Protein AF-0000000069432710 (afdb_homodimer)

Foldseek 3Di:
DPCPDDPPPDDDDLVRLLQVLLVVLCVQQPDPFDKDKDFAFDKDDQQDPNFGWKKQWAAAKKWKAAQVPRQTPGIDGPRDIPRPVQNVCVVVVPVDHRRMIMGTRGITMITIGGSVSSVVSCVVVVSVVSVVSNVVVVVVSNVVLCVQAPPDDPLSNLVVQVVVLVPDPPVVQQVDQSLCSSCSNHVDDSVSSVVSVVVCVVVVQFDDDPRGTDDGHDDDPDD/DPCPDDPPPDDDDLVRLLQVLLVVLCVQQPDPFDKDKDFAFDKDDQQDPNFGWKKQWAAAKKWKAAQPPRQTPGIDGPRDIPRPVQNVCVVVVPVDHRRMIMGTRGIIMITIGGSVSSVVSCVVVVSVVSVVSNVVVVVVSNVVLCVQAPPDDPLSNLVVQVVVLVPDPPVVQQVDQSLCSSCSHHVDDSVSSVVSVVVCVVVVQFDDDPRGTDDGHDDDPDD

InterPro domains:
  IPR014710 RmlC-like jelly roll fold [G3DSA:2.60.120.10] (26-220)
  IPR018490 Cyclic nucleotide-binding domain superfamily [SSF51206] (29-148)
  IPR041687 IprA, winged helix-turn-helix domain [PF15977] (154-221)

Sequence (446 aa):
MKQLNGGNVYRPTGKEKNLQAILNIHRHVIQNISPVTITAGKTLDIKIDNQSHILLITKGAIKVCRRIDSIVMGCGVSPMILGLVDAYADLYQLEENSDVFFIAETTCEYYPVPVKDFVEIADEKHLWRDISNILMYRIAFMTNRDRNLIGQDAYSQIKALLLELWSYPESSRFEINAQNFIQQRTGLSRSRIMQVLSELKAGDYIKILHGRLLELRNLPVSFMKQLNGGNVYRPTGKEKNLQAILNIHRHVIQNISPVTITAGKTLDIKIDNQSHILLITKGAIKVCRRIDSIVMGCGVSPMILGLVDAYADLYQLEENSDVFFIAETTCEYYPVPVKDFVEIADEKHLWRDISNILMYRIAFMTNRDRNLIGQDAYSQIKALLLELWSYPESSRFEINAQNFIQQRTGLSRSRIMQVLSELKAGDYIKILHGRLLELRNLPVSF

Organism: Salmonella typhimurium (strain SL1344) (NCBI:txid216597)

Radius of gyration: 23.42 Å; Cα contacts (8 Å, |Δi|>4): 728; chains: 2; bounding box: 74×57×57 Å

Nearest PDB structures (foldseek):
  2bgc-assembly2_E  TM=7.584E-01  e=1.960E-08  Listeria monocytogenes EGD-e
  3dv8-assembly1_A-2  TM=7.382E-01  e=1.609E-07  Agathobacter rectalis ATCC 33656
  8cbg-assembly1_A  TM=6.434E-01  e=1.815E-07  Listeria monocytogenes
  6hck-assembly1_A  TM=6.510E-01  e=7.688E-07  Listeria monocytogenes EGD-e
  2bgc-assembly4_H  TM=6.845E-01  e=1.680E-06  Listeria monocytogenes EGD-e

pLDDT: mean 88.8, std 15.22, range [19.86, 98.38]

Secondary structure (DSSP, 8-state):
-----S-------HHHHHHHHHHHHHHHH-SS---EEE-TT-EE-SEETTEEEEEEEEESEEEEEETTT--EEEEEESSEEE-HHHHHHHHTT-SS---EEEEESS-EEEEEEEHHHHHHHHHHTT-HHHHHHHHHHHHHHHHHHHHHHTT--HHHHHHHHHHHHHHS-HHHHTTS-HHHHHHHHH---HHHHHHHHHHHHHTTSEEEETTEEEEE----S--/-----S-------HHHHHHHHHHHHHHHH-SS---EEE-TT-EE-SEETTEEEEEEEEESEEEEEETTT--EEEEEESSEEE-HHHHHHHHTT-SS---EEEEESS-EEEEEEEHHHHHHHHHHTT-HHHHHHHHHHHHHHHHHHHHHHTT--HHHHHHHHHHHHHHS-HHHHTTS-HHHHHHHHH---HHHHHHHHHHHHHTTSEEEETTEEEEE----S--

Structure (mmCIF, N/CA/C/O backbone):
data_AF-0000000069432710-model_v1
#
loop_
_entity.id
_entity.type
_entity.pdbx_description
1 polymer 'Crp/Fnr family transcriptional regulator'
#
loop_
_atom_site.group_PDB
_atom_site.id
_atom_site.type_symbol
_atom_site.label_atom_id
_atom_site.label_alt_id
_atom_site.label_comp_id
_atom_site.label_asym_id
_atom_site.label_entity_id
_atom_site.label_seq_id
_atom_site.pdbx_PDB_ins_code
_atom_site.Cartn_x
_atom_site.Cartn_y
_atom_site.Cartn_z
_atom_site.occupancy
_atom_site.B_iso_or_equiv
_atom_site.auth_seq_id
_atom_site.auth_comp_id
_atom_site.auth_asym_id
_atom_site.auth_atom_id
_atom_site.pdbx_PDB_model_num
ATOM 1 N N . MET A 1 1 ? -35.5 -5.406 -36.969 1 19.86 1 MET A N 1
ATOM 2 C CA . MET A 1 1 ? -34.969 -6.516 -36.219 1 19.86 1 MET A CA 1
ATOM 3 C C . MET A 1 1 ? -33.438 -6.352 -36.031 1 19.86 1 MET A C 1
ATOM 5 O O . MET A 1 1 ? -32.688 -6.621 -36.969 1 19.86 1 MET A O 1
ATOM 9 N N . LYS A 1 2 ? -32.906 -5.328 -35.594 1 27.67 2 LYS A N 1
ATOM 10 C CA . LYS A 1 2 ? -31.5 -4.945 -35.719 1 27.67 2 LYS A CA 1
ATOM 11 C C . LYS A 1 2 ? -30.578 -6.047 -35.188 1 27.67 2 LYS A C 1
ATOM 13 O O . LYS A 1 2 ? -30.766 -6.531 -34.062 1 27.67 2 LYS A O 1
ATOM 18 N N . GLN A 1 3 ? -29.938 -6.934 -36 1 25.19 3 GLN A N 1
ATOM 19 C CA . GLN A 1 3 ? -29.125 -8.102 -35.719 1 25.19 3 GLN A CA 1
ATOM 20 C C . GLN A 1 3 ? -28 -7.754 -34.719 1 25.19 3 GLN A C 1
ATOM 22 O O . GLN A 1 3 ? -27.141 -6.93 -35.031 1 25.19 3 GLN A O 1
ATOM 27 N N . LEU A 1 4 ? -28.156 -7.547 -33.406 1 29.77 4 LEU A N 1
ATOM 28 C CA . LEU A 1 4 ? -27.344 -7.18 -32.25 1 29.77 4 LEU A CA 1
ATOM 29 C C . LEU A 1 4 ? -26.125 -8.086 -32.156 1 29.77 4 LEU A C 1
ATOM 31 O O . LEU A 1 4 ? -26.234 -9.219 -31.656 1 29.77 4 LEU A O 1
ATOM 35 N N . ASN A 1 5 ? -25.141 -8.359 -33.156 1 29.62 5 ASN A N 1
ATOM 36 C CA . ASN A 1 5 ? -24.297 -9.375 -33.781 1 29.62 5 ASN A CA 1
ATOM 37 C C . ASN A 1 5 ? -23.172 -9.812 -32.844 1 29.62 5 ASN A C 1
ATOM 39 O O . ASN A 1 5 ? -22.969 -11.008 -32.625 1 29.62 5 ASN A O 1
ATOM 43 N N . GLY A 1 6 ? -21.828 -9.086 -32.969 1 31.98 6 GLY A N 1
ATOM 44 C CA . GLY A 1 6 ? -20.562 -9.766 -32.719 1 31.98 6 GLY A CA 1
ATOM 45 C C . GLY A 1 6 ? -20.359 -10.086 -31.234 1 31.98 6 GLY A C 1
ATOM 46 O O . GLY A 1 6 ? -20.781 -9.328 -30.359 1 31.98 6 GLY A O 1
ATOM 47 N N . GLY A 1 7 ? -20.312 -11.312 -30.672 1 32.69 7 GLY A N 1
ATOM 48 C CA . GLY A 1 7 ? -20.266 -11.945 -29.359 1 32.69 7 GLY A CA 1
ATOM 49 C C . GLY A 1 7 ? -19.219 -11.328 -28.438 1 32.69 7 GLY A C 1
ATOM 50 O O . GLY A 1 7 ? -18.031 -11.531 -28.641 1 32.69 7 GLY A O 1
ATOM 51 N N . ASN A 1 8 ? -19.172 -10.148 -27.953 1 35.66 8 ASN A N 1
ATOM 52 C CA . ASN A 1 8 ? -18.281 -9.406 -27.047 1 35.66 8 ASN A CA 1
ATOM 53 C C . ASN A 1 8 ? -17.875 -10.25 -25.844 1 35.66 8 ASN A C 1
ATOM 55 O O . ASN A 1 8 ? -18.734 -10.672 -25.062 1 35.66 8 ASN A O 1
ATOM 59 N N . VAL A 1 9 ? -16.828 -11.203 -25.953 1 41.31 9 VAL A N 1
ATOM 60 C CA . VAL A 1 9 ? -16.281 -12.039 -24.891 1 41.31 9 VAL A CA 1
ATOM 61 C C . VAL A 1 9 ? -16.203 -11.242 -23.594 1 41.31 9 VAL A C 1
ATOM 63 O O . VAL A 1 9 ? -15.602 -10.164 -23.547 1 41.31 9 VAL A O 1
ATOM 66 N N . TYR A 1 10 ? -16.969 -11.398 -22.734 1 45.97 10 TYR A N 1
ATOM 67 C CA . TYR A 1 10 ? -17.031 -10.82 -21.406 1 45.97 10 TYR A CA 1
ATOM 68 C C . TYR A 1 10 ? -15.68 -10.969 -20.703 1 45.97 10 TYR A C 1
ATOM 70 O O . TYR A 1 10 ? -15.141 -12.07 -20.594 1 45.97 10 TYR A O 1
ATOM 78 N N . ARG A 1 11 ? -15 -9.844 -20.578 1 57.16 11 ARG A N 1
ATOM 79 C CA . ARG A 1 11 ? -13.789 -9.844 -19.766 1 57.16 11 ARG A CA 1
ATOM 80 C C . ARG A 1 11 ? -14.07 -9.32 -18.359 1 57.16 11 ARG A C 1
ATOM 82 O O . ARG A 1 11 ? -14.5 -8.172 -18.188 1 57.16 11 ARG A O 1
ATOM 89 N N . PRO A 1 12 ? -13.93 -10.258 -17.469 1 54.84 12 PRO A N 1
ATOM 90 C CA . PRO A 1 12 ? -14.203 -9.836 -16.094 1 54.84 12 PRO A CA 1
ATOM 91 C C . PRO A 1 12 ? -13.391 -8.609 -15.688 1 54.84 12 PRO A C 1
ATOM 93 O O . PRO A 1 12 ? -12.234 -8.461 -16.094 1 54.84 12 PRO A O 1
ATOM 96 N N . THR A 1 13 ? -14.125 -7.719 -14.891 1 68.56 13 THR A N 1
ATOM 97 C CA . THR A 1 13 ? -13.461 -6.551 -14.32 1 68.56 13 THR A CA 1
ATOM 98 C C . THR A 1 13 ? -12.414 -6.973 -13.289 1 68.56 13 THR A C 1
ATOM 100 O O . THR A 1 13 ? -12.328 -8.148 -12.93 1 68.56 13 THR A O 1
ATOM 103 N N . GLY A 1 14 ? -11.516 -6.117 -12.961 1 72.12 14 GLY A N 1
ATOM 104 C CA . GLY A 1 14 ? -10.523 -6.379 -11.93 1 72.12 14 GLY A CA 1
ATOM 105 C C . GLY A 1 14 ? -11.133 -6.887 -10.633 1 72.12 14 GLY A C 1
ATOM 106 O O . GLY A 1 14 ? -10.617 -7.824 -10.023 1 72.12 14 GLY A O 1
ATOM 107 N N . LYS A 1 15 ? -12.297 -6.324 -10.336 1 77.31 15 LYS A N 1
ATOM 108 C CA . LYS A 1 15 ? -13 -6.727 -9.117 1 77.31 15 LYS A CA 1
ATOM 109 C C . LYS A 1 15 ? -13.539 -8.148 -9.242 1 77.31 15 LYS A C 1
ATOM 111 O O . LYS A 1 15 ? -13.445 -8.938 -8.297 1 77.31 15 LYS A O 1
ATOM 116 N N . GLU A 1 16 ? -14.055 -8.43 -10.367 1 82.56 16 GLU A N 1
ATOM 117 C CA . GLU A 1 16 ? -14.594 -9.766 -10.609 1 82.56 16 GLU A CA 1
ATOM 118 C C . GLU A 1 16 ? -13.484 -10.812 -10.594 1 82.56 16 GLU A C 1
ATOM 120 O O . GLU A 1 16 ? -13.664 -11.906 -10.055 1 82.56 16 GLU A O 1
ATOM 125 N N . LYS A 1 17 ? -12.406 -10.445 -11.164 1 84.56 17 LYS A N 1
ATOM 126 C CA . LYS A 1 17 ? -11.273 -11.375 -11.195 1 84.56 17 LYS A CA 1
ATOM 127 C C . LYS A 1 17 ? -10.734 -11.617 -9.789 1 84.56 17 LYS A C 1
ATOM 129 O O . LYS A 1 17 ? -10.344 -12.742 -9.453 1 84.56 17 LYS A O 1
ATOM 134 N N . ASN A 1 18 ? -10.695 -10.57 -9.055 1 89.56 18 ASN A N 1
ATOM 135 C CA . ASN A 1 18 ? -10.266 -10.703 -7.664 1 89.56 18 ASN A CA 1
ATOM 136 C C . ASN A 1 18 ? -11.172 -11.641 -6.879 1 89.56 18 ASN A C 1
ATOM 138 O O . ASN A 1 18 ? -10.695 -12.523 -6.164 1 89.56 18 ASN A O 1
ATOM 142 N N . LEU A 1 19 ? -12.469 -11.477 -7.102 1 93.12 19 LEU A N 1
ATOM 143 C CA . LEU A 1 19 ? -13.43 -12.336 -6.418 1 93.12 19 LEU A CA 1
ATOM 144 C C . LEU A 1 19 ? -13.281 -13.781 -6.867 1 93.12 19 LEU A C 1
ATOM 146 O O . LEU A 1 19 ? -13.32 -14.703 -6.043 1 93.12 19 LEU A O 1
ATOM 150 N N . GLN A 1 20 ? -13.078 -13.961 -8.141 1 94.5 20 GLN A N 1
ATOM 151 C CA . GLN A 1 20 ? -12.891 -15.312 -8.664 1 94.5 20 GLN A CA 1
ATOM 152 C C . GLN A 1 20 ? -11.648 -15.961 -8.07 1 94.5 20 GLN A C 1
ATOM 154 O O . GLN A 1 20 ? -11.656 -17.156 -7.742 1 94.5 20 GLN A O 1
ATOM 159 N N . ALA A 1 21 ? -10.617 -15.18 -7.957 1 95 21 ALA A N 1
ATOM 160 C CA . ALA A 1 21 ? -9.375 -15.672 -7.375 1 95 21 ALA A CA 1
ATOM 161 C C . ALA A 1 21 ? -9.578 -16.109 -5.926 1 95 21 ALA A C 1
ATOM 163 O O . ALA A 1 21 ? -9.133 -17.172 -5.52 1 95 21 ALA A O 1
ATOM 164 N N . ILE A 1 22 ? -10.32 -15.305 -5.176 1 97.31 22 ILE A N 1
ATOM 165 C CA . ILE A 1 22 ? -10.578 -15.594 -3.77 1 97.31 22 ILE A CA 1
ATOM 166 C C . ILE A 1 22 ? -11.406 -16.875 -3.645 1 97.31 22 ILE A C 1
ATOM 168 O O . ILE A 1 22 ? -11.07 -17.75 -2.852 1 97.31 22 ILE A O 1
ATOM 172 N N . LEU A 1 23 ? -12.375 -16.984 -4.477 1 97.5 23 LEU A N 1
ATOM 173 C CA . LEU A 1 23 ? -13.25 -18.156 -4.43 1 97.5 23 LEU A CA 1
ATOM 174 C C . LEU A 1 23 ? -12.484 -19.422 -4.805 1 97.5 23 LEU A C 1
ATOM 176 O O . LEU A 1 23 ? -12.703 -20.469 -4.211 1 97.5 23 LEU A O 1
ATOM 180 N N . ASN A 1 24 ? -11.625 -19.281 -5.789 1 97.75 24 ASN A N 1
ATOM 181 C CA . ASN A 1 24 ? -10.812 -20.422 -6.191 1 97.75 24 ASN A CA 1
ATOM 182 C C . ASN A 1 24 ? -9.914 -20.906 -5.055 1 97.75 24 ASN A C 1
ATOM 184 O O . ASN A 1 24 ? -9.805 -22.109 -4.809 1 97.75 24 ASN A O 1
ATOM 188 N N . ILE A 1 25 ? -9.359 -20.031 -4.352 1 97.94 25 ILE A N 1
ATOM 189 C CA . ILE A 1 25 ? -8.484 -20.359 -3.236 1 97.94 25 ILE A CA 1
ATOM 190 C C . ILE A 1 25 ? -9.305 -20.984 -2.105 1 97.94 25 ILE A C 1
ATOM 192 O O . ILE A 1 25 ? -8.914 -22 -1.534 1 97.94 25 ILE A O 1
ATOM 196 N N . HIS A 1 26 ? -10.422 -20.328 -1.806 1 98.12 26 HIS A N 1
ATOM 197 C CA . HIS A 1 26 ? -11.297 -20.875 -0.78 1 98.12 26 HIS A CA 1
ATOM 198 C C . HIS A 1 26 ? -11.641 -22.328 -1.079 1 98.12 26 HIS A C 1
ATOM 200 O O . HIS A 1 26 ? -11.547 -23.188 -0.198 1 98.12 26 HIS A O 1
ATOM 206 N N . ARG A 1 27 ? -11.953 -22.609 -2.27 1 97.12 27 ARG A N 1
ATOM 207 C CA . ARG A 1 27 ? -12.391 -23.938 -2.695 1 97.12 27 ARG A CA 1
ATOM 208 C C . ARG A 1 27 ? -11.297 -24.969 -2.473 1 97.12 27 ARG A C 1
ATOM 210 O O . ARG A 1 27 ? -11.578 -26.109 -2.061 1 97.12 27 ARG A O 1
ATOM 217 N N . HIS A 1 28 ? -10.07 -24.609 -2.66 1 97.44 28 HIS A N 1
ATOM 218 C CA . HIS A 1 28 ? -8.969 -25.578 -2.619 1 97.44 28 HIS A CA 1
ATOM 219 C C . HIS A 1 28 ? -8.398 -25.703 -1.21 1 97.44 28 HIS A C 1
ATOM 221 O O . HIS A 1 28 ? -7.867 -26.75 -0.845 1 97.44 28 HIS A O 1
ATOM 227 N N . VAL A 1 29 ? -8.555 -24.641 -0.46 1 96.94 29 VAL A N 1
ATOM 228 C CA . VAL A 1 29 ? -7.844 -24.609 0.814 1 96.94 29 VAL A CA 1
ATOM 229 C C . VAL A 1 29 ? -8.766 -25.094 1.93 1 96.94 29 VAL A C 1
ATOM 231 O O . VAL A 1 29 ? -8.336 -25.812 2.83 1 96.94 29 VAL A O 1
ATOM 234 N N . ILE A 1 30 ? -10.031 -24.641 1.711 1 95.62 30 ILE A N 1
ATOM 235 C CA . ILE A 1 30 ? -10.969 -25 2.771 1 95.62 30 ILE A CA 1
ATOM 236 C C . ILE A 1 30 ? -11.359 -26.469 2.639 1 95.62 30 ILE A C 1
ATOM 238 O O . ILE A 1 30 ? -12.273 -26.812 1.89 1 95.62 30 ILE A O 1
ATOM 242 N N . GLN A 1 31 ? -10.469 -27.344 2.814 1 89.5 31 GLN A N 1
ATOM 243 C CA . GLN A 1 31 ? -10.75 -28.766 2.836 1 89.5 31 GLN A CA 1
ATOM 244 C C . GLN A 1 31 ? -10.352 -29.391 4.172 1 89.5 31 GLN A C 1
ATOM 246 O O . GLN A 1 31 ? -9.242 -29.172 4.66 1 89.5 31 GLN A O 1
ATOM 251 N N . ASN A 1 32 ? -11.203 -29.969 4.848 1 87.06 32 ASN A N 1
ATOM 252 C CA . ASN A 1 32 ? -10.945 -30.703 6.086 1 87.06 32 ASN A CA 1
ATOM 253 C C . ASN A 1 32 ? -10.539 -29.766 7.219 1 87.06 32 ASN A C 1
ATOM 255 O O . ASN A 1 32 ? -9.688 -30.109 8.039 1 87.06 32 ASN A O 1
ATOM 259 N N . ILE A 1 33 ? -10.82 -28.5 7.145 1 92.81 33 ILE A N 1
ATOM 260 C CA . ILE A 1 33 ? -10.578 -27.531 8.203 1 92.81 33 ILE A CA 1
ATOM 261 C C . ILE A 1 33 ? -11.906 -27.156 8.867 1 92.81 33 ILE A C 1
ATOM 263 O O . ILE A 1 33 ? -12.914 -26.953 8.18 1 92.81 33 ILE A O 1
ATOM 267 N N . SER A 1 34 ? -11.922 -27.109 10.109 1 94 34 SER A N 1
ATOM 268 C CA . SER A 1 34 ? -13.125 -26.734 10.844 1 94 34 SER A CA 1
ATOM 269 C C . SER A 1 34 ? -13.289 -25.219 10.891 1 94 34 SER A C 1
ATOM 271 O O . SER A 1 34 ? -12.32 -24.484 11.125 1 94 34 SER A O 1
ATOM 273 N N . PRO A 1 35 ? -14.516 -24.75 10.758 1 96.25 35 PRO A N 1
ATOM 274 C CA . PRO A 1 35 ? -14.766 -23.312 10.828 1 96.25 35 PRO A CA 1
ATOM 275 C C . PRO A 1 35 ? -14.711 -22.766 12.25 1 96.25 35 PRO A C 1
ATOM 277 O O . PRO A 1 35 ? -14.992 -23.5 13.203 1 96.25 35 PRO A O 1
ATOM 280 N N . VAL A 1 36 ? -14.352 -21.562 12.383 1 96.75 36 VAL A N 1
ATOM 281 C CA . VAL A 1 36 ? -14.375 -20.812 13.633 1 96.75 36 VAL A CA 1
ATOM 282 C C . VAL A 1 36 ? -15.312 -19.625 13.508 1 96.75 36 VAL A C 1
ATOM 284 O O . VAL A 1 36 ? -15.367 -18.969 12.461 1 96.75 36 VAL A O 1
ATOM 287 N N . THR A 1 37 ? -16.047 -19.391 14.508 1 97.56 37 THR A N 1
ATOM 288 C CA . THR A 1 37 ? -16.953 -18.25 14.523 1 97.56 37 THR A CA 1
ATOM 289 C C . THR A 1 37 ? -16.469 -17.188 15.516 1 97.56 37 THR A C 1
ATOM 291 O O . THR A 1 37 ? -15.992 -17.531 16.609 1 97.56 37 THR A O 1
ATOM 294 N N . ILE A 1 38 ? -16.609 -15.93 15.102 1 97.25 38 ILE A N 1
ATOM 295 C CA . ILE A 1 38 ? -16.266 -14.82 15.977 1 97.25 38 ILE A CA 1
ATOM 296 C C . ILE A 1 38 ? -17.375 -13.773 15.938 1 97.25 38 ILE A C 1
ATOM 298 O O . ILE A 1 38 ? -17.938 -13.492 14.875 1 97.25 38 ILE A O 1
ATOM 302 N N . THR A 1 39 ? -17.703 -13.242 17.094 1 97.62 39 THR A N 1
ATOM 303 C CA . THR A 1 39 ? -18.812 -12.297 17.156 1 97.62 39 THR A CA 1
ATOM 304 C C . THR A 1 39 ? -18.344 -10.883 16.812 1 97.62 39 THR A C 1
ATOM 306 O O . THR A 1 39 ? -17.156 -10.586 16.891 1 97.62 39 THR A O 1
ATOM 309 N N . ALA A 1 40 ? -19.312 -10.078 16.516 1 96.44 40 ALA A N 1
ATOM 310 C CA . ALA A 1 40 ? -19.047 -8.68 16.172 1 96.44 40 ALA A CA 1
ATOM 311 C C . ALA A 1 40 ? -18.312 -7.965 17.312 1 96.44 40 ALA A C 1
ATOM 313 O O . ALA A 1 40 ? -18.641 -8.156 18.484 1 96.44 40 ALA A O 1
ATOM 314 N N . GLY A 1 41 ? -17.312 -7.18 16.906 1 95.81 41 GLY A N 1
ATOM 315 C CA . GLY A 1 41 ? -16.594 -6.375 17.891 1 95.81 41 GLY A CA 1
ATOM 316 C C . GLY A 1 41 ? -15.336 -7.047 18.406 1 95.81 41 GLY A C 1
ATOM 317 O O . GLY A 1 41 ? -14.469 -6.391 18.984 1 95.81 41 GLY A O 1
ATOM 318 N N . LYS A 1 42 ? -15.18 -8.336 18.188 1 96.56 42 LYS A N 1
ATOM 319 C CA . LYS A 1 42 ? -14.023 -9.07 18.688 1 96.56 42 LYS A CA 1
ATOM 320 C C . LYS A 1 42 ? -12.844 -8.961 17.734 1 96.56 42 LYS A C 1
ATOM 322 O O . LYS A 1 42 ? -13.031 -8.758 16.531 1 96.56 42 LYS A O 1
ATOM 327 N N . THR A 1 43 ? -11.672 -9.07 18.281 1 94.56 43 THR A N 1
ATOM 328 C CA . THR A 1 43 ? -10.43 -8.961 17.516 1 94.56 43 THR A CA 1
ATOM 329 C C . THR A 1 43 ? -9.969 -10.336 17.047 1 94.56 43 THR A C 1
ATOM 331 O O . THR A 1 43 ? -10.023 -11.312 17.797 1 94.56 43 THR A O 1
ATOM 334 N N . LEU A 1 44 ? -9.578 -10.328 15.766 1 90.94 44 LEU A N 1
ATOM 335 C CA . LEU A 1 44 ? -8.961 -11.5 15.164 1 90.94 44 LEU A CA 1
ATOM 336 C C . LEU A 1 44 ? -7.465 -11.289 14.977 1 90.94 44 LEU A C 1
ATOM 338 O O . LEU A 1 44 ? -7.035 -10.227 14.516 1 90.94 44 LEU A O 1
ATOM 342 N N . ASP A 1 45 ? -6.746 -12.234 15.461 1 85.56 45 ASP A N 1
ATOM 343 C CA . ASP A 1 45 ? -5.305 -12.195 15.234 1 85.56 45 ASP A CA 1
ATOM 344 C C . ASP A 1 45 ? -4.871 -13.312 14.281 1 85.56 45 ASP A C 1
ATOM 346 O O . ASP A 1 45 ? -5.43 -14.406 14.312 1 85.56 45 ASP A O 1
ATOM 350 N N . ILE A 1 46 ? -3.906 -13.055 13.469 1 87.56 46 ILE A N 1
ATOM 351 C CA . ILE A 1 46 ? -3.422 -14.07 12.539 1 87.56 46 ILE A CA 1
ATOM 352 C C . ILE A 1 46 ? -2.443 -15 13.25 1 87.56 46 ILE A C 1
ATOM 354 O O . ILE A 1 46 ? -2.121 -16.078 12.742 1 87.56 46 ILE A O 1
ATOM 358 N N . LYS A 1 47 ? -1.902 -14.461 14.312 1 86.31 47 LYS A N 1
ATOM 359 C CA . LYS A 1 47 ? -1.036 -15.312 15.117 1 86.31 47 LYS A CA 1
ATOM 360 C C . LYS A 1 47 ? -1.852 -16.172 16.078 1 86.31 47 LYS A C 1
ATOM 362 O O . LYS A 1 47 ? -2.486 -15.656 17 1 86.31 47 LYS A O 1
ATOM 367 N N . ILE A 1 48 ? -1.931 -17.484 15.789 1 85.94 48 ILE A N 1
ATOM 368 C CA . ILE A 1 48 ? -2.609 -18.484 16.609 1 85.94 48 ILE A CA 1
ATOM 369 C C . ILE A 1 48 ? -1.602 -19.516 17.094 1 85.94 48 ILE A C 1
ATOM 371 O O . ILE A 1 48 ? -0.919 -20.156 16.297 1 85.94 48 ILE A O 1
ATOM 375 N N . ASP A 1 49 ? -1.441 -19.641 18.422 1 85 49 ASP A N 1
ATOM 376 C CA . ASP A 1 49 ? -0.484 -20.562 19.047 1 85 49 ASP A CA 1
ATOM 377 C C . ASP A 1 49 ? 0.93 -20.312 18.531 1 85 49 ASP A C 1
ATOM 379 O O . ASP A 1 49 ? 1.618 -21.234 18.094 1 85 49 ASP A O 1
ATOM 383 N N . ASN A 1 50 ? 1.309 -19.016 18.344 1 80.5 50 ASN A N 1
ATOM 384 C CA . ASN A 1 50 ? 2.633 -18.547 17.969 1 80.5 50 ASN A CA 1
ATOM 385 C C . ASN A 1 50 ? 2.967 -18.906 16.531 1 80.5 50 ASN A C 1
ATOM 387 O O . ASN A 1 50 ? 4.141 -19.016 16.156 1 80.5 50 ASN A O 1
ATOM 391 N N . GLN A 1 51 ? 1.883 -19.234 15.859 1 84.81 51 GLN A N 1
ATOM 392 C CA . GLN A 1 51 ? 2.043 -19.516 14.43 1 84.81 51 GLN A CA 1
ATOM 393 C C . GLN A 1 51 ? 1.176 -18.578 13.586 1 84.81 51 GLN A C 1
ATOM 395 O O . GLN A 1 51 ? 0.022 -18.312 13.93 1 84.81 51 GLN A O 1
ATOM 400 N N . SER A 1 52 ? 1.788 -18.125 12.539 1 88.69 52 SER A N 1
ATOM 401 C CA . SER A 1 52 ? 1.03 -17.266 11.633 1 88.69 52 SER A CA 1
ATOM 402 C C . SER A 1 52 ? 0.04 -18.078 10.805 1 88.69 52 SER A C 1
ATOM 404 O O . SER A 1 52 ? 0.372 -19.156 10.312 1 88.69 52 SER A O 1
ATOM 406 N N . HIS A 1 53 ? -1.165 -17.562 10.711 1 92.12 53 HIS A N 1
ATOM 407 C CA . HIS A 1 53 ? -2.219 -18.234 9.953 1 92.12 53 HIS A CA 1
ATOM 408 C C . HIS A 1 53 ? -2.771 -17.312 8.859 1 92.12 53 HIS A C 1
ATOM 410 O O . HIS A 1 53 ? -2.73 -16.094 8.992 1 92.12 53 HIS A O 1
ATOM 416 N N . ILE A 1 54 ? -3.195 -17.938 7.824 1 95.12 54 ILE A N 1
ATOM 417 C CA . ILE A 1 54 ? -4.055 -17.312 6.832 1 95.12 54 ILE A CA 1
ATOM 418 C C . ILE A 1 54 ? -5.52 -17.531 7.191 1 95.12 54 ILE A C 1
ATOM 420 O O . ILE A 1 54 ? -5.914 -18.656 7.52 1 95.12 54 ILE A O 1
ATOM 424 N N . LEU A 1 55 ? -6.27 -16.484 7.188 1 96.31 55 LEU A N 1
ATOM 425 C CA . LEU A 1 55 ? -7.676 -16.578 7.559 1 96.31 55 LEU A CA 1
ATOM 426 C C . LEU A 1 55 ? -8.57 -16.453 6.332 1 96.31 55 LEU A C 1
ATOM 428 O O . LEU A 1 55 ? -8.602 -15.406 5.688 1 96.31 55 LEU A O 1
ATOM 432 N N . LEU A 1 56 ? -9.273 -17.516 6.012 1 98 56 LEU A N 1
ATOM 433 C CA . LEU A 1 56 ? -10.25 -17.5 4.93 1 98 56 LEU A CA 1
ATOM 434 C C . LEU A 1 56 ? -11.641 -17.156 5.457 1 98 56 LEU A C 1
ATOM 436 O O . LEU A 1 56 ? -12.305 -18 6.07 1 98 56 LEU A O 1
ATOM 440 N N . ILE A 1 57 ? -12.047 -15.953 5.199 1 98.25 57 ILE A N 1
ATOM 441 C CA . ILE A 1 57 ? -13.32 -15.477 5.719 1 98.25 57 ILE A CA 1
ATOM 442 C C . ILE A 1 57 ? -14.445 -15.852 4.754 1 98.25 57 ILE A C 1
ATOM 444 O O . ILE A 1 57 ? -14.438 -15.445 3.594 1 98.25 57 ILE A O 1
ATOM 448 N N . THR A 1 58 ? -15.422 -16.547 5.223 1 98.12 58 THR A N 1
ATOM 449 C CA . THR A 1 58 ? -16.5 -17.016 4.352 1 98.12 58 THR A CA 1
ATOM 450 C C . THR A 1 58 ? -17.797 -16.297 4.668 1 98.12 58 THR A C 1
ATOM 452 O O . THR A 1 58 ? -18.734 -16.297 3.865 1 98.12 58 THR A O 1
ATOM 455 N N . LYS A 1 59 ? -17.891 -15.758 5.875 1 97.88 59 LYS A N 1
ATOM 456 C CA . LYS A 1 59 ? -19.047 -14.969 6.273 1 97.88 59 LYS A CA 1
ATOM 457 C C . LYS A 1 59 ? -18.625 -13.766 7.117 1 97.88 59 LYS A C 1
ATOM 459 O O . LYS A 1 59 ? -17.781 -13.883 8 1 97.88 59 LYS A O 1
ATOM 464 N N . GLY A 1 60 ? -19.281 -12.609 6.742 1 97.19 60 GLY A N 1
ATOM 465 C CA . GLY A 1 60 ? -19.125 -11.461 7.617 1 97.19 60 GLY A CA 1
ATOM 466 C C . GLY A 1 60 ? -18.281 -10.359 7.02 1 97.19 60 GLY A C 1
ATOM 467 O O . GLY A 1 60 ? -17.906 -10.422 5.848 1 97.19 60 GLY A O 1
ATOM 468 N N . ALA A 1 61 ? -18.062 -9.297 7.828 1 95.81 61 ALA A N 1
ATOM 469 C CA . ALA A 1 61 ? -17.281 -8.133 7.465 1 95.81 61 ALA A CA 1
ATOM 470 C C . ALA A 1 61 ? -16.172 -7.875 8.492 1 95.81 61 ALA A C 1
ATOM 472 O O . ALA A 1 61 ? -16.375 -8.086 9.688 1 95.81 61 ALA A O 1
ATOM 473 N N . ILE A 1 62 ? -15.031 -7.5 7.93 1 96.62 62 ILE A N 1
ATOM 474 C CA . ILE A 1 62 ? -13.859 -7.305 8.781 1 96.62 62 ILE A CA 1
ATOM 475 C C . ILE A 1 62 ? -13.203 -5.969 8.453 1 96.62 62 ILE A C 1
ATOM 477 O O . ILE A 1 62 ? -13.219 -5.527 7.305 1 96.62 62 ILE A O 1
ATOM 481 N N . LYS A 1 63 ? -12.688 -5.281 9.414 1 95.56 63 LYS A N 1
ATOM 482 C CA . LYS A 1 63 ? -11.828 -4.129 9.156 1 95.56 63 LYS A CA 1
ATOM 483 C C . LYS A 1 63 ? -10.406 -4.395 9.641 1 95.56 63 LYS A C 1
ATOM 485 O O . LYS A 1 63 ? -10.188 -5.16 10.578 1 95.56 63 LYS A O 1
ATOM 490 N N . VAL A 1 64 ? -9.461 -3.801 9.023 1 95.06 64 VAL A N 1
ATOM 491 C CA . VAL A 1 64 ? -8.039 -3.912 9.32 1 95.06 64 VAL A CA 1
ATOM 492 C C . VAL A 1 64 ? -7.547 -2.625 9.977 1 95.06 64 VAL A C 1
ATOM 494 O O . VAL A 1 64 ? -7.758 -1.53 9.453 1 95.06 64 VAL A O 1
ATOM 497 N N . CYS A 1 65 ? -6.867 -2.754 11.125 1 94.44 65 CYS A N 1
ATOM 498 C CA . CYS A 1 65 ? -6.402 -1.601 11.891 1 94.44 65 CYS A CA 1
ATOM 499 C C . CYS A 1 65 ? -4.91 -1.707 12.18 1 94.44 65 CYS A C 1
ATOM 501 O O . CYS A 1 65 ? -4.398 -2.801 12.43 1 94.44 65 CYS A O 1
ATOM 503 N N . ARG A 1 66 ? -4.316 -0.559 12.117 1 91.75 66 ARG A N 1
ATOM 504 C CA . ARG A 1 66 ? -2.926 -0.488 12.562 1 91.75 66 ARG A CA 1
ATOM 505 C C . ARG A 1 66 ? -2.826 -0.643 14.07 1 91.75 66 ARG A C 1
ATOM 507 O O . ARG A 1 66 ? -3.582 -0.015 14.82 1 91.75 66 ARG A O 1
ATOM 514 N N . ARG A 1 67 ? -1.893 -1.342 14.508 1 88.38 67 ARG A N 1
ATOM 515 C CA . ARG A 1 67 ? -1.774 -1.627 15.938 1 88.38 67 ARG A CA 1
ATOM 516 C C . ARG A 1 67 ? -1.342 -0.386 16.703 1 88.38 67 ARG A C 1
ATOM 518 O O . ARG A 1 67 ? -1.825 -0.138 17.812 1 88.38 67 ARG A O 1
ATOM 525 N N . ILE A 1 68 ? -0.546 0.421 16.203 1 87.31 68 ILE A N 1
ATOM 526 C CA . ILE A 1 68 ? 0.12 1.508 16.922 1 87.31 68 ILE A CA 1
ATOM 527 C C . ILE A 1 68 ? -0.892 2.6 17.25 1 87.31 68 ILE A C 1
ATOM 529 O O . ILE A 1 68 ? -0.782 3.258 18.297 1 87.31 68 ILE A O 1
ATOM 533 N N . ASP A 1 69 ? -1.898 2.779 16.453 1 92.5 69 ASP A N 1
ATOM 534 C CA . ASP A 1 69 ? -2.779 3.918 16.703 1 92.5 69 ASP A CA 1
ATOM 535 C C . ASP A 1 69 ? -4.223 3.588 16.328 1 92.5 69 ASP A C 1
ATOM 537 O O . ASP A 1 69 ? -5.094 4.457 16.359 1 92.5 69 ASP A O 1
ATOM 541 N N . SER A 1 70 ? -4.477 2.359 15.773 1 93.62 70 SER A N 1
ATOM 542 C CA . SER A 1 70 ? -5.805 1.818 15.492 1 93.62 70 SER A CA 1
ATOM 543 C C . SER A 1 70 ? -6.43 2.488 14.273 1 93.62 70 SER A C 1
ATOM 545 O O . SER A 1 70 ? -7.648 2.43 14.086 1 93.62 70 SER A O 1
ATOM 547 N N . ILE A 1 71 ? -5.57 3.174 13.516 1 96.19 71 ILE A N 1
ATOM 548 C CA . ILE A 1 71 ? -6.074 3.725 12.258 1 96.19 71 ILE A CA 1
ATOM 549 C C . ILE A 1 71 ? -6.531 2.59 11.344 1 96.19 71 ILE A C 1
ATOM 551 O O . ILE A 1 71 ? -5.84 1.577 11.211 1 96.19 71 ILE A O 1
ATOM 555 N N . VAL A 1 72 ? -7.703 2.76 10.797 1 96.69 72 VAL A N 1
ATOM 556 C CA . VAL A 1 72 ? -8.273 1.759 9.898 1 96.69 72 VAL A CA 1
ATOM 557 C C . VAL A 1 72 ? -7.609 1.854 8.523 1 96.69 72 VAL A C 1
ATOM 559 O O . VAL A 1 72 ? -7.625 2.914 7.895 1 96.69 72 VAL A O 1
ATOM 562 N N . MET A 1 73 ? -7.105 0.781 8.062 1 94.38 73 MET A N 1
ATOM 563 C CA . MET A 1 73 ? -6.383 0.754 6.797 1 94.38 73 MET A CA 1
ATOM 564 C C . MET A 1 73 ? -7.262 0.196 5.684 1 94.38 73 MET A C 1
ATOM 566 O O . MET A 1 73 ? -6.941 0.342 4.5 1 94.38 73 MET A O 1
ATOM 570 N N . GLY A 1 74 ? -8.289 -0.429 6.09 1 92 74 GLY A N 1
ATOM 571 C CA . GLY A 1 74 ? -9.203 -1.038 5.137 1 92 74 GLY A CA 1
ATOM 572 C C . GLY A 1 74 ? -10.281 -1.877 5.801 1 92 74 GLY A C 1
ATOM 573 O O . GLY A 1 74 ? -10.227 -2.127 7.004 1 92 74 GLY A O 1
ATOM 574 N N . CYS A 1 75 ? -11.242 -2.184 5.016 1 91.62 75 CYS A N 1
ATOM 575 C CA . CYS A 1 75 ? -12.312 -3.088 5.422 1 91.62 75 CYS A CA 1
ATOM 576 C C . CYS A 1 75 ? -12.789 -3.934 4.246 1 91.62 75 CYS A C 1
ATOM 578 O O . CYS A 1 75 ? -12.43 -3.666 3.1 1 91.62 75 CYS A O 1
ATOM 580 N N . GLY A 1 76 ? -13.445 -4.996 4.574 1 91.06 76 GLY A N 1
ATOM 581 C CA . GLY A 1 76 ? -13.977 -5.848 3.523 1 91.06 76 GLY A CA 1
ATOM 582 C C . GLY A 1 76 ? -15.102 -6.75 3.998 1 91.06 76 GLY A C 1
ATOM 583 O O . GLY A 1 76 ? -15.32 -6.898 5.203 1 91.06 76 GLY A O 1
ATOM 584 N N . VAL A 1 77 ? -15.773 -7.227 2.953 1 93.44 77 VAL A N 1
ATOM 585 C CA . VAL A 1 77 ? -16.844 -8.188 3.191 1 93.44 77 VAL A CA 1
ATOM 586 C C . VAL A 1 77 ? -16.469 -9.539 2.574 1 93.44 77 VAL A C 1
ATOM 588 O O . VAL A 1 77 ? -15.703 -9.594 1.609 1 93.44 77 VAL A O 1
ATOM 591 N N . SER A 1 78 ? -16.984 -10.617 3.215 1 96.44 78 SER A N 1
ATOM 592 C CA . SER A 1 78 ? -16.734 -11.961 2.701 1 96.44 78 SER A CA 1
ATOM 593 C C . SER A 1 78 ? -17.203 -12.094 1.256 1 96.44 78 SER A C 1
ATOM 595 O O . SER A 1 78 ? -18.125 -11.406 0.831 1 96.44 78 SER A O 1
ATOM 597 N N . PRO A 1 79 ? -16.547 -12.969 0.439 1 97.38 79 PRO A N 1
ATOM 598 C CA . PRO A 1 79 ? -15.391 -13.773 0.814 1 97.38 79 PRO A CA 1
ATOM 599 C C . PRO A 1 79 ? -14.086 -12.977 0.768 1 97.38 79 PRO A C 1
ATOM 601 O O . PRO A 1 79 ? -13.93 -12.078 -0.063 1 97.38 79 PRO A O 1
ATOM 604 N N . MET A 1 80 ? -13.188 -13.227 1.719 1 96.19 80 MET A N 1
ATOM 605 C CA . MET A 1 80 ? -11.898 -12.539 1.73 1 96.19 80 MET A CA 1
ATOM 606 C C . MET A 1 80 ? -10.812 -13.43 2.322 1 96.19 80 MET A C 1
ATOM 608 O O . MET A 1 80 ? -11.109 -14.469 2.912 1 96.19 80 MET A O 1
ATOM 612 N N . ILE A 1 81 ? -9.594 -13.055 2.064 1 96.75 81 ILE A N 1
ATOM 613 C CA . ILE A 1 81 ? -8.414 -13.719 2.611 1 96.75 81 ILE A CA 1
ATOM 614 C C . ILE A 1 81 ? -7.566 -12.719 3.387 1 96.75 81 ILE A C 1
ATOM 616 O O . ILE A 1 81 ? -7.219 -11.656 2.867 1 96.75 81 ILE A O 1
ATOM 620 N N . LEU A 1 82 ? -7.277 -13.039 4.637 1 94.94 82 LEU A N 1
ATOM 621 C CA . LEU A 1 82 ? -6.469 -12.18 5.488 1 94.94 82 LEU A CA 1
ATOM 622 C C . LEU A 1 82 ? -5.152 -12.859 5.855 1 94.94 82 LEU A C 1
ATOM 624 O O . LEU A 1 82 ? -5.094 -14.086 5.973 1 94.94 82 LEU A O 1
ATOM 628 N N . GLY A 1 83 ? -4.141 -11.977 5.957 1 91.75 83 GLY A N 1
ATOM 629 C CA . GLY A 1 83 ? -2.902 -12.469 6.547 1 91.75 83 GLY A CA 1
ATOM 630 C C . GLY A 1 83 ? -1.856 -12.836 5.512 1 91.75 83 GLY A C 1
ATOM 631 O O . GLY A 1 83 ? -0.774 -13.312 5.859 1 91.75 83 GLY A O 1
ATOM 632 N N . LEU A 1 84 ? -2.098 -12.609 4.25 1 90.25 84 LEU A N 1
ATOM 633 C CA . LEU A 1 84 ? -1.164 -13.016 3.205 1 90.25 84 LEU A CA 1
ATOM 634 C C . LEU A 1 84 ? 0.19 -12.336 3.396 1 90.25 84 LEU A C 1
ATOM 636 O O . LEU A 1 84 ? 1.229 -13 3.363 1 90.25 84 LEU A O 1
ATOM 640 N N . VAL A 1 85 ? 0.114 -11.086 3.699 1 82.44 85 VAL A N 1
ATOM 641 C CA . VAL A 1 85 ? 1.354 -10.328 3.82 1 82.44 85 VAL A CA 1
ATOM 642 C C . VAL A 1 85 ? 2.02 -10.633 5.16 1 82.44 85 VAL A C 1
ATOM 644 O O . VAL A 1 85 ? 3.232 -10.852 5.219 1 82.44 85 VAL A O 1
ATOM 647 N N . ASP A 1 86 ? 1.289 -10.734 6.133 1 78.19 86 ASP A N 1
ATOM 648 C CA . ASP A 1 86 ? 1.812 -11.008 7.469 1 78.19 86 ASP A CA 1
ATOM 649 C C . ASP A 1 86 ? 2.416 -12.406 7.547 1 78.19 86 ASP A C 1
ATOM 651 O O . ASP A 1 86 ? 3.465 -12.602 8.164 1 78.19 86 ASP A O 1
ATOM 655 N N . ALA A 1 87 ? 1.769 -13.219 6.922 1 73 87 ALA A N 1
ATOM 656 C CA . ALA A 1 87 ? 2.254 -14.594 6.938 1 73 87 ALA A CA 1
ATOM 657 C C . ALA A 1 87 ? 3.535 -14.734 6.121 1 73 87 ALA A C 1
ATOM 659 O O . ALA A 1 87 ? 4.441 -15.484 6.5 1 73 87 ALA A O 1
ATOM 660 N N . TYR A 1 88 ? 3.545 -14 5.105 1 74.06 88 TYR A N 1
ATOM 661 C CA . TYR A 1 88 ? 4.773 -13.953 4.316 1 74.06 88 TYR A CA 1
AT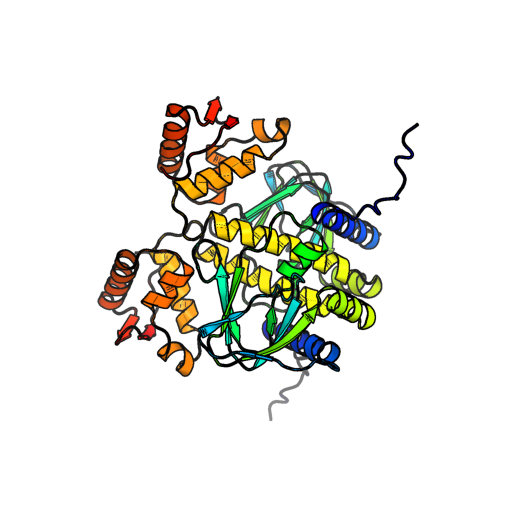OM 662 C C . TYR A 1 88 ? 5.922 -13.375 5.133 1 74.06 88 TYR A C 1
ATOM 664 O O . TYR A 1 88 ? 7.039 -13.906 5.109 1 74.06 88 TYR A O 1
ATOM 672 N N . ALA A 1 89 ? 5.605 -12.328 5.793 1 76.06 89 ALA A N 1
ATOM 673 C CA . ALA A 1 89 ? 6.629 -11.703 6.621 1 76.06 89 ALA A CA 1
ATOM 674 C C . ALA A 1 89 ? 7.172 -12.68 7.66 1 76.06 89 ALA A C 1
ATOM 676 O O . ALA A 1 89 ? 8.375 -12.703 7.926 1 76.06 89 ALA A O 1
ATOM 677 N N . ASP A 1 90 ? 6.379 -13.383 8.172 1 74.19 90 ASP A N 1
ATOM 678 C CA . ASP A 1 90 ? 6.781 -14.352 9.18 1 74.19 90 ASP A CA 1
ATOM 679 C C . ASP A 1 90 ? 7.609 -15.477 8.562 1 74.19 90 ASP A C 1
ATOM 681 O O . ASP A 1 90 ? 8.664 -15.836 9.086 1 74.19 90 ASP A O 1
ATOM 685 N N . LEU A 1 91 ? 7.062 -16 7.484 1 71.19 91 LEU A N 1
ATOM 686 C CA . LEU A 1 91 ? 7.719 -17.125 6.828 1 71.19 91 LEU A CA 1
ATOM 687 C C . LEU A 1 91 ? 9.109 -16.75 6.348 1 71.19 91 LEU A C 1
ATOM 689 O O . LEU A 1 91 ? 10.047 -17.547 6.422 1 71.19 91 LEU A O 1
ATOM 693 N N . TYR A 1 92 ? 9.203 -15.492 6.051 1 69.25 92 TYR A N 1
ATOM 694 C CA . TYR A 1 92 ? 10.484 -15.094 5.477 1 69.25 92 TYR A CA 1
ATOM 695 C C . TYR A 1 92 ? 11.227 -14.133 6.402 1 69.25 92 TYR A C 1
ATOM 697 O O . TYR A 1 92 ? 12.203 -13.5 5.996 1 69.25 92 TYR A O 1
ATOM 705 N N . GLN A 1 93 ? 10.766 -14.023 7.605 1 68.06 93 GLN A N 1
ATOM 706 C CA . GLN A 1 93 ? 11.406 -13.289 8.688 1 68.06 93 GLN A CA 1
ATOM 707 C C . GLN A 1 93 ? 11.695 -11.852 8.281 1 68.06 93 GLN A C 1
ATOM 709 O O . GLN A 1 93 ? 12.82 -11.367 8.438 1 68.06 93 GLN A O 1
ATOM 714 N N . LEU A 1 94 ? 10.672 -11.383 7.648 1 64.75 94 LEU A N 1
ATOM 715 C CA . LEU A 1 94 ? 10.82 -9.961 7.352 1 64.75 94 LEU A CA 1
ATOM 716 C C . LEU A 1 94 ? 10.805 -9.133 8.633 1 64.75 94 LEU A C 1
ATOM 718 O O . LEU A 1 94 ? 10.07 -9.453 9.57 1 64.75 94 LEU A O 1
ATOM 722 N N . GLU A 1 95 ? 11.844 -8.406 8.82 1 56.09 95 GLU A N 1
ATOM 723 C CA . GLU A 1 95 ? 11.977 -7.57 10.008 1 56.09 95 GLU A CA 1
ATOM 724 C C . GLU A 1 95 ? 10.711 -6.75 10.258 1 56.09 95 GLU A C 1
ATOM 726 O O . GLU A 1 95 ? 10.352 -6.484 11.406 1 56.09 95 GLU A O 1
ATOM 731 N N . GLU A 1 96 ? 10.141 -6.328 9.141 1 55.41 96 GLU A N 1
ATOM 732 C CA . GLU A 1 96 ? 9.039 -5.387 9.305 1 55.41 96 GLU A CA 1
ATOM 733 C C . GLU A 1 96 ? 7.707 -6.113 9.484 1 55.41 96 GLU A C 1
ATOM 735 O O . GLU A 1 96 ? 7.336 -6.945 8.656 1 55.41 96 GLU A O 1
ATOM 740 N N . ASN A 1 97 ? 7.379 -6.461 10.773 1 56.41 97 ASN A N 1
ATOM 741 C CA . ASN A 1 97 ? 6.109 -7.117 11.055 1 56.41 97 ASN A CA 1
ATOM 742 C C . ASN A 1 97 ? 4.926 -6.195 10.781 1 56.41 97 ASN A C 1
ATOM 744 O O . ASN A 1 97 ? 4.996 -4.992 11.039 1 56.41 97 ASN A O 1
ATOM 748 N N . SER A 1 98 ? 4.105 -6.762 9.828 1 61.5 98 SER A N 1
ATOM 749 C CA . SER A 1 98 ? 2.836 -6.062 9.664 1 61.5 98 SER A CA 1
ATOM 750 C C . SER A 1 98 ? 2.141 -5.855 11 1 61.5 98 SER A C 1
ATOM 752 O O . SER A 1 98 ? 2.084 -6.773 11.828 1 61.5 98 SER A O 1
ATOM 754 N N . ASP A 1 99 ? 2.236 -4.613 11.562 1 76.75 99 ASP A N 1
ATOM 755 C CA . ASP A 1 99 ? 1.646 -4.258 12.844 1 76.75 99 ASP A CA 1
ATOM 756 C C . ASP A 1 99 ? 0.171 -3.895 12.695 1 76.75 99 ASP A C 1
ATOM 758 O O . ASP A 1 99 ? -0.232 -2.771 13 1 76.75 99 ASP A O 1
ATOM 762 N N . VAL A 1 100 ? -0.619 -5.012 12.07 1 86.62 100 VAL A N 1
ATOM 763 C CA . VAL A 1 100 ? -2.049 -4.754 11.945 1 86.62 100 VAL A CA 1
ATOM 764 C C . VAL A 1 100 ? -2.832 -5.781 12.758 1 86.62 100 VAL A C 1
ATOM 766 O O . VAL A 1 100 ? -2.301 -6.84 13.117 1 86.62 100 VAL A O 1
ATOM 769 N N . PHE A 1 101 ? -4.004 -5.477 13.133 1 90.88 101 PHE A N 1
ATOM 770 C CA . PHE A 1 101 ? -4.965 -6.41 13.711 1 90.88 101 PHE A CA 1
ATOM 771 C C . PHE A 1 101 ? -6.336 -6.242 13.07 1 90.88 101 PHE A C 1
ATOM 773 O O . PHE A 1 101 ? -6.578 -5.266 12.359 1 90.88 101 PHE A O 1
ATOM 780 N N . PHE A 1 102 ? -7.133 -7.266 13.219 1 95.25 102 PHE A N 1
ATOM 781 C CA . PHE A 1 102 ? -8.43 -7.297 12.547 1 95.25 102 PHE A CA 1
ATOM 782 C C . PHE A 1 102 ? -9.562 -7.238 13.555 1 95.25 102 PHE A C 1
ATOM 784 O O . PHE A 1 102 ? -9.469 -7.812 14.641 1 95.25 102 PHE A O 1
ATOM 791 N N . ILE A 1 103 ? -10.617 -6.551 13.211 1 96.75 103 ILE A N 1
ATOM 792 C CA . ILE A 1 103 ? -11.812 -6.492 14.039 1 96.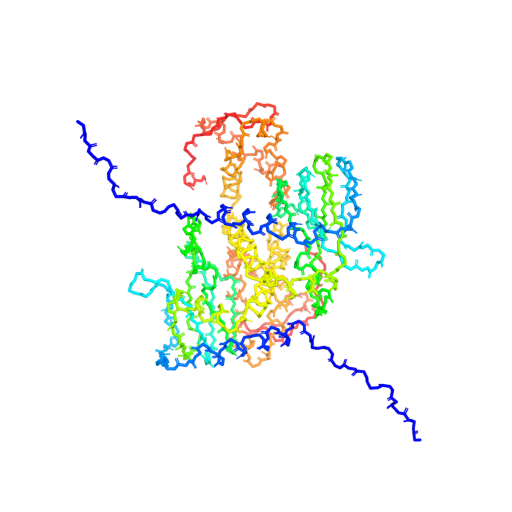75 103 ILE A CA 1
ATOM 793 C C . ILE A 1 103 ? -13.023 -6.977 13.242 1 96.75 103 ILE A C 1
ATOM 795 O O . ILE A 1 103 ? -13.242 -6.535 12.109 1 96.75 103 ILE A O 1
ATOM 799 N N . ALA A 1 104 ? -13.797 -7.906 13.844 1 97.69 104 ALA A N 1
ATOM 800 C CA . ALA A 1 104 ? -15.047 -8.344 13.234 1 97.69 104 ALA A CA 1
ATOM 801 C C . ALA A 1 104 ? -16.109 -7.254 13.32 1 97.69 104 ALA A C 1
ATOM 803 O O . ALA A 1 104 ? -16.516 -6.859 14.422 1 97.69 104 ALA A O 1
ATOM 804 N N . GLU A 1 105 ? -16.531 -6.812 12.172 1 94.19 105 GLU A N 1
ATOM 805 C CA . GLU A 1 105 ? -17.578 -5.809 12.156 1 94.19 105 GLU A CA 1
ATOM 806 C C . GLU A 1 105 ? -18.953 -6.449 12.32 1 94.19 105 GLU A C 1
ATOM 808 O O . GLU A 1 105 ? -19.906 -5.801 12.773 1 94.19 105 GLU A O 1
ATOM 813 N N . THR A 1 106 ? -19.109 -7.609 11.852 1 95.88 106 THR A N 1
ATOM 814 C CA . THR A 1 106 ? -20.266 -8.477 12.039 1 95.88 106 THR A CA 1
ATOM 815 C C . THR A 1 106 ? -19.844 -9.836 12.586 1 95.88 106 THR A C 1
ATOM 817 O O . THR A 1 106 ? -18.656 -10.07 12.82 1 95.88 106 THR A O 1
ATOM 820 N N . THR A 1 107 ? -20.844 -10.648 12.875 1 97.94 107 THR A N 1
ATOM 821 C CA . THR A 1 107 ? -20.484 -12.039 13.148 1 97.94 107 THR A CA 1
ATOM 822 C C . THR A 1 107 ? -19.859 -12.688 11.914 1 97.94 107 THR A C 1
ATOM 824 O O . THR A 1 107 ? -20.391 -12.57 10.805 1 97.94 107 THR A O 1
ATOM 827 N N . CYS A 1 108 ? -18.688 -13.305 12.172 1 98.06 108 CYS A N 1
ATOM 828 C CA . CYS A 1 108 ? -17.938 -13.828 11.039 1 98.06 108 CYS A CA 1
ATOM 829 C C . CYS A 1 108 ? -17.656 -15.32 11.211 1 98.06 108 CYS A C 1
ATOM 831 O O . CYS A 1 108 ? -17.609 -15.82 12.336 1 98.06 108 CYS A O 1
ATOM 833 N N . GLU A 1 109 ? -17.578 -15.969 10.125 1 98.38 109 GLU A N 1
ATOM 834 C CA . GLU A 1 109 ? -17.078 -17.344 10.031 1 98.38 109 GLU A CA 1
ATOM 835 C C . GLU A 1 109 ? -15.812 -17.406 9.18 1 98.38 109 GLU A C 1
ATOM 837 O O . GLU A 1 109 ? -15.75 -16.828 8.094 1 98.38 109 GLU A O 1
ATOM 842 N N . TYR A 1 110 ? -14.836 -18.078 9.711 1 97.81 110 TYR A N 1
ATOM 843 C CA . TYR A 1 110 ? -13.586 -18.125 8.961 1 97.81 110 TYR A CA 1
ATOM 844 C C . TYR A 1 110 ? -12.852 -19.438 9.211 1 97.81 110 TYR A C 1
ATOM 846 O O . TYR A 1 110 ? -13.219 -20.203 10.117 1 97.81 110 TYR A O 1
ATOM 854 N N . TYR A 1 111 ? -11.914 -19.766 8.359 1 97.75 111 TYR A N 1
ATOM 855 C CA . TYR A 1 111 ? -11.094 -20.969 8.398 1 97.75 111 TYR A CA 1
ATOM 856 C C . TYR A 1 111 ? -9.617 -20.625 8.531 1 97.75 111 TYR A C 1
ATOM 858 O O . TYR A 1 111 ? -9 -20.125 7.578 1 97.75 111 TYR A O 1
ATOM 866 N N . PRO A 1 112 ? -9.078 -20.781 9.742 1 96.06 112 PRO A N 1
ATOM 867 C CA . PRO A 1 112 ? -7.652 -20.516 9.922 1 96.06 112 PRO A CA 1
ATOM 868 C C . PRO A 1 112 ? -6.766 -21.641 9.383 1 96.06 112 PRO A C 1
ATOM 870 O O . PRO A 1 112 ? -6.996 -22.812 9.688 1 96.06 112 PRO A O 1
ATOM 873 N N . VAL A 1 113 ? -5.77 -21.281 8.547 1 95.12 113 VAL A N 1
ATOM 874 C CA . VAL A 1 113 ? -4.84 -22.234 7.957 1 95.12 113 VAL A CA 1
ATOM 875 C C . VAL A 1 113 ? -3.402 -21.812 8.266 1 95.12 113 VAL A C 1
ATOM 877 O O . VAL A 1 113 ? -2.992 -20.703 7.945 1 95.12 113 VAL A O 1
ATOM 880 N N . PRO A 1 114 ? -2.629 -22.672 8.961 1 92.19 114 PRO A N 1
ATOM 881 C CA . PRO A 1 114 ? -1.22 -22.312 9.133 1 92.19 114 PRO A CA 1
ATOM 882 C C . PRO A 1 114 ? -0.536 -21.953 7.82 1 92.19 114 PRO A C 1
ATOM 884 O O . PRO A 1 114 ? -0.784 -22.578 6.789 1 92.19 114 PRO A O 1
ATOM 887 N N . VAL A 1 115 ? 0.284 -20.953 7.887 1 91.5 115 VAL A N 1
ATOM 888 C CA . VAL A 1 115 ? 0.875 -20.406 6.676 1 91.5 115 VAL A CA 1
ATOM 889 C C . VAL A 1 115 ? 1.67 -21.484 5.945 1 91.5 115 VAL A C 1
ATOM 891 O O . VAL A 1 115 ? 1.666 -21.531 4.711 1 91.5 115 VAL A O 1
ATOM 894 N N . LYS A 1 116 ? 2.355 -22.344 6.629 1 90.69 116 LYS A N 1
ATOM 895 C CA . LYS A 1 116 ? 3.131 -23.406 5.996 1 90.69 116 LYS A CA 1
ATOM 896 C C . LYS A 1 116 ? 2.236 -24.312 5.172 1 90.69 116 LYS A C 1
ATOM 898 O O . LYS A 1 116 ? 2.578 -24.672 4.043 1 90.69 116 LYS A O 1
ATOM 903 N N . ASP A 1 117 ? 1.111 -24.656 5.75 1 92.88 117 ASP A N 1
ATOM 904 C CA . ASP A 1 117 ? 0.16 -25.5 5.039 1 92.88 117 ASP A CA 1
ATOM 905 C C . ASP A 1 117 ? -0.416 -24.781 3.822 1 92.88 117 ASP A C 1
ATOM 907 O O . ASP A 1 117 ? -0.568 -25.375 2.754 1 92.88 117 ASP A O 1
ATOM 911 N N . PHE A 1 118 ? -0.724 -23.562 4 1 95 118 PHE A N 1
ATOM 912 C CA . PHE A 1 118 ? -1.271 -22.75 2.914 1 95 118 PHE A CA 1
ATOM 913 C C . PHE A 1 118 ? -0.319 -22.734 1.726 1 95 118 PHE A C 1
ATOM 915 O O . PHE A 1 118 ? -0.74 -22.922 0.583 1 95 118 PHE A O 1
ATOM 922 N N . VAL A 1 119 ? 0.915 -22.531 2.031 1 92.94 119 VAL A N 1
ATOM 923 C CA . VAL A 1 119 ? 1.927 -22.438 0.982 1 92.94 119 VAL A CA 1
ATOM 924 C C . VAL A 1 119 ? 2.037 -23.781 0.264 1 92.94 119 VAL A C 1
ATOM 926 O O . VAL A 1 119 ? 2.148 -23.828 -0.964 1 92.94 119 VAL A O 1
ATOM 929 N N . GLU A 1 120 ? 2.023 -24.828 0.994 1 94 120 GLU A N 1
ATOM 930 C CA . GLU A 1 120 ? 2.084 -26.156 0.4 1 94 120 GLU A CA 1
ATOM 931 C C . GLU A 1 120 ? 0.9 -26.406 -0.532 1 94 120 GLU A C 1
ATOM 933 O O . GLU A 1 120 ? 1.069 -26.922 -1.638 1 94 120 GLU A O 1
ATOM 938 N N . ILE A 1 121 ? -0.244 -26.047 -0.076 1 96.5 121 ILE A N 1
ATOM 939 C CA . ILE A 1 121 ? -1.444 -26.219 -0.889 1 96.5 121 ILE A CA 1
ATOM 940 C C . ILE A 1 121 ? -1.351 -25.344 -2.133 1 96.5 121 ILE A C 1
ATOM 942 O O . ILE A 1 121 ? -1.696 -25.766 -3.234 1 96.5 121 ILE A O 1
ATOM 946 N N . ALA A 1 122 ? -0.926 -24.109 -1.977 1 95.5 122 ALA A N 1
ATOM 947 C CA . ALA A 1 122 ? -0.784 -23.188 -3.092 1 95.5 122 ALA A CA 1
ATOM 948 C C . ALA A 1 122 ? 0.167 -23.734 -4.148 1 95.5 122 ALA A C 1
ATOM 950 O O . ALA A 1 122 ? -0.078 -23.594 -5.352 1 95.5 122 ALA A O 1
ATOM 951 N N . ASP A 1 123 ? 1.231 -24.344 -3.668 1 95.06 123 ASP A N 1
ATOM 952 C CA . ASP A 1 123 ? 2.18 -24.984 -4.586 1 95.06 123 ASP A CA 1
ATOM 953 C C . ASP A 1 123 ? 1.536 -26.156 -5.324 1 95.06 123 ASP A C 1
ATOM 955 O O . ASP A 1 123 ? 1.626 -26.234 -6.551 1 95.06 123 ASP A O 1
ATOM 959 N N . GLU A 1 124 ? 0.921 -26.984 -4.594 1 96.5 124 GLU A N 1
ATOM 960 C CA . GLU A 1 124 ? 0.345 -28.219 -5.129 1 96.5 124 GLU A CA 1
ATOM 961 C C . GLU A 1 124 ? -0.778 -27.922 -6.117 1 96.5 124 GLU A C 1
ATOM 963 O O . GLU A 1 124 ? -0.895 -28.578 -7.156 1 96.5 124 GLU A O 1
ATOM 968 N N . LYS A 1 125 ? -1.55 -26.922 -5.773 1 96.94 125 LYS A N 1
ATOM 969 C CA . LYS A 1 125 ? -2.746 -26.641 -6.562 1 96.94 125 LYS A CA 1
ATOM 970 C C . LYS A 1 125 ? -2.514 -25.484 -7.531 1 96.94 125 LYS A C 1
ATOM 972 O O . LYS A 1 125 ? -3.447 -25.031 -8.195 1 96.94 125 LYS A O 1
ATOM 977 N N . HIS A 1 126 ? -1.322 -24.969 -7.625 1 95.88 126 HIS A N 1
ATOM 978 C CA . HIS A 1 126 ? -0.923 -23.906 -8.547 1 95.88 126 HIS A CA 1
ATOM 979 C C . HIS A 1 126 ? -1.802 -22.672 -8.391 1 95.88 126 HIS A C 1
ATOM 981 O O . HIS A 1 126 ? -2.344 -22.156 -9.367 1 95.88 126 HIS A O 1
ATOM 987 N N . LEU A 1 127 ? -1.849 -22.172 -7.133 1 96.94 127 LEU A N 1
ATOM 988 C CA . LEU A 1 127 ? -2.77 -21.078 -6.801 1 96.94 127 LEU A CA 1
ATOM 989 C C . LEU A 1 127 ? -2.059 -19.734 -6.844 1 96.94 127 LEU A C 1
ATOM 991 O O . LEU A 1 127 ? -2.662 -18.703 -6.547 1 96.94 127 LEU A O 1
ATOM 995 N N . TRP A 1 128 ? -0.86 -19.672 -7.27 1 95.69 128 TRP A N 1
ATOM 996 C CA . TRP A 1 128 ? -0.037 -18.484 -7.113 1 95.69 128 TRP A CA 1
ATOM 997 C C . TRP A 1 128 ? -0.486 -17.375 -8.07 1 95.69 128 TRP A C 1
ATOM 999 O O . TRP A 1 128 ? -0.34 -16.188 -7.77 1 95.69 128 TRP A O 1
ATOM 1009 N N . ARG A 1 129 ? -1.009 -17.75 -9.133 1 93.94 129 ARG A N 1
ATOM 1010 C CA . ARG A 1 129 ? -1.578 -16.734 -10.016 1 93.94 129 ARG A CA 1
ATOM 1011 C C . ARG A 1 129 ? -2.754 -16.031 -9.344 1 93.94 129 ARG A C 1
ATOM 1013 O O . ARG A 1 129 ? -2.848 -14.797 -9.375 1 93.94 129 ARG A O 1
ATOM 1020 N N . ASP A 1 130 ? -3.602 -16.766 -8.75 1 94.94 130 ASP A N 1
ATOM 1021 C CA . ASP A 1 130 ? -4.727 -16.219 -8.008 1 94.94 130 ASP A CA 1
ATOM 1022 C C . ASP A 1 130 ? -4.246 -15.336 -6.852 1 94.94 130 ASP A C 1
ATOM 1024 O O . ASP A 1 130 ? -4.77 -14.242 -6.645 1 94.94 130 ASP A O 1
ATOM 1028 N N . ILE A 1 131 ? -3.273 -15.805 -6.152 1 95.56 131 ILE A N 1
ATOM 1029 C CA . ILE A 1 131 ? -2.705 -15.055 -5.039 1 95.56 131 ILE A CA 1
ATOM 1030 C C . ILE A 1 131 ? -2.133 -13.734 -5.547 1 95.56 131 ILE A C 1
ATOM 1032 O O . ILE A 1 131 ? -2.365 -12.68 -4.953 1 95.56 131 ILE A O 1
ATOM 1036 N N . SER A 1 132 ? -1.449 -13.781 -6.621 1 93.75 132 SER A N 1
ATOM 1037 C CA . SER A 1 132 ? -0.879 -12.578 -7.215 1 93.75 132 SER A CA 1
ATOM 1038 C C . SER A 1 132 ? -1.965 -11.57 -7.566 1 93.75 132 SER A C 1
ATOM 1040 O O . SER A 1 132 ? -1.791 -10.367 -7.355 1 93.75 132 SER A O 1
ATOM 1042 N N . ASN A 1 133 ? -3.041 -12.094 -8.039 1 91.25 133 ASN A N 1
ATOM 1043 C CA . ASN A 1 133 ? -4.156 -11.211 -8.383 1 91.25 133 ASN A CA 1
ATOM 1044 C C . ASN A 1 133 ? -4.695 -10.492 -7.145 1 91.25 133 ASN A C 1
ATOM 1046 O O . ASN A 1 133 ? -4.953 -9.289 -7.188 1 91.25 133 ASN A O 1
ATOM 1050 N N . ILE A 1 134 ? -4.805 -11.148 -6.141 1 93.38 134 ILE A N 1
ATOM 1051 C CA . ILE A 1 134 ? -5.309 -10.594 -4.891 1 93.38 134 ILE A CA 1
ATOM 1052 C C . ILE A 1 134 ? -4.336 -9.539 -4.363 1 93.38 134 ILE A C 1
ATOM 1054 O O . ILE A 1 134 ? -4.75 -8.461 -3.932 1 93.38 134 ILE A O 1
ATOM 1058 N N . LEU A 1 135 ? -3.1 -9.859 -4.48 1 93.38 135 LEU A N 1
ATOM 1059 C CA . LEU A 1 135 ? -2.076 -8.945 -3.984 1 93.38 135 LEU A CA 1
ATOM 1060 C C . LEU A 1 135 ? -2.02 -7.68 -4.836 1 93.38 135 LEU A C 1
ATOM 1062 O O . LEU A 1 135 ? -1.843 -6.578 -4.305 1 93.38 135 LEU A O 1
ATOM 1066 N N . MET A 1 136 ? -2.156 -7.836 -6.109 1 91.19 136 MET A N 1
ATOM 1067 C CA . MET A 1 136 ? -2.141 -6.676 -6.996 1 91.19 136 MET A CA 1
ATOM 1068 C C . MET A 1 136 ? -3.326 -5.758 -6.719 1 91.19 136 MET A C 1
ATOM 1070 O O . MET A 1 136 ? -3.191 -4.535 -6.75 1 91.19 136 MET A O 1
ATOM 1074 N N . TYR A 1 137 ? -4.402 -6.371 -6.449 1 88.88 137 TYR A N 1
ATOM 1075 C CA . TYR A 1 137 ? -5.582 -5.594 -6.09 1 88.88 137 TYR A CA 1
ATOM 1076 C C . TYR A 1 137 ? -5.352 -4.82 -4.801 1 88.88 137 TYR A C 1
ATOM 1078 O O . TYR A 1 137 ? -5.738 -3.65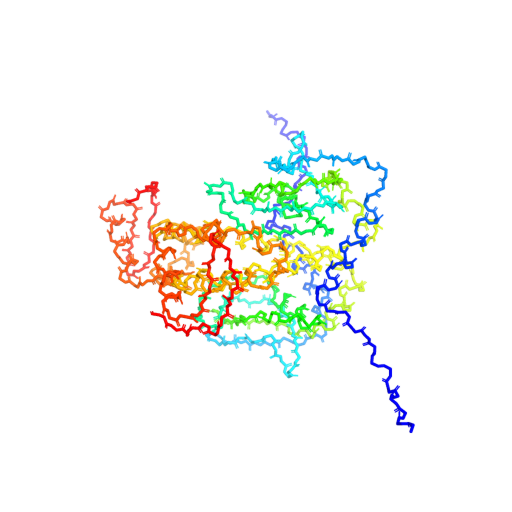2 -4.691 1 88.88 137 TYR A O 1
ATOM 1086 N N . ARG A 1 138 ? -4.754 -5.426 -3.871 1 90.44 138 ARG A N 1
ATOM 1087 C CA . ARG A 1 138 ? -4.449 -4.781 -2.598 1 90.44 138 ARG A CA 1
ATOM 1088 C C . ARG A 1 138 ? -3.492 -3.609 -2.795 1 90.44 138 ARG A C 1
ATOM 1090 O O . ARG A 1 138 ? -3.652 -2.559 -2.17 1 90.44 138 ARG A O 1
ATOM 1097 N N . ILE A 1 139 ? -2.52 -3.791 -3.637 1 91.81 139 ILE A N 1
ATOM 1098 C CA . ILE A 1 139 ? -1.563 -2.723 -3.9 1 91.81 139 ILE A CA 1
ATOM 1099 C C . ILE A 1 139 ? -2.271 -1.552 -4.578 1 91.81 139 ILE A C 1
ATOM 1101 O O . ILE A 1 139 ? -2.004 -0.39 -4.262 1 91.81 139 ILE A O 1
ATOM 1105 N N . ALA A 1 140 ? -3.154 -1.856 -5.477 1 88.12 140 ALA A N 1
ATOM 1106 C CA . ALA A 1 140 ? -3.93 -0.796 -6.117 1 88.12 140 ALA A CA 1
ATOM 1107 C C . ALA A 1 140 ? -4.723 0 -5.086 1 88.12 140 ALA A C 1
ATOM 1109 O O . ALA A 1 140 ? -4.75 1.232 -5.129 1 88.12 140 ALA A O 1
ATOM 1110 N N . PHE A 1 141 ? -5.312 -0.702 -4.164 1 88.19 141 PHE A N 1
ATOM 1111 C CA . PHE A 1 141 ? -6.055 -0.061 -3.086 1 88.19 141 PHE A CA 1
ATOM 1112 C C . PHE A 1 141 ? -5.145 0.836 -2.258 1 88.19 141 PHE A C 1
ATOM 1114 O O . PHE A 1 141 ? -5.492 1.982 -1.966 1 88.19 141 PHE A O 1
ATOM 1121 N N . MET A 1 142 ? -4.043 0.335 -1.883 1 91.56 142 MET A N 1
ATOM 1122 C CA . MET A 1 142 ? -3.113 1.085 -1.043 1 91.56 142 MET A CA 1
ATOM 1123 C C . MET A 1 142 ? -2.568 2.299 -1.785 1 91.56 142 MET A C 1
ATOM 1125 O O . MET A 1 142 ? -2.309 3.34 -1.178 1 91.56 142 MET A O 1
ATOM 1129 N N . THR A 1 143 ? -2.389 2.146 -3.047 1 90.75 143 THR A N 1
ATOM 1130 C CA . THR A 1 143 ? -1.924 3.266 -3.857 1 90.75 143 THR A CA 1
ATOM 1131 C C . THR A 1 143 ? -2.957 4.387 -3.873 1 90.75 143 THR A C 1
ATOM 1133 O O . THR A 1 143 ? -2.605 5.562 -3.746 1 90.75 143 THR A O 1
ATOM 1136 N N . ASN A 1 144 ? -4.141 4.016 -3.988 1 89.81 144 ASN A N 1
ATOM 1137 C CA . ASN A 1 144 ? -5.207 5.008 -3.951 1 89.81 144 ASN A CA 1
ATOM 1138 C C . ASN A 1 144 ? -5.297 5.688 -2.588 1 89.81 144 ASN A C 1
ATOM 1140 O O . ASN A 1 144 ? -5.484 6.902 -2.504 1 89.81 144 ASN A O 1
ATOM 1144 N N . ARG A 1 145 ? -5.199 4.887 -1.59 1 93.19 145 ARG A N 1
ATOM 1145 C CA . ARG A 1 145 ? -5.18 5.434 -0.236 1 93.19 145 ARG A CA 1
ATOM 1146 C C . ARG A 1 145 ? -4.031 6.418 -0.06 1 93.19 145 ARG A C 1
ATOM 1148 O O . ARG A 1 145 ? -4.219 7.504 0.491 1 93.19 145 ARG A O 1
ATOM 1155 N N . ASP A 1 146 ? -2.902 6.055 -0.542 1 94.31 146 ASP A N 1
ATOM 1156 C CA . ASP A 1 146 ? -1.731 6.926 -0.537 1 94.31 146 ASP A CA 1
ATOM 1157 C C . ASP A 1 146 ? -2.029 8.25 -1.235 1 94.31 146 ASP A C 1
ATOM 1159 O O . ASP A 1 146 ? -1.811 9.32 -0.665 1 94.31 146 ASP A O 1
ATOM 1163 N N . ARG A 1 147 ? -2.629 8.203 -2.307 1 92.75 147 ARG A N 1
ATOM 1164 C CA . ARG A 1 147 ? -2.967 9.367 -3.117 1 92.75 147 ARG A CA 1
ATOM 1165 C C . ARG A 1 147 ? -3.93 10.289 -2.377 1 92.75 147 ARG A C 1
ATOM 1167 O O . ARG A 1 147 ? -3.787 11.508 -2.426 1 92.75 147 ARG A O 1
ATOM 1174 N N . ASN A 1 148 ? -4.75 9.711 -1.687 1 94.19 148 ASN A N 1
ATOM 1175 C CA . ASN A 1 148 ? -5.836 10.469 -1.08 1 94.19 148 ASN A CA 1
ATOM 1176 C C . ASN A 1 148 ? -5.43 11.047 0.272 1 94.19 148 ASN A C 1
ATOM 1178 O O . ASN A 1 148 ? -5.996 12.047 0.717 1 94.19 148 ASN A O 1
ATOM 1182 N N . LEU A 1 149 ? -4.402 10.453 0.894 1 96.44 149 LEU A N 1
ATOM 1183 C CA . LEU A 1 149 ? -4.203 10.828 2.289 1 96.44 149 LEU A CA 1
ATOM 1184 C C . LEU A 1 149 ? -2.826 11.461 2.488 1 96.44 149 LEU A C 1
ATOM 1186 O O . LEU A 1 149 ? -2.666 12.367 3.311 1 96.44 149 LEU A O 1
ATOM 1190 N N . ILE A 1 150 ? -1.842 11.008 1.806 1 96.31 150 ILE A N 1
ATOM 1191 C CA . ILE A 1 150 ? -0.484 11.484 2.035 1 96.31 150 ILE A CA 1
ATOM 1192 C C . ILE A 1 150 ? -0.251 12.773 1.247 1 96.31 150 ILE A C 1
ATOM 1194 O O . ILE A 1 150 ? -0.431 12.805 0.027 1 96.31 150 ILE A O 1
ATOM 1198 N N . GLY A 1 151 ? 0.157 13.766 1.925 1 94.44 151 GLY A N 1
ATOM 1199 C CA . GLY A 1 151 ? 0.458 15.039 1.289 1 94.44 151 GLY A CA 1
ATOM 1200 C C . GLY A 1 151 ? -0.782 15.836 0.935 1 94.44 151 GLY A C 1
ATOM 1201 O O . GLY A 1 151 ? -0.711 16.797 0.16 1 94.44 151 GLY A O 1
ATOM 1202 N N . GLN A 1 152 ? -1.874 15.398 1.42 1 94 152 GLN A N 1
ATOM 1203 C CA . GLN A 1 152 ? -3.145 16.062 1.149 1 94 152 GLN A C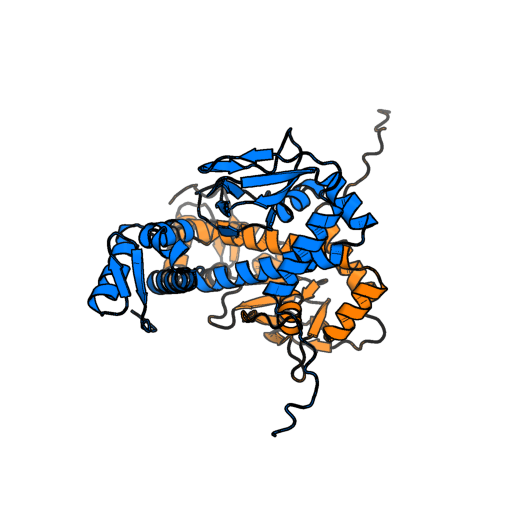A 1
ATOM 1204 C C . GLN A 1 152 ? -3.604 16.891 2.352 1 94 152 GLN A C 1
ATOM 1206 O O . GLN A 1 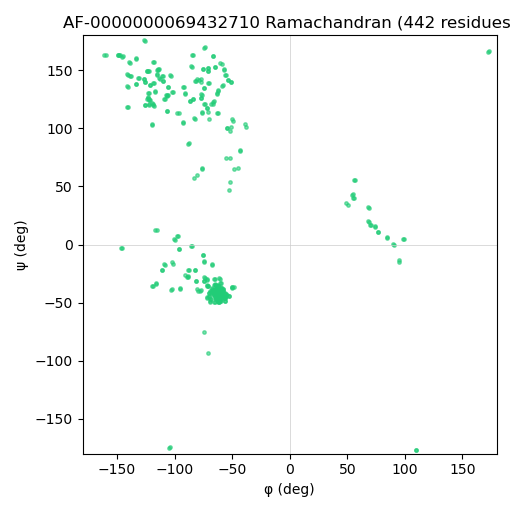152 ? -3.352 16.5 3.498 1 94 152 GLN A O 1
ATOM 1211 N N . ASP A 1 153 ? -4.227 18 2.004 1 93.44 153 ASP A N 1
ATOM 1212 C CA . ASP A 1 153 ? -4.777 18.781 3.102 1 93.44 153 ASP A CA 1
ATOM 1213 C C . ASP A 1 153 ? -6.027 18.125 3.678 1 93.44 153 ASP A C 1
ATOM 1215 O O . ASP A 1 153 ? -6.527 17.141 3.135 1 93.44 153 ASP A O 1
ATOM 1219 N N . ALA A 1 154 ? -6.449 18.641 4.766 1 94.69 154 ALA A N 1
ATOM 1220 C CA . ALA A 1 154 ? -7.555 18.031 5.508 1 94.69 154 ALA A CA 1
ATOM 1221 C C . ALA A 1 154 ? -8.812 17.938 4.645 1 94.69 154 ALA A C 1
ATOM 1223 O O . ALA A 1 154 ? -9.484 16.906 4.637 1 94.69 154 ALA A O 1
ATOM 1224 N N . TYR A 1 155 ? -9.156 18.953 3.916 1 96.56 155 TYR A N 1
ATOM 1225 C CA . TYR A 1 155 ? -10.352 18.938 3.072 1 96.56 155 TYR A CA 1
ATOM 1226 C C . TYR A 1 155 ? -10.266 17.828 2.025 1 96.56 155 TYR A C 1
ATOM 1228 O O . TYR A 1 155 ? -11.219 17.078 1.836 1 96.56 155 TYR A O 1
ATOM 1236 N N . SER A 1 156 ? -9.125 17.781 1.363 1 95.94 156 SER A N 1
ATOM 1237 C CA . SER A 1 156 ? -8.953 16.797 0.312 1 95.94 156 SER A CA 1
ATOM 1238 C C . SER A 1 156 ? -9.102 15.375 0.862 1 95.94 156 SER A C 1
ATOM 1240 O O . SER A 1 156 ? -9.68 14.508 0.211 1 95.94 156 SER A O 1
ATOM 1242 N N . GLN A 1 157 ? -8.539 15.156 2.018 1 97.25 157 GLN A N 1
ATOM 1243 C CA . GLN A 1 157 ? -8.664 13.852 2.652 1 97.25 157 GLN A CA 1
ATOM 1244 C C . GLN A 1 157 ? -10.125 13.531 2.969 1 97.25 157 GLN A C 1
ATOM 1246 O O . GLN A 1 157 ? -10.609 12.445 2.656 1 97.25 157 GLN A O 1
ATOM 1251 N N . ILE A 1 158 ? -10.766 14.469 3.58 1 97.88 158 ILE A N 1
ATOM 1252 C CA . ILE A 1 158 ? -12.164 14.305 3.977 1 97.88 158 ILE A CA 1
ATOM 1253 C C . ILE A 1 158 ? -13.023 14.078 2.74 1 97.88 158 ILE A C 1
ATOM 1255 O O . ILE A 1 158 ? -13.875 13.188 2.723 1 97.88 158 ILE A O 1
ATOM 1259 N N . LYS A 1 159 ? -12.773 14.883 1.725 1 97.19 159 LYS A N 1
ATOM 1260 C CA . LYS A 1 159 ? -13.5 14.75 0.468 1 97.19 159 LYS A CA 1
ATOM 1261 C C . LYS A 1 159 ? -13.359 13.344 -0.102 1 97.19 159 LYS A C 1
ATOM 1263 O O . LYS A 1 159 ? -14.352 12.719 -0.482 1 97.19 159 LYS A O 1
ATOM 1268 N N . ALA A 1 160 ? -12.164 12.875 -0.144 1 95.88 160 ALA A N 1
ATOM 1269 C CA . ALA A 1 160 ? -11.906 11.539 -0.687 1 95.88 160 ALA A CA 1
ATOM 1270 C C . ALA A 1 160 ? -12.672 10.477 0.095 1 95.88 160 ALA A C 1
ATOM 1272 O O . ALA A 1 160 ? -13.242 9.555 -0.493 1 95.88 160 ALA A O 1
ATOM 1273 N N . LEU A 1 161 ? -12.68 10.586 1.405 1 97.06 161 LEU A N 1
ATOM 1274 C CA . LEU A 1 161 ? -13.32 9.578 2.244 1 97.06 161 LEU A CA 1
ATOM 1275 C C . LEU A 1 161 ? -14.836 9.703 2.182 1 97.06 161 LEU A C 1
ATOM 1277 O O . LEU A 1 161 ? -15.555 8.695 2.264 1 97.06 161 LEU A O 1
ATOM 1281 N N . LEU A 1 162 ? -15.352 10.938 2.002 1 97.12 162 LEU A N 1
ATOM 1282 C CA . LEU A 1 162 ? -16.781 11.109 1.778 1 97.12 162 LEU A CA 1
ATOM 1283 C C . LEU A 1 162 ? -17.219 10.422 0.485 1 97.12 162 LEU A C 1
ATOM 1285 O O . LEU A 1 162 ? -18.266 9.773 0.442 1 97.12 162 LEU A O 1
ATOM 1289 N N . LEU A 1 163 ? -16.391 10.609 -0.528 1 96 163 LEU A N 1
ATOM 1290 C CA . LEU A 1 163 ? -16.703 9.977 -1.808 1 96 163 LEU A CA 1
ATOM 1291 C C . LEU A 1 163 ? -16.641 8.453 -1.688 1 96 163 LEU A C 1
ATOM 1293 O O . LEU A 1 163 ? -17.469 7.754 -2.277 1 96 163 LEU A O 1
ATOM 1297 N N . GLU A 1 164 ? -15.703 7.973 -0.964 1 93.88 164 GLU A N 1
ATOM 1298 C CA . GLU A 1 164 ? -15.641 6.539 -0.703 1 93.88 164 GLU A CA 1
ATOM 1299 C C . GLU A 1 164 ? -16.891 6.055 0.033 1 93.88 164 GLU A C 1
ATOM 1301 O O . GLU A 1 164 ? -17.516 5.066 -0.366 1 93.88 164 GLU A O 1
ATOM 1306 N N . LEU A 1 165 ? -17.234 6.738 1.077 1 95.31 165 LEU A N 1
ATOM 1307 C CA . LEU A 1 165 ? -18.422 6.387 1.856 1 95.31 165 LEU A CA 1
ATOM 1308 C C . LEU A 1 165 ? -19.672 6.406 0.986 1 95.31 165 LEU A C 1
ATOM 1310 O O . LEU A 1 165 ? -20.516 5.52 1.094 1 95.31 165 LEU A O 1
ATOM 1314 N N . TRP A 1 166 ? -19.719 7.344 0.119 1 95.31 166 TRP A N 1
ATOM 1315 C CA . TRP A 1 166 ? -20.859 7.512 -0.781 1 95.31 166 TRP A CA 1
ATOM 1316 C C . TRP A 1 166 ? -20.969 6.32 -1.73 1 95.31 166 TRP A C 1
ATOM 1318 O O . TRP A 1 166 ? -22.062 5.988 -2.18 1 95.31 166 TRP A O 1
ATOM 1328 N N . SER A 1 167 ? -19.844 5.723 -2.039 1 92.31 167 SER A N 1
ATOM 1329 C CA . SER A 1 167 ? -19.844 4.609 -2.98 1 92.31 167 SER A CA 1
ATOM 1330 C C . SER A 1 167 ? -20.406 3.342 -2.342 1 92.31 167 SER A C 1
ATOM 1332 O O . SER A 1 167 ? -20.719 2.375 -3.041 1 92.31 167 SER A O 1
ATOM 1334 N N . TYR A 1 168 ? -20.547 3.305 -1.021 1 90.62 168 TYR A N 1
ATOM 1335 C CA . TYR A 1 168 ? -21.125 2.148 -0.342 1 90.62 168 TYR A CA 1
ATOM 1336 C C . TYR A 1 168 ? -22.625 2.041 -0.613 1 90.62 168 TYR A C 1
ATOM 1338 O O . TYR A 1 168 ? -23.281 3.051 -0.84 1 90.62 168 TYR A O 1
ATOM 1346 N N . PRO A 1 169 ? -23.141 0.775 -0.56 1 90.06 169 PRO A N 1
ATOM 1347 C CA . PRO A 1 169 ? -24.594 0.649 -0.625 1 90.06 169 PRO A CA 1
ATOM 1348 C C . PRO A 1 169 ? -25.297 1.452 0.463 1 90.06 169 PRO A C 1
ATOM 1350 O O . PRO A 1 169 ? -24.797 1.563 1.583 1 90.06 169 PRO A O 1
ATOM 1353 N N . GLU A 1 170 ? -26.469 1.96 0.1 1 92.25 170 GLU A N 1
ATOM 1354 C CA . GLU A 1 170 ? -27.203 2.84 0.998 1 92.25 170 GLU A CA 1
ATOM 1355 C C . GLU A 1 170 ? -27.453 2.174 2.35 1 92.25 170 GLU A C 1
ATOM 1357 O O . GLU A 1 170 ? -27.297 2.809 3.396 1 92.25 170 GLU A O 1
ATOM 1362 N N . SER A 1 171 ? -27.812 0.91 2.342 1 90.06 171 SER A N 1
ATOM 1363 C CA . SER A 1 171 ? -28.125 0.187 3.572 1 90.06 171 SER A CA 1
ATOM 1364 C C . SER A 1 171 ? -26.922 0.143 4.504 1 90.06 171 SER A C 1
ATOM 1366 O O . SER A 1 171 ? -27.062 0.292 5.719 1 90.06 171 SER A O 1
ATOM 1368 N N . SER A 1 172 ? -25.734 0.016 3.973 1 88.94 172 SER A N 1
ATOM 1369 C CA . SER A 1 172 ? -24.5 -0.018 4.75 1 88.94 172 SER A CA 1
ATOM 1370 C C . SER A 1 172 ? -24.062 1.388 5.145 1 88.94 172 SER A C 1
ATOM 1372 O O . SER A 1 172 ? -23.625 1.614 6.281 1 88.94 172 SER A O 1
ATOM 1374 N N . ARG A 1 173 ? -24.219 2.281 4.234 1 92.44 173 ARG A N 1
ATOM 1375 C CA . ARG A 1 173 ? -23.797 3.658 4.449 1 92.44 173 ARG A CA 1
ATOM 1376 C C . ARG A 1 173 ? -24.562 4.301 5.594 1 92.44 173 ARG A C 1
ATOM 1378 O O . ARG A 1 173 ? -24 5.055 6.391 1 92.44 173 ARG A O 1
ATOM 1385 N N . PHE A 1 174 ? -25.812 3.961 5.75 1 92.44 174 PHE A N 1
ATOM 1386 C CA . PHE A 1 174 ? -26.672 4.578 6.75 1 92.44 174 PHE A CA 1
ATOM 1387 C C . PHE A 1 174 ? -26.344 4.066 8.148 1 92.44 174 PHE A C 1
ATOM 1389 O O . PHE A 1 174 ? -26.781 4.633 9.141 1 92.44 174 PHE A O 1
ATOM 1396 N N . GLU A 1 175 ? -25.516 3.055 8.227 1 90.38 175 GLU A N 1
ATOM 1397 C CA . GLU A 1 175 ? -25.109 2.525 9.523 1 90.38 175 GLU A CA 1
ATOM 1398 C C . GLU A 1 175 ? -23.766 3.121 9.961 1 90.38 175 GLU A C 1
ATOM 1400 O O . GLU A 1 175 ? -23.328 2.885 11.086 1 90.38 175 GLU A O 1
ATOM 1405 N N . ILE A 1 176 ? -23.234 3.904 9.062 1 94.12 176 ILE A N 1
ATOM 1406 C CA . ILE A 1 176 ? -21.875 4.391 9.312 1 94.12 176 ILE A CA 1
ATOM 1407 C C . ILE A 1 176 ? -21.922 5.879 9.641 1 94.12 176 ILE A C 1
ATOM 1409 O O . ILE A 1 176 ? -22.547 6.664 8.922 1 94.12 176 ILE A O 1
ATOM 1413 N N . ASN A 1 177 ? -21.359 6.242 10.781 1 96.81 177 ASN A N 1
ATOM 1414 C CA . ASN A 1 177 ? -21.172 7.648 11.109 1 96.81 177 ASN A CA 1
ATOM 1415 C C . ASN A 1 177 ? -20.031 8.266 10.297 1 96.81 177 ASN A C 1
ATOM 1417 O O . ASN A 1 177 ? -18.891 7.812 10.383 1 96.81 177 ASN A O 1
ATOM 1421 N N . ALA A 1 178 ? -20.359 9.297 9.539 1 97.56 178 ALA A N 1
ATOM 1422 C CA . ALA A 1 178 ? -19.406 9.875 8.594 1 97.56 178 ALA A CA 1
ATOM 1423 C C . ALA A 1 178 ? -18.172 10.43 9.312 1 97.56 178 ALA A C 1
ATOM 1425 O O . ALA A 1 178 ? -17.047 10.203 8.875 1 97.56 178 ALA A O 1
ATOM 1426 N N . GLN A 1 179 ? -18.406 11.141 10.383 1 97.75 179 GLN A N 1
ATOM 1427 C CA . GLN A 1 179 ? -17.297 11.719 11.141 1 97.75 179 GLN A CA 1
ATOM 1428 C C . GLN A 1 179 ? -16.375 10.625 11.664 1 97.75 179 GLN A C 1
ATOM 1430 O O . GLN A 1 179 ? -15.156 10.727 11.539 1 97.75 179 GLN A O 1
ATOM 1435 N N . ASN A 1 180 ? -16.953 9.562 12.211 1 96.75 180 ASN A N 1
ATOM 1436 C CA . ASN A 1 180 ? -16.156 8.445 12.727 1 96.75 180 ASN A CA 1
ATOM 1437 C C . ASN A 1 180 ? -15.398 7.734 11.609 1 96.75 180 ASN A C 1
ATOM 1439 O O . ASN A 1 180 ? -14.242 7.359 11.789 1 96.75 180 ASN A O 1
ATOM 1443 N N . PHE A 1 181 ? -16.078 7.574 10.516 1 97.06 181 PHE A N 1
ATOM 1444 C CA . PHE A 1 181 ? -15.5 6.934 9.344 1 97.06 181 PHE A CA 1
ATOM 1445 C C . PHE A 1 181 ? -14.227 7.656 8.906 1 97.06 181 PHE A C 1
ATOM 1447 O O . PHE A 1 181 ? -13.195 7.023 8.688 1 97.06 181 PHE A O 1
ATOM 1454 N N . ILE A 1 182 ? -14.281 8.906 8.852 1 98.25 182 ILE A N 1
ATOM 1455 C CA . ILE A 1 182 ? -13.172 9.742 8.391 1 98.25 182 ILE A CA 1
ATOM 1456 C C . ILE A 1 182 ? -12.062 9.75 9.445 1 98.25 182 ILE A C 1
ATOM 1458 O O . ILE A 1 182 ? -10.898 9.539 9.117 1 98.25 182 ILE A O 1
ATOM 1462 N N . GLN A 1 183 ? -12.461 9.922 10.656 1 97.88 183 GLN A N 1
ATOM 1463 C CA . GLN A 1 183 ? -11.484 10.039 11.734 1 97.88 183 GLN A CA 1
ATOM 1464 C C . GLN A 1 183 ? -10.68 8.75 11.891 1 97.88 183 GLN A C 1
ATOM 1466 O O . GLN A 1 183 ? -9.461 8.797 12.055 1 97.88 183 GLN A O 1
ATOM 1471 N N . GLN A 1 184 ? -11.305 7.664 11.797 1 97 184 GLN A N 1
ATOM 1472 C CA . GLN A 1 184 ? -10.664 6.367 11.984 1 97 184 GLN A CA 1
ATOM 1473 C C . GLN A 1 184 ? -9.68 6.07 10.867 1 97 184 GLN A C 1
ATOM 1475 O O . GLN A 1 184 ? -8.797 5.219 11.008 1 97 184 GLN A O 1
ATOM 1480 N N . ARG A 1 185 ? -9.781 6.773 9.789 1 97.12 185 ARG A N 1
ATOM 1481 C CA . ARG A 1 185 ? -8.961 6.438 8.633 1 97.12 185 ARG A CA 1
ATOM 1482 C C . ARG A 1 185 ? -7.871 7.484 8.414 1 97.12 185 ARG A C 1
ATOM 1484 O O . ARG A 1 185 ? -6.902 7.234 7.688 1 97.12 185 ARG A O 1
ATOM 1491 N N . THR A 1 186 ? -8.016 8.656 9 1 97.06 186 THR A N 1
ATOM 1492 C CA . THR A 1 186 ? -7.094 9.742 8.688 1 97.06 186 THR A CA 1
ATOM 1493 C C . THR A 1 186 ? -6.289 10.141 9.922 1 97.06 186 THR A C 1
ATOM 1495 O O . THR A 1 186 ? -5.199 10.703 9.805 1 97.06 186 THR A O 1
ATOM 1498 N N . GLY A 1 187 ? -6.859 10.055 11.055 1 94.81 187 GLY A N 1
ATOM 1499 C CA . GLY A 1 187 ? -6.25 10.547 12.281 1 94.81 187 GLY A CA 1
ATOM 1500 C C . GLY A 1 187 ? -6.48 12.023 12.516 1 94.81 187 GLY A C 1
ATOM 1501 O O . GLY A 1 187 ? -5.98 12.594 13.492 1 94.81 187 GLY A O 1
ATOM 1502 N N . LEU A 1 188 ? -7.293 12.625 11.656 1 96.19 188 LEU A N 1
ATOM 1503 C CA . LEU A 1 188 ? -7.645 14.023 11.867 1 96.19 188 LEU A CA 1
ATOM 1504 C C . LEU A 1 188 ? -8.445 14.195 13.156 1 96.19 188 LEU A C 1
ATOM 1506 O O . LEU A 1 188 ? -9.141 13.273 13.586 1 96.19 188 LEU A O 1
ATOM 1510 N N . SER A 1 189 ? -8.312 15.391 13.703 1 96.19 189 SER A N 1
ATOM 1511 C CA . SER A 1 189 ? -9.086 15.672 14.906 1 96.19 189 SER A CA 1
ATOM 1512 C C . SER A 1 189 ? -10.57 15.805 14.586 1 96.19 189 SER A C 1
ATOM 1514 O O . SER A 1 189 ? -10.938 16.219 13.484 1 96.19 189 SER A O 1
ATOM 1516 N N . ARG A 1 190 ? -11.359 15.422 15.586 1 96.44 190 ARG A N 1
ATOM 1517 C CA . ARG A 1 190 ? -12.805 15.555 15.445 1 96.44 190 ARG A CA 1
ATOM 1518 C C . ARG A 1 190 ? -13.195 16.984 15.102 1 96.44 190 ARG A C 1
ATOM 1520 O O . ARG A 1 190 ? -14.031 17.219 14.227 1 96.44 190 ARG A O 1
ATOM 1527 N N . SER A 1 191 ? -12.578 17.953 15.742 1 97.44 191 SER A N 1
ATOM 1528 C CA . SER A 1 191 ? -12.891 19.359 15.539 1 97.44 191 SER A CA 1
ATOM 1529 C C . SER A 1 191 ? -12.641 19.781 14.102 1 97.44 191 SER A C 1
ATOM 1531 O O . SER A 1 191 ? -13.484 20.422 13.477 1 97.44 191 SER A O 1
ATOM 1533 N N . ARG A 1 192 ? -11.57 19.359 13.547 1 96.62 192 ARG A N 1
ATOM 1534 C CA . ARG A 1 192 ? -11.211 19.719 12.18 1 96.62 192 ARG A CA 1
ATOM 1535 C C . ARG A 1 192 ? -12.18 19.078 11.18 1 96.62 192 ARG A C 1
ATOM 1537 O O . ARG A 1 192 ? -12.602 19.719 10.219 1 96.62 192 ARG A O 1
ATOM 1544 N N . ILE A 1 193 ? -12.523 17.844 11.43 1 98.06 193 ILE A N 1
ATOM 1545 C CA . ILE A 1 193 ? -13.453 17.141 10.562 1 98.06 193 ILE A CA 1
ATOM 1546 C C . ILE A 1 193 ? -14.82 17.812 10.594 1 98.06 193 ILE A C 1
ATOM 1548 O O . ILE A 1 193 ? -15.414 18.078 9.547 1 98.06 193 ILE A O 1
ATOM 1552 N N . MET A 1 194 ? -15.219 18.109 11.797 1 97.19 194 MET A N 1
ATOM 1553 C CA . MET A 1 194 ? -16.531 18.719 11.969 1 97.19 194 MET A CA 1
ATOM 1554 C C . MET A 1 194 ? -16.578 20.094 11.312 1 97.19 194 MET A C 1
ATOM 1556 O O . MET A 1 194 ? -17.609 20.5 10.766 1 97.19 194 MET A O 1
ATOM 1560 N N . GLN A 1 195 ? -15.5 20.781 11.383 1 97.44 195 GLN A N 1
ATOM 1561 C CA . GLN A 1 195 ? -15.414 22.078 10.727 1 97.44 195 GLN A CA 1
ATOM 1562 C C . GLN A 1 195 ? -15.609 21.953 9.219 1 97.44 195 GLN A C 1
ATOM 1564 O O . GLN A 1 195 ? -16.406 22.688 8.625 1 97.44 195 GLN A O 1
ATOM 1569 N N . VAL A 1 196 ? -14.961 21.062 8.617 1 97.19 196 VAL A N 1
ATOM 1570 C CA . VAL A 1 196 ? -15.047 20.859 7.176 1 97.19 196 VAL A CA 1
ATOM 1571 C C . VAL A 1 196 ? -16.438 20.375 6.805 1 97.19 196 VAL A C 1
ATOM 1573 O O . VAL A 1 196 ? -17.047 20.859 5.84 1 97.19 196 VAL A O 1
ATOM 1576 N N . LEU A 1 197 ? -16.969 19.438 7.582 1 96.94 197 LEU A N 1
ATOM 1577 C CA . LEU A 1 197 ? -18.297 18.906 7.312 1 96.94 197 LEU A CA 1
ATOM 1578 C C . LEU A 1 197 ? -19.359 20.016 7.426 1 96.94 197 LEU A C 1
ATOM 1580 O O . LEU A 1 197 ? -20.297 20.047 6.641 1 96.94 197 LEU A O 1
ATOM 1584 N N . SER A 1 198 ? -19.156 20.859 8.398 1 96.62 198 SER A N 1
ATOM 1585 C CA . SER A 1 198 ? -20.094 21.969 8.586 1 96.62 198 SER A CA 1
ATOM 1586 C C . SER A 1 198 ? -20.062 22.906 7.391 1 96.62 198 SER A C 1
ATOM 1588 O O . SER A 1 198 ? -21.109 23.391 6.945 1 96.62 198 SER A O 1
ATOM 1590 N N . GLU A 1 199 ? -18.891 23.188 6.895 1 96.25 199 GLU A N 1
ATOM 1591 C CA . GLU A 1 199 ? -18.75 24.047 5.73 1 96.25 199 GLU A CA 1
ATOM 1592 C C . GLU A 1 199 ? -19.391 23.438 4.492 1 96.25 199 GLU A C 1
ATOM 1594 O O . GLU A 1 199 ? -20.047 24.125 3.709 1 96.25 199 GLU A O 1
ATOM 1599 N N . LEU A 1 200 ? -19.203 22.172 4.352 1 96.31 200 LEU A N 1
ATOM 1600 C CA . LEU A 1 200 ? -19.797 21.469 3.219 1 96.31 200 LEU A CA 1
ATOM 1601 C C . LEU A 1 200 ? -21.328 21.469 3.322 1 96.31 200 LEU A C 1
ATOM 1603 O O . LEU A 1 200 ? -22.016 21.594 2.314 1 96.31 200 LEU A O 1
ATOM 1607 N N . LYS A 1 201 ? -21.812 21.312 4.48 1 95.62 201 LYS A N 1
ATOM 1608 C CA . LYS A 1 201 ? -23.25 21.375 4.723 1 95.62 201 LYS A CA 1
ATOM 1609 C C . LYS A 1 201 ? -23.812 22.75 4.414 1 95.62 201 LYS A C 1
ATOM 1611 O O . LYS A 1 201 ? -24.844 22.875 3.752 1 95.62 201 LYS A O 1
ATOM 1616 N N . ALA A 1 202 ? -23.109 23.734 4.926 1 95.19 202 ALA A N 1
ATOM 1617 C CA . ALA A 1 202 ? -23.531 25.109 4.719 1 95.19 202 ALA A CA 1
ATOM 1618 C C . ALA A 1 202 ? -23.578 25.453 3.232 1 95.19 202 ALA A C 1
ATOM 1620 O O . ALA A 1 202 ? -24.438 26.234 2.799 1 95.19 202 ALA A O 1
ATOM 1621 N N . GLY A 1 203 ? -22.703 24.875 2.48 1 94.88 203 GLY A N 1
ATOM 1622 C CA . GLY A 1 203 ? -22.672 25.109 1.045 1 94.88 203 GLY A CA 1
ATOM 1623 C C . GLY A 1 203 ? -23.625 24.219 0.274 1 94.88 203 GLY A C 1
ATOM 1624 O O . GLY A 1 203 ? -23.688 24.266 -0.956 1 94.88 203 GLY A O 1
ATOM 1625 N N . ASP A 1 204 ? -24.297 23.391 0.908 1 95.12 204 ASP A N 1
ATOM 1626 C CA . ASP A 1 204 ? -25.297 22.484 0.348 1 95.12 204 ASP A CA 1
ATOM 1627 C C . ASP A 1 204 ? -24.641 21.422 -0.54 1 95.12 204 ASP A C 1
ATOM 1629 O O . ASP A 1 204 ? -25.219 21.016 -1.554 1 95.12 204 ASP A O 1
ATOM 1633 N N . TYR A 1 205 ? -23.438 21.062 -0.188 1 96.62 205 TYR A N 1
ATOM 1634 C CA . TYR A 1 205 ? -22.734 20.031 -0.943 1 96.62 205 TYR A CA 1
ATOM 1635 C C . TYR A 1 205 ? -23.047 18.641 -0.403 1 96.62 205 TYR A C 1
ATOM 1637 O O . TYR A 1 205 ? -22.969 17.656 -1.131 1 96.62 205 TYR A O 1
ATOM 1645 N N . ILE A 1 206 ? -23.375 18.641 0.903 1 97.56 206 ILE A N 1
ATOM 1646 C CA . ILE A 1 206 ? -23.719 17.375 1.531 1 97.56 206 ILE A CA 1
ATOM 1647 C C . ILE A 1 206 ? -24.891 17.562 2.479 1 97.56 206 ILE A C 1
ATOM 1649 O O . ILE A 1 206 ? -25.188 18.688 2.895 1 97.56 206 ILE A O 1
ATOM 1653 N N . LYS A 1 207 ? -25.594 16.5 2.75 1 97 207 LYS A N 1
ATOM 1654 C CA . LYS A 1 207 ? -26.594 16.422 3.814 1 97 207 LYS A CA 1
ATOM 1655 C C . LYS A 1 207 ? -26.266 15.297 4.793 1 97 207 LYS A C 1
ATOM 1657 O O . LYS A 1 207 ? -26.125 14.141 4.391 1 97 207 LYS A O 1
ATOM 1662 N N . ILE A 1 208 ? -26.094 15.672 5.984 1 96.19 208 ILE A N 1
ATOM 1663 C CA . ILE A 1 208 ? -25.812 14.719 7.055 1 96.19 208 ILE A CA 1
ATOM 1664 C C . ILE A 1 208 ? -26.844 14.859 8.156 1 96.19 208 ILE A C 1
ATOM 1666 O O . ILE A 1 208 ? -27.141 15.961 8.625 1 96.19 208 ILE A O 1
ATOM 1670 N N . LEU A 1 209 ? -27.453 13.742 8.492 1 93.88 209 LEU A N 1
ATOM 1671 C CA . LEU A 1 209 ? -28.406 13.688 9.594 1 93.88 209 LEU A CA 1
ATOM 1672 C C . LEU A 1 209 ? -27.969 12.664 10.633 1 93.88 209 LEU A C 1
ATOM 1674 O O . LEU A 1 209 ? -27.766 11.492 10.312 1 93.88 209 LEU A O 1
ATOM 1678 N N . HIS A 1 210 ? -27.828 13.055 11.859 1 94.19 210 HIS A N 1
ATOM 1679 C CA . HIS A 1 210 ? -27.375 12.195 12.945 1 94.19 210 HIS A CA 1
ATOM 1680 C C . HIS A 1 210 ? -26.094 11.453 12.562 1 94.19 210 HIS A C 1
ATOM 1682 O O . HIS A 1 210 ? -25.984 10.242 12.773 1 94.19 210 HIS A O 1
ATOM 1688 N N . GLY A 1 211 ? -25.266 12.109 11.789 1 95.69 211 GLY A N 1
ATOM 1689 C CA . GLY A 1 211 ? -23.938 11.594 11.461 1 95.69 211 GLY A CA 1
ATOM 1690 C C . GLY A 1 211 ? -23.938 10.75 10.195 1 95.69 211 GLY A C 1
ATOM 1691 O O . GLY A 1 211 ? -22.891 10.273 9.766 1 95.69 211 GLY A O 1
ATOM 1692 N N . ARG A 1 212 ? -25.141 10.602 9.578 1 97.25 212 ARG A N 1
ATOM 1693 C CA . ARG A 1 212 ? -25.25 9.734 8.414 1 97.25 212 ARG A CA 1
ATOM 1694 C C . ARG A 1 212 ? -25.281 10.547 7.125 1 97.25 212 ARG A C 1
ATOM 1696 O O . ARG A 1 212 ? -26.047 11.508 7.012 1 97.25 212 ARG A O 1
ATOM 1703 N N . LEU A 1 213 ? -24.453 10.141 6.164 1 97 213 LEU A N 1
ATOM 1704 C CA . LEU A 1 213 ? -24.375 10.836 4.887 1 97 213 LEU A CA 1
ATOM 1705 C C . LEU A 1 213 ? -25.578 10.492 4.008 1 97 213 LEU A C 1
ATOM 1707 O O . LEU A 1 213 ? -25.688 9.367 3.512 1 97 213 LEU A O 1
ATOM 1711 N N . LEU A 1 214 ? -26.406 11.438 3.744 1 96.31 214 LEU A N 1
ATOM 1712 C CA . LEU A 1 214 ? -27.672 11.203 3.043 1 96.31 214 LEU A CA 1
ATOM 1713 C C . LEU A 1 214 ? -27.562 11.648 1.585 1 96.31 214 LEU A C 1
ATOM 1715 O O . LEU A 1 214 ? -28.203 11.055 0.708 1 96.31 214 LEU A O 1
ATOM 1719 N N . GLU A 1 215 ? -26.891 12.742 1.412 1 96.12 215 GLU A N 1
ATOM 1720 C CA . GLU A 1 215 ? -26.734 13.297 0.069 1 96.12 215 GLU A CA 1
ATOM 1721 C C . GLU A 1 215 ? -25.312 13.797 -0.158 1 96.12 215 GLU A C 1
ATOM 1723 O O . GLU A 1 215 ? -24.656 14.281 0.773 1 96.12 215 GLU A O 1
ATOM 1728 N N . LEU A 1 216 ? -24.891 13.633 -1.319 1 96.25 216 LEU A N 1
ATOM 1729 C CA . LEU A 1 216 ? -23.594 14.148 -1.744 1 96.25 216 LEU A CA 1
ATOM 1730 C C . LEU A 1 216 ? -23.672 14.703 -3.164 1 96.25 216 LEU A C 1
ATOM 1732 O O . LEU A 1 216 ? -24.062 13.984 -4.094 1 96.25 216 LEU A O 1
ATOM 1736 N N . ARG A 1 217 ? -23.406 15.961 -3.25 1 93.38 217 ARG A N 1
ATOM 1737 C CA . ARG A 1 217 ? -23.375 16.641 -4.543 1 93.38 217 ARG A CA 1
ATOM 1738 C C . ARG A 1 217 ? -21.938 16.906 -4.98 1 93.38 217 ARG A C 1
ATOM 1740 O O . ARG A 1 217 ? -20.984 16.469 -4.32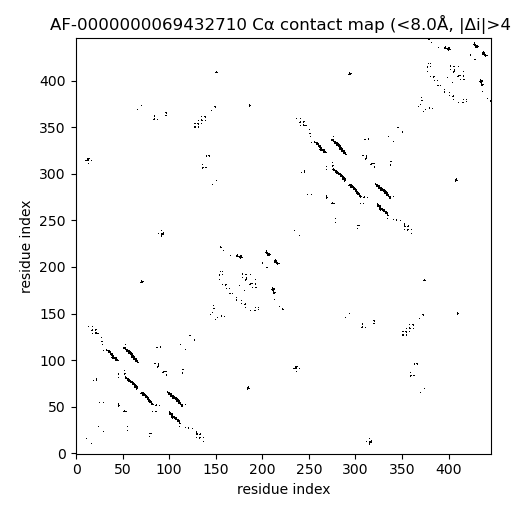4 1 93.38 217 ARG A O 1
ATOM 1747 N N . ASN A 1 218 ? -21.766 17.594 -6.051 1 89 218 ASN A N 1
ATOM 1748 C CA . ASN A 1 218 ? -20.422 17.844 -6.547 1 89 218 ASN A CA 1
ATOM 1749 C C . ASN A 1 218 ? -19.609 18.672 -5.559 1 89 218 ASN A C 1
ATOM 1751 O O . ASN A 1 218 ? -19.922 19.844 -5.316 1 89 218 ASN A O 1
ATOM 1755 N N . LEU A 1 219 ? -18.672 18.047 -5.074 1 90.25 219 LEU A N 1
ATOM 1756 C CA . LEU A 1 219 ? -17.844 18.719 -4.086 1 90.25 219 LEU A CA 1
ATOM 1757 C C . LEU A 1 219 ? -16.875 19.688 -4.758 1 90.25 219 LEU A C 1
ATOM 1759 O O . LEU A 1 219 ? -16.344 19.391 -5.832 1 90.25 219 LEU A O 1
ATOM 1763 N N . PRO A 1 220 ? -16.672 20.797 -4.117 1 85.25 220 PRO A N 1
ATOM 1764 C CA . PRO A 1 220 ? -15.719 21.75 -4.691 1 85.25 220 PRO A CA 1
ATOM 1765 C C . PRO A 1 220 ? -14.312 21.172 -4.82 1 85.25 220 PRO A C 1
ATOM 1767 O O . PRO A 1 220 ? -13.953 20.234 -4.09 1 85.25 220 PRO A O 1
ATOM 1770 N N . VAL A 1 221 ? -13.547 21.75 -5.746 1 79.5 221 VAL A N 1
ATOM 1771 C CA . VAL A 1 221 ? -12.188 21.281 -5.977 1 79.5 221 VAL A CA 1
ATOM 1772 C C . VAL A 1 221 ? -11.297 21.656 -4.793 1 79.5 221 VAL A C 1
ATOM 1774 O O . VAL A 1 221 ? -10.453 20.859 -4.363 1 79.5 221 VAL A O 1
ATOM 1777 N N . SER A 1 222 ? -11.492 22.938 -4.355 1 75.12 222 SER A N 1
ATOM 1778 C CA . SER A 1 222 ? -10.703 23.391 -3.219 1 75.12 222 SER A CA 1
ATOM 1779 C C . SER A 1 222 ? -11.539 24.281 -2.291 1 75.12 222 SER A C 1
ATOM 1781 O O . SER A 1 222 ? -12.562 24.828 -2.701 1 75.12 222 SER A O 1
ATOM 1783 N N . PHE A 1 223 ? -11.148 24.125 -0.918 1 68 223 PHE A N 1
ATOM 1784 C CA . PHE A 1 223 ? -11.812 24.984 0.061 1 68 223 PHE A CA 1
ATOM 1785 C C . PHE A 1 223 ? -10.852 26.016 0.631 1 68 223 PHE A C 1
ATOM 1787 O O . PHE A 1 223 ? -9.656 25.734 0.789 1 68 223 PHE A O 1
ATOM 1794 N N . MET B 1 1 ? 39.344 -27.5 20.469 1 20.05 1 MET B N 1
ATOM 1795 C CA . MET B 1 1 ? 38.781 -27.75 19.141 1 20.05 1 MET B CA 1
ATOM 1796 C C . MET B 1 1 ? 37.281 -27.719 19.156 1 20.05 1 MET B C 1
ATOM 1798 O O . MET B 1 1 ? 36.625 -28.703 19.531 1 20.05 1 MET B O 1
ATOM 1802 N N . LYS B 1 2 ? 36.594 -26.812 19.688 1 26.83 2 LYS B N 1
ATOM 1803 C CA . LYS B 1 2 ? 35.156 -26.812 20 1 26.83 2 LYS B CA 1
ATOM 1804 C C . LYS B 1 2 ? 34.344 -27.125 18.75 1 26.83 2 LYS B C 1
ATOM 1806 O O . LYS B 1 2 ? 34.5 -26.5 17.719 1 26.83 2 LYS B O 1
ATOM 1811 N N . GLN B 1 3 ? 33.812 -28.375 18.484 1 24.77 3 GLN B N 1
ATOM 1812 C CA . GLN B 1 3 ? 33.125 -28.875 17.297 1 24.77 3 GLN B CA 1
ATOM 1813 C C . GLN B 1 3 ? 31.922 -28 16.938 1 24.77 3 GLN B C 1
ATOM 1815 O O . GLN B 1 3 ? 30.984 -27.859 17.734 1 24.77 3 GLN B O 1
ATOM 1820 N N . LEU B 1 4 ? 31.984 -26.797 16.375 1 29.56 4 LEU B N 1
ATOM 1821 C CA . LEU B 1 4 ? 31.047 -25.766 15.969 1 29.56 4 LEU B CA 1
ATOM 1822 C C . LEU B 1 4 ? 29.953 -26.344 15.055 1 29.56 4 LEU B C 1
ATOM 1824 O O . LEU B 1 4 ? 30.172 -26.469 13.852 1 29.56 4 LEU B O 1
ATOM 1828 N N . ASN B 1 5 ? 29.188 -27.531 15.25 1 28.73 5 ASN B N 1
ATOM 1829 C CA . ASN B 1 5 ? 28.609 -28.688 14.586 1 28.73 5 ASN B CA 1
ATOM 1830 C C . ASN B 1 5 ? 27.375 -28.312 13.766 1 28.73 5 ASN B C 1
ATOM 1832 O O . ASN B 1 5 ? 27.203 -28.766 12.633 1 28.73 5 ASN B O 1
ATOM 1836 N N . GLY B 1 6 ? 26.078 -28.031 14.492 1 32.09 6 GLY B N 1
ATOM 1837 C CA . GLY B 1 6 ? 24.844 -28.344 13.797 1 32.09 6 GLY B CA 1
ATOM 1838 C C . GLY B 1 6 ? 24.562 -27.422 12.633 1 32.09 6 GLY B C 1
ATOM 1839 O O . GLY B 1 6 ? 24.828 -26.219 12.703 1 32.09 6 GLY B O 1
ATOM 1840 N N . GLY B 1 7 ? 24.641 -27.719 11.328 1 32.31 7 GLY B N 1
ATOM 1841 C CA . GLY B 1 7 ? 24.547 -27.078 10.031 1 32.31 7 GLY B CA 1
ATOM 1842 C C . GLY B 1 7 ? 23.359 -26.125 9.914 1 32.31 7 GLY B C 1
ATOM 1843 O O . GLY B 1 7 ? 22.219 -26.578 9.836 1 32.31 7 GLY B O 1
ATOM 1844 N N . ASN B 1 8 ? 23.141 -25.031 10.531 1 35.16 8 ASN B N 1
ATOM 1845 C CA . ASN B 1 8 ? 22.109 -24 10.5 1 35.16 8 ASN B CA 1
ATOM 1846 C C . ASN B 1 8 ? 21.719 -23.641 9.07 1 35.16 8 ASN B C 1
ATOM 1848 O O . ASN B 1 8 ? 22.531 -23.172 8.289 1 35.16 8 ASN B O 1
ATOM 1852 N N . VAL B 1 9 ? 20.812 -24.484 8.359 1 40.59 9 VAL B N 1
ATOM 1853 C CA . VAL B 1 9 ? 20.266 -24.234 7.02 1 40.59 9 VAL B CA 1
ATOM 1854 C C . VAL B 1 9 ? 19.969 -22.75 6.84 1 40.59 9 VAL B C 1
ATOM 1856 O O . VAL B 1 9 ? 19.234 -22.156 7.633 1 40.59 9 VAL B O 1
ATOM 1859 N N . TYR B 1 10 ? 20.688 -22.047 6.242 1 44.81 10 TYR B N 1
ATOM 1860 C CA . TYR B 1 10 ? 20.547 -20.641 5.867 1 44.81 10 TYR B CA 1
ATOM 1861 C C . TYR B 1 10 ? 19.188 -20.391 5.219 1 44.81 10 TYR B C 1
ATOM 1863 O O . TYR B 1 10 ? 18.812 -21.047 4.246 1 44.81 10 TYR B O 1
ATOM 1871 N N . ARG B 1 11 ? 18.312 -19.734 5.996 1 56.94 11 ARG B N 1
ATOM 1872 C CA . ARG B 1 11 ? 17.062 -19.297 5.406 1 56.94 11 ARG B CA 1
ATOM 1873 C C . ARG B 1 11 ? 17.156 -17.844 4.965 1 56.94 11 ARG B C 1
ATOM 1875 O O . ARG B 1 11 ? 17.375 -16.953 5.789 1 56.94 11 ARG B O 1
ATOM 1882 N N . PRO B 1 12 ? 17.094 -17.734 3.656 1 54.72 12 PRO B N 1
ATOM 1883 C CA . PRO B 1 12 ? 17.188 -16.359 3.152 1 54.72 12 PRO B CA 1
ATOM 1884 C C . PRO B 1 12 ? 16.172 -15.43 3.797 1 54.72 12 PRO B C 1
ATOM 1886 O O . PRO B 1 12 ? 15.039 -15.844 4.09 1 54.72 12 PRO B O 1
ATOM 1889 N N . THR B 1 13 ? 16.672 -14.156 4.066 1 68.44 13 THR B N 1
ATOM 1890 C CA . THR B 1 13 ? 15.797 -13.109 4.574 1 68.44 13 THR B CA 1
ATOM 1891 C C . THR B 1 13 ? 14.758 -12.719 3.533 1 68.44 13 THR B C 1
ATOM 1893 O O . THR B 1 13 ? 14.82 -13.156 2.385 1 68.44 13 THR B O 1
ATOM 1896 N N . GLY B 1 14 ? 13.711 -12.078 3.924 1 72.12 14 GLY B N 1
ATOM 1897 C CA . GLY B 1 14 ? 12.703 -11.578 3.006 1 72.12 14 GLY B CA 1
ATOM 1898 C C . GLY B 1 14 ? 13.281 -10.781 1.854 1 72.12 14 GLY B C 1
ATOM 1899 O O . GLY B 1 14 ? 12.867 -10.945 0.706 1 72.12 14 GLY B O 1
ATOM 1900 N N . LYS B 1 15 ? 14.328 -10.031 2.201 1 77.19 15 LYS B N 1
ATOM 1901 C CA . LYS B 1 15 ? 14.984 -9.219 1.182 1 77.19 15 LYS B CA 1
ATOM 1902 C C . LYS B 1 15 ? 15.734 -10.094 0.184 1 77.19 15 LYS B C 1
ATOM 1904 O O . LYS B 1 15 ? 15.695 -9.844 -1.022 1 77.19 15 LYS B O 1
ATOM 1909 N N . GLU B 1 16 ? 16.375 -11.07 0.699 1 82.31 16 GLU B N 1
ATOM 1910 C CA . GLU B 1 16 ? 17.125 -11.984 -0.166 1 82.31 16 GLU B CA 1
ATOM 1911 C C . GLU B 1 16 ? 16.172 -12.773 -1.072 1 82.31 16 GLU B C 1
ATOM 1913 O O . GLU B 1 16 ? 16.469 -12.984 -2.25 1 82.31 16 GLU B O 1
ATOM 1918 N N . LYS B 1 17 ? 15.109 -13.164 -0.501 1 84.62 17 LYS B N 1
ATOM 1919 C CA . LYS B 1 17 ? 14.133 -13.914 -1.288 1 84.62 17 LYS B CA 1
ATOM 1920 C C . LYS B 1 17 ? 13.531 -13.047 -2.389 1 84.62 17 LYS B C 1
ATOM 1922 O O . LYS B 1 17 ? 13.281 -13.523 -3.496 1 84.62 17 LYS B O 1
ATOM 1927 N N . ASN B 1 18 ? 13.289 -11.836 -2.033 1 89.62 18 ASN B N 1
ATOM 1928 C CA . ASN B 1 18 ? 12.781 -10.898 -3.023 1 89.62 18 ASN B CA 1
ATOM 1929 C C . ASN B 1 18 ? 13.758 -10.719 -4.184 1 89.62 18 ASN B C 1
ATOM 1931 O O . ASN B 1 18 ? 13.367 -10.766 -5.348 1 89.62 18 ASN B O 1
ATOM 1935 N N . LEU B 1 19 ? 15.023 -10.602 -3.82 1 93.12 19 LEU B N 1
ATOM 1936 C CA . LEU B 1 19 ? 16.047 -10.445 -4.848 1 93.12 19 LEU B CA 1
ATOM 1937 C C . LEU B 1 19 ? 16.141 -11.695 -5.711 1 93.12 19 LEU B C 1
ATOM 1939 O O . LEU B 1 19 ? 16.25 -11.602 -6.938 1 93.12 19 LEU B O 1
ATOM 1943 N N . GLN B 1 20 ? 16.062 -12.836 -5.082 1 94.5 20 GLN B N 1
ATOM 1944 C CA . GLN B 1 20 ? 16.109 -14.086 -5.82 1 94.5 20 GLN B CA 1
ATOM 1945 C C . GLN B 1 20 ? 14.93 -14.203 -6.785 1 94.5 20 GLN B C 1
ATOM 1947 O O . GLN B 1 20 ? 15.086 -14.672 -7.914 1 94.5 20 GLN B O 1
ATOM 1952 N N . ALA B 1 21 ? 13.797 -13.789 -6.305 1 95.12 21 ALA B N 1
ATOM 1953 C CA . ALA B 1 21 ? 12.594 -13.82 -7.141 1 95.12 21 ALA B CA 1
ATOM 1954 C C . ALA B 1 21 ? 12.758 -12.922 -8.359 1 95.12 21 ALA B C 1
ATOM 1956 O O . ALA B 1 21 ? 12.445 -13.32 -9.484 1 95.12 21 ALA B O 1
ATOM 1957 N N . ILE B 1 22 ? 13.312 -11.734 -8.156 1 97.31 22 ILE B N 1
ATOM 1958 C CA . ILE B 1 22 ? 13.508 -10.773 -9.234 1 97.31 22 ILE B CA 1
ATOM 1959 C C . ILE B 1 22 ? 14.492 -11.336 -10.258 1 97.31 22 ILE B C 1
ATOM 1961 O O . ILE B 1 22 ? 14.242 -11.305 -11.461 1 97.31 22 ILE B O 1
ATOM 1965 N N . LEU B 1 23 ? 15.523 -11.914 -9.766 1 97.5 23 LEU B N 1
ATOM 1966 C CA . LEU B 1 23 ? 16.547 -12.461 -10.648 1 97.5 23 LEU B CA 1
ATOM 1967 C C . LEU B 1 23 ? 16.016 -13.641 -11.453 1 97.5 23 LEU B C 1
ATOM 1969 O O . LEU B 1 23 ? 16.328 -13.789 -12.633 1 97.5 23 LEU B O 1
ATOM 1973 N N . ASN B 1 24 ? 15.211 -14.445 -10.789 1 97.75 24 ASN B N 1
ATOM 1974 C CA . ASN B 1 24 ? 14.609 -15.578 -11.484 1 97.75 24 ASN B CA 1
ATOM 1975 C C . ASN B 1 24 ? 13.703 -15.117 -12.625 1 97.75 24 ASN B C 1
ATOM 1977 O O . ASN B 1 24 ? 13.75 -15.672 -13.727 1 97.75 24 ASN B O 1
ATOM 1981 N N . ILE B 1 25 ? 12.984 -14.117 -12.414 1 97.94 25 ILE B N 1
ATOM 1982 C CA . ILE B 1 25 ? 12.086 -13.578 -13.43 1 97.94 25 ILE B CA 1
ATOM 1983 C C . ILE B 1 25 ? 12.898 -12.953 -14.555 1 97.94 25 ILE B C 1
ATOM 1985 O O . ILE B 1 25 ? 12.617 -13.188 -15.734 1 97.94 25 ILE B O 1
ATOM 1989 N N . HIS B 1 26 ? 13.883 -12.156 -14.164 1 98.12 26 HIS B N 1
ATOM 1990 C CA . HIS B 1 26 ? 14.75 -11.57 -15.172 1 98.12 26 HIS B CA 1
ATOM 1991 C C . HIS B 1 26 ? 15.328 -12.641 -16.094 1 98.12 26 HIS B C 1
ATOM 1993 O O . HIS B 1 26 ? 15.297 -12.484 -17.328 1 98.12 26 HIS B O 1
ATOM 1999 N N . ARG B 1 27 ? 15.766 -13.688 -15.547 1 97.06 27 ARG B N 1
ATOM 2000 C CA . ARG B 1 27 ? 16.422 -14.758 -16.297 1 97.06 27 ARG B CA 1
ATOM 2001 C C . ARG B 1 27 ? 15.477 -15.383 -17.312 1 97.06 27 ARG B C 1
ATOM 2003 O O . ARG B 1 27 ? 15.883 -15.703 -18.438 1 97.06 27 ARG B O 1
ATOM 2010 N N . HIS B 1 28 ? 14.227 -15.5 -17 1 97.44 28 HIS B N 1
ATOM 2011 C CA . HIS B 1 28 ? 13.273 -16.219 -17.844 1 97.44 28 HIS B CA 1
ATOM 2012 C C . HIS B 1 28 ? 12.633 -15.273 -18.875 1 97.44 28 HIS B C 1
ATOM 2014 O O . HIS B 1 28 ? 12.234 -15.711 -19.953 1 97.44 28 HIS B O 1
ATOM 2020 N N . VAL B 1 29 ? 12.57 -14.016 -18.5 1 96.88 29 VAL B N 1
ATOM 2021 C CA . VAL B 1 29 ? 11.773 -13.109 -19.328 1 96.88 29 VAL B CA 1
ATOM 2022 C C . VAL B 1 29 ? 12.672 -12.398 -20.328 1 96.88 29 VAL B C 1
ATOM 2024 O O . VAL B 1 29 ? 12.289 -12.195 -21.484 1 96.88 29 VAL B O 1
ATOM 2027 N N . ILE B 1 30 ? 13.875 -12.102 -19.75 1 95.5 30 ILE B N 1
ATOM 2028 C CA . ILE B 1 30 ? 14.773 -11.367 -20.641 1 95.5 30 ILE B CA 1
ATOM 2029 C C . ILE B 1 30 ? 15.375 -12.312 -21.672 1 95.5 30 ILE B C 1
ATOM 2031 O O . ILE B 1 30 ? 16.391 -12.969 -21.406 1 95.5 30 ILE B O 1
ATOM 2035 N N . GLN B 1 31 ? 14.617 -12.844 -22.5 1 89.31 31 GLN B N 1
ATOM 2036 C CA . GLN B 1 31 ? 15.094 -13.664 -23.609 1 89.31 31 GLN B CA 1
ATOM 2037 C C . GLN B 1 31 ? 14.695 -13.062 -24.953 1 89.31 31 GLN B C 1
ATOM 2039 O O . GLN B 1 31 ? 13.531 -12.711 -25.156 1 89.31 31 GLN B O 1
ATOM 2044 N N . ASN B 1 32 ? 15.586 -12.766 -25.766 1 87.06 32 ASN B N 1
ATOM 2045 C CA . ASN B 1 32 ? 15.352 -12.289 -27.125 1 87.06 32 ASN B CA 1
ATOM 2046 C C . ASN B 1 32 ? 14.727 -10.891 -27.125 1 87.06 32 ASN B C 1
ATOM 2048 O O . ASN B 1 32 ? 13.875 -10.586 -27.953 1 87.06 32 ASN B O 1
ATOM 2052 N N . ILE B 1 33 ? 14.828 -10.125 -26.078 1 92.75 33 ILE B N 1
ATOM 2053 C CA . ILE B 1 33 ? 14.375 -8.742 -26 1 92.75 33 ILE B CA 1
ATOM 2054 C C . ILE B 1 33 ? 15.578 -7.805 -26.031 1 92.75 33 ILE B C 1
ATOM 2056 O O . ILE B 1 33 ? 16.594 -8.07 -25.375 1 92.75 33 ILE B O 1
ATOM 2060 N N . SER B 1 34 ? 15.508 -6.797 -26.766 1 93.88 34 SER B N 1
ATOM 2061 C CA . SER B 1 34 ? 16.594 -5.824 -26.844 1 93.88 34 SER B CA 1
ATOM 2062 C C . SER B 1 34 ? 16.531 -4.836 -25.688 1 93.88 34 SER B C 1
ATOM 2064 O O . SER B 1 34 ? 15.453 -4.355 -25.328 1 93.88 34 SER B O 1
ATOM 2066 N N . PRO B 1 35 ? 17.672 -4.48 -25.156 1 96.12 35 PRO B N 1
ATOM 2067 C CA . PRO B 1 35 ? 17.703 -3.506 -24.062 1 96.12 35 PRO B CA 1
ATOM 2068 C C . PRO B 1 35 ? 17.469 -2.074 -24.531 1 96.12 35 PRO B C 1
ATOM 2070 O O . PRO B 1 35 ? 17.781 -1.74 -25.688 1 96.12 35 PRO B O 1
ATOM 2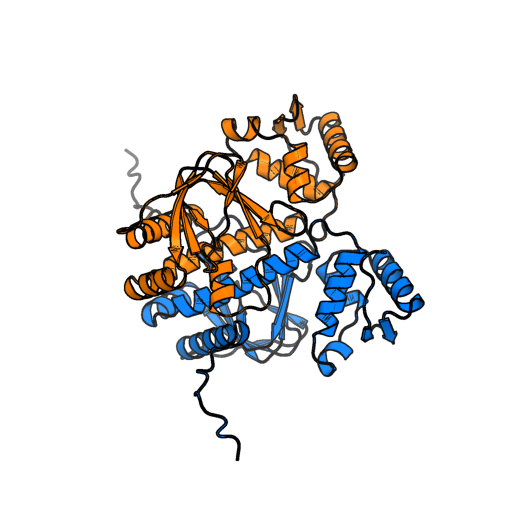073 N N . VAL B 1 36 ? 16.938 -1.299 -23.703 1 96.69 36 VAL B N 1
ATOM 2074 C CA . VAL B 1 36 ? 16.766 0.136 -23.906 1 96.69 36 VAL B CA 1
ATOM 2075 C C . VAL B 1 36 ? 17.531 0.906 -22.828 1 96.69 36 VAL B C 1
ATOM 2077 O O . VAL B 1 36 ? 17.562 0.49 -21.672 1 96.69 36 VAL B O 1
ATOM 2080 N N . THR B 1 37 ? 18.141 1.937 -23.219 1 97.5 37 THR B N 1
ATOM 2081 C CA . THR B 1 37 ? 18.859 2.781 -22.281 1 97.5 37 THR B CA 1
ATOM 2082 C C . THR B 1 37 ? 18.156 4.125 -22.109 1 97.5 37 THR B C 1
ATOM 2084 O O . THR B 1 37 ? 17.672 4.699 -23.078 1 97.5 37 THR B O 1
ATOM 2087 N N . ILE B 1 38 ? 18.141 4.594 -20.859 1 97.25 38 ILE B N 1
ATOM 2088 C CA . ILE B 1 38 ? 17.594 5.91 -20.562 1 97.25 38 ILE B CA 1
ATOM 2089 C C . ILE B 1 38 ? 18.531 6.676 -19.641 1 97.25 38 ILE B C 1
ATOM 2091 O O . ILE B 1 38 ? 19.125 6.102 -18.719 1 97.25 38 ILE B O 1
ATOM 2095 N N . THR B 1 39 ? 18.703 7.949 -19.922 1 97.56 39 THR B N 1
ATOM 2096 C CA . THR B 1 39 ? 19.656 8.742 -19.156 1 97.56 39 THR B CA 1
ATOM 2097 C C . THR B 1 39 ? 19.031 9.266 -17.875 1 97.56 39 THR B C 1
ATOM 2099 O O . THR B 1 39 ? 17.797 9.336 -17.766 1 97.56 39 THR B O 1
ATOM 2102 N N . ALA B 1 40 ? 19.875 9.664 -17 1 96.5 40 ALA B N 1
ATOM 2103 C CA . ALA B 1 40 ? 19.438 10.211 -15.719 1 96.5 40 ALA B CA 1
ATOM 2104 C C . ALA B 1 40 ? 18.547 11.422 -15.922 1 96.5 40 ALA B C 1
ATOM 2106 O O . ALA B 1 40 ? 18.812 12.266 -16.781 1 96.5 40 ALA B O 1
ATOM 2107 N N . GLY B 1 41 ? 17.453 11.445 -15.133 1 95.75 41 GLY B N 1
ATOM 2108 C CA . GLY B 1 41 ? 16.562 12.594 -15.164 1 95.75 41 GLY B CA 1
ATOM 2109 C C . GLY B 1 41 ? 15.391 12.406 -16.109 1 95.75 41 GLY B C 1
ATOM 2110 O O . GLY B 1 41 ? 14.398 13.133 -16.016 1 95.75 41 GLY B O 1
ATOM 2111 N N . LYS B 1 42 ? 15.43 11.422 -16.969 1 96.5 42 LYS B N 1
ATOM 2112 C CA . LYS B 1 42 ? 14.359 11.195 -17.938 1 96.5 42 LYS B CA 1
ATOM 2113 C C . LYS B 1 42 ? 13.242 10.344 -17.328 1 96.5 42 LYS B C 1
ATOM 2115 O O . LYS B 1 42 ? 13.484 9.562 -16.406 1 96.5 42 LYS B O 1
ATOM 2120 N N . THR B 1 43 ? 12.078 10.539 -17.859 1 94.5 43 THR B N 1
ATOM 2121 C CA . THR B 1 43 ? 10.891 9.836 -17.375 1 94.5 43 THR B CA 1
ATOM 2122 C C . THR B 1 43 ? 10.656 8.555 -18.172 1 94.5 43 THR B C 1
ATOM 2124 O O . THR B 1 43 ? 10.805 8.547 -19.406 1 94.5 43 THR B O 1
ATOM 2127 N N . LEU B 1 44 ? 10.359 7.516 -17.391 1 90.75 44 LEU B N 1
ATOM 2128 C CA . LEU B 1 44 ? 9.969 6.234 -17.969 1 90.75 44 LEU B CA 1
ATOM 2129 C C . LEU B 1 44 ? 8.477 5.988 -17.797 1 90.75 44 LEU B C 1
ATOM 2131 O O . LEU B 1 44 ? 7.938 6.195 -16.703 1 90.75 44 LEU B O 1
ATOM 2135 N N . ASP B 1 45 ? 7.867 5.688 -18.875 1 85.31 45 ASP B N 1
ATOM 2136 C CA . ASP B 1 45 ? 6.457 5.32 -18.812 1 85.31 45 ASP B CA 1
ATOM 2137 C C . ASP B 1 45 ? 6.262 3.836 -19.109 1 85.31 45 ASP B C 1
ATOM 2139 O O . ASP B 1 45 ? 6.973 3.268 -19.938 1 85.31 45 ASP B O 1
ATOM 2143 N N . ILE B 1 46 ? 5.328 3.225 -18.469 1 87.38 46 ILE B N 1
ATOM 2144 C CA . ILE B 1 46 ? 5.066 1.81 -18.719 1 87.38 46 ILE B CA 1
ATOM 2145 C C . ILE B 1 46 ? 4.18 1.651 -19.953 1 87.38 46 ILE B C 1
ATOM 2147 O O . ILE B 1 46 ? 4.055 0.551 -20.5 1 87.38 46 ILE B O 1
ATOM 2151 N N . LYS B 1 47 ? 3.498 2.711 -20.234 1 86.06 47 LYS B N 1
ATOM 2152 C CA . LYS B 1 47 ? 2.705 2.682 -21.453 1 86.06 47 LYS B CA 1
ATOM 2153 C C . LYS B 1 47 ? 3.562 3.027 -22.672 1 86.06 47 LYS B C 1
ATOM 2155 O O . LYS B 1 47 ? 4.047 4.152 -22.797 1 86.06 47 LYS B O 1
ATOM 2160 N N . ILE B 1 48 ? 3.832 2.027 -23.5 1 85.5 48 ILE B N 1
ATOM 2161 C CA . ILE B 1 48 ? 4.582 2.162 -24.734 1 85.5 48 ILE B CA 1
ATOM 2162 C C . ILE B 1 48 ? 3.701 1.764 -25.922 1 85.5 48 ILE B C 1
ATOM 2164 O O . ILE B 1 48 ? 3.18 0.646 -25.969 1 85.5 48 ILE B O 1
ATOM 2168 N N . ASP B 1 49 ? 3.473 2.695 -26.859 1 84.75 49 ASP B N 1
ATOM 2169 C CA . ASP B 1 49 ? 2.615 2.473 -28.031 1 84.75 49 ASP B CA 1
ATOM 2170 C C . ASP B 1 49 ? 1.223 2.014 -27.594 1 84.75 49 ASP B C 1
ATOM 2172 O O . ASP B 1 49 ? 0.715 1.008 -28.094 1 84.75 49 ASP B O 1
ATOM 2176 N N . ASN B 1 50 ? 0.669 2.596 -26.516 1 80.44 50 ASN B N 1
ATOM 2177 C CA . ASN B 1 50 ? -0.678 2.391 -26 1 80.44 50 ASN B CA 1
ATOM 2178 C C . ASN B 1 50 ? -0.844 0.994 -25.406 1 80.44 50 ASN B C 1
ATOM 2180 O O . ASN B 1 50 ? -1.958 0.472 -25.328 1 80.44 50 ASN B O 1
ATOM 2184 N N . GLN B 1 51 ? 0.315 0.444 -25.172 1 84.56 51 GLN B N 1
ATOM 2185 C CA . GLN B 1 51 ? 0.307 -0.857 -24.5 1 84.56 51 GLN B CA 1
ATOM 2186 C C . GLN B 1 51 ? 1.091 -0.815 -23.203 1 84.56 51 GLN B C 1
ATOM 2188 O O . GLN B 1 51 ? 2.162 -0.211 -23.125 1 84.56 51 GLN B O 1
ATOM 2193 N N . SER B 1 52 ? 0.503 -1.439 -22.219 1 88.62 52 SER B N 1
ATOM 2194 C CA . SER B 1 52 ? 1.193 -1.505 -20.938 1 88.62 52 SER B CA 1
ATOM 2195 C C . SER B 1 52 ? 2.348 -2.5 -20.984 1 88.62 52 SER B C 1
ATOM 2197 O O . SER B 1 52 ? 2.209 -3.596 -21.531 1 88.62 52 SER B O 1
ATOM 2199 N N . HIS B 1 53 ? 3.48 -2.082 -20.453 1 92 53 HIS B N 1
ATOM 2200 C CA . HIS B 1 53 ? 4.668 -2.924 -20.438 1 92 53 HIS B CA 1
ATOM 2201 C C . HIS B 1 53 ? 5.164 -3.135 -19 1 92 53 HIS B C 1
ATOM 2203 O O . HIS B 1 53 ? 4.945 -2.289 -18.141 1 92 53 HIS B O 1
ATOM 2209 N N . ILE B 1 54 ? 5.742 -4.273 -18.812 1 95.12 54 ILE B N 1
ATOM 2210 C CA . ILE B 1 54 ? 6.566 -4.531 -17.641 1 95.12 54 ILE B CA 1
ATOM 2211 C C . ILE B 1 54 ? 8.023 -4.176 -17.938 1 95.12 54 ILE B C 1
ATOM 2213 O O . ILE B 1 54 ? 8.555 -4.547 -18.984 1 95.12 54 ILE B O 1
ATOM 2217 N N . LEU B 1 55 ? 8.609 -3.41 -17.062 1 96.25 55 LEU B N 1
ATOM 2218 C CA . LEU B 1 55 ? 9.984 -2.979 -17.281 1 96.25 55 LEU B CA 1
ATOM 2219 C C . LEU B 1 55 ? 10.938 -3.727 -16.344 1 96.25 55 LEU B C 1
ATOM 2221 O O . LEU B 1 55 ? 10.867 -3.584 -15.125 1 96.25 55 LEU B O 1
ATOM 2225 N N . LEU B 1 56 ? 11.805 -4.523 -16.938 1 97.94 56 LEU B N 1
ATOM 2226 C CA . LEU B 1 56 ? 12.844 -5.211 -16.172 1 97.94 56 LEU B CA 1
ATOM 2227 C C . LEU B 1 56 ? 14.125 -4.391 -16.141 1 97.94 56 LEU B C 1
ATOM 2229 O O . LEU B 1 56 ? 14.859 -4.336 -17.141 1 97.94 56 LEU B O 1
ATOM 2233 N N . ILE B 1 57 ? 14.375 -3.801 -15.016 1 98.19 57 ILE B N 1
ATOM 2234 C CA . ILE B 1 57 ? 15.531 -2.918 -14.875 1 98.19 57 ILE B CA 1
ATOM 2235 C C . ILE B 1 57 ? 16.766 -3.732 -14.492 1 98.19 57 ILE B C 1
ATOM 2237 O O . ILE B 1 57 ? 16.781 -4.387 -13.445 1 98.19 57 ILE B O 1
ATOM 2241 N N . THR B 1 58 ? 17.797 -3.645 -15.25 1 98.12 58 THR B N 1
ATOM 2242 C CA . THR B 1 58 ? 18.984 -4.445 -15 1 98.12 58 THR B CA 1
ATOM 2243 C C . THR B 1 58 ? 20.141 -3.564 -14.539 1 98.12 58 THR B C 1
ATOM 2245 O O . THR B 1 58 ? 21.125 -4.062 -13.984 1 98.12 58 THR B O 1
ATOM 2248 N N . LYS B 1 59 ? 20.047 -2.291 -14.875 1 97.88 59 LYS B N 1
ATOM 2249 C CA . LYS B 1 59 ? 21.047 -1.326 -14.422 1 97.88 59 LYS B CA 1
ATOM 2250 C C . LYS B 1 59 ? 20.406 0.004 -14.047 1 97.88 59 LYS B C 1
ATOM 2252 O O . LYS B 1 59 ? 19.516 0.488 -14.75 1 97.88 59 LYS B O 1
ATOM 2257 N N . GLY B 1 60 ? 20.906 0.524 -12.883 1 97.19 60 GLY B N 1
ATOM 2258 C CA . GLY B 1 60 ? 20.531 1.888 -12.547 1 97.19 60 GLY B CA 1
ATOM 2259 C C . GLY B 1 60 ? 19.578 1.969 -11.367 1 97.19 60 GLY B C 1
ATOM 2260 O O . GLY B 1 60 ? 19.297 0.959 -10.719 1 97.19 60 GLY B O 1
ATOM 2261 N N . ALA B 1 61 ? 19.156 3.201 -11.062 1 95.88 61 ALA B N 1
ATOM 2262 C CA . ALA B 1 61 ? 18.234 3.516 -9.977 1 95.88 61 ALA B CA 1
ATOM 2263 C C . ALA B 1 61 ? 17.031 4.309 -10.492 1 95.88 61 ALA B C 1
ATOM 2265 O O . ALA B 1 61 ? 17.172 5.141 -11.391 1 95.88 61 ALA B O 1
ATOM 2266 N N . ILE B 1 62 ? 15.891 3.922 -9.93 1 96.62 62 ILE B N 1
ATOM 2267 C CA . ILE B 1 62 ? 14.641 4.531 -10.391 1 96.62 62 ILE B CA 1
ATOM 2268 C C . ILE B 1 62 ? 13.82 5 -9.188 1 96.62 62 ILE B C 1
ATOM 2270 O O . ILE B 1 62 ? 13.859 4.375 -8.125 1 96.62 62 ILE B O 1
ATOM 2274 N N . LYS B 1 63 ? 13.156 6.09 -9.289 1 95.5 63 LYS B N 1
ATOM 2275 C CA . LYS B 1 63 ? 12.164 6.473 -8.289 1 95.5 63 LYS B CA 1
ATOM 2276 C C . LYS B 1 63 ? 10.758 6.473 -8.891 1 95.5 63 LYS B C 1
ATOM 2278 O O . LYS B 1 63 ? 10.594 6.707 -10.094 1 95.5 63 LYS B O 1
ATOM 2283 N N . VAL B 1 64 ? 9.789 6.219 -8.102 1 95.06 64 VAL B N 1
ATOM 2284 C CA . VAL B 1 64 ? 8.383 6.176 -8.469 1 95.06 64 VAL B CA 1
ATOM 2285 C C . VAL B 1 64 ? 7.664 7.406 -7.914 1 95.06 64 VAL B C 1
ATOM 2287 O O . VAL B 1 64 ? 7.754 7.695 -6.719 1 95.06 64 VAL B O 1
ATOM 2290 N N . CYS B 1 65 ? 6.934 8.117 -8.789 1 94.38 65 CYS B N 1
ATOM 2291 C CA . CYS B 1 65 ? 6.254 9.352 -8.398 1 94.38 65 CYS B CA 1
ATOM 2292 C C . CYS B 1 65 ? 4.773 9.297 -8.766 1 94.38 65 CYS B C 1
ATOM 2294 O O . CYS B 1 65 ? 4.406 8.742 -9.805 1 94.38 65 CYS B O 1
ATOM 2296 N N . ARG B 1 66 ? 4.035 9.852 -7.867 1 91.56 66 ARG B N 1
ATOM 2297 C CA . ARG B 1 66 ? 2.619 10.031 -8.172 1 91.56 66 ARG B CA 1
ATOM 2298 C C . ARG B 1 66 ? 2.426 11.109 -9.234 1 91.56 66 ARG B C 1
ATOM 2300 O O . ARG B 1 66 ? 3.02 12.188 -9.148 1 91.56 66 ARG B O 1
ATOM 2307 N N . ARG B 1 67 ? 1.574 10.898 -10.125 1 88.12 67 ARG B N 1
ATOM 2308 C CA . ARG B 1 67 ? 1.402 11.82 -11.25 1 88.12 67 ARG B CA 1
ATOM 2309 C C . ARG B 1 67 ? 0.743 13.117 -10.797 1 88.12 67 ARG B C 1
ATOM 2311 O O . ARG B 1 67 ? 1.112 14.195 -11.25 1 88.12 67 ARG B O 1
ATOM 2318 N N . ILE B 1 68 ? -0.126 13.109 -9.898 1 87.06 68 ILE B N 1
ATOM 2319 C CA . ILE B 1 68 ? -0.988 14.234 -9.547 1 87.06 68 ILE B CA 1
ATOM 2320 C C . ILE B 1 68 ? -0.17 15.305 -8.836 1 87.06 68 ILE B C 1
ATOM 2322 O O . ILE B 1 68 ? -0.44 16.5 -8.984 1 87.06 68 ILE B O 1
ATOM 2326 N N . ASP B 1 69 ? 0.845 14.938 -8.125 1 92.31 69 ASP B N 1
ATOM 2327 C CA . ASP B 1 69 ? 1.534 15.945 -7.324 1 92.31 69 ASP B CA 1
ATOM 2328 C C . ASP B 1 69 ? 3.031 15.656 -7.25 1 92.31 69 ASP B C 1
ATOM 2330 O O . ASP B 1 69 ? 3.768 16.344 -6.543 1 92.31 69 ASP B O 1
ATOM 2334 N N . SER B 1 70 ? 3.498 14.523 -7.848 1 93.5 70 SER B N 1
ATOM 2335 C CA . SER B 1 70 ? 4.906 14.164 -8.008 1 93.5 70 SER B CA 1
ATOM 2336 C C . SER B 1 70 ? 5.516 13.711 -6.684 1 93.5 70 SER B C 1
ATOM 2338 O O . SER B 1 70 ? 6.738 13.703 -6.527 1 93.5 70 SER B O 1
ATOM 2340 N N . ILE B 1 71 ? 4.625 13.406 -5.73 1 96.12 71 ILE B N 1
ATOM 2341 C CA . ILE B 1 71 ? 5.133 12.836 -4.484 1 96.12 71 ILE B CA 1
ATOM 2342 C C . ILE B 1 71 ? 5.809 11.492 -4.77 1 96.12 71 ILE B C 1
ATOM 2344 O O . ILE B 1 71 ? 5.285 10.68 -5.531 1 96.12 71 ILE B O 1
ATOM 2348 N N . VAL B 1 72 ? 6.977 11.344 -4.207 1 96.69 72 VAL B N 1
ATOM 2349 C CA . VAL B 1 72 ? 7.746 10.117 -4.391 1 96.69 72 VAL B CA 1
ATOM 2350 C C . VAL B 1 72 ? 7.172 9.008 -3.512 1 96.69 72 VAL B C 1
ATOM 2352 O O . VAL B 1 72 ? 7.074 9.164 -2.291 1 96.69 72 VAL B O 1
ATOM 2355 N N . MET B 1 73 ? 6.859 7.918 -4.105 1 94.38 73 MET B N 1
ATOM 2356 C CA . MET B 1 73 ? 6.234 6.809 -3.395 1 94.38 73 MET B CA 1
ATOM 2357 C C . MET B 1 73 ? 7.254 5.715 -3.084 1 94.38 73 MET B C 1
ATOM 2359 O O . MET B 1 73 ? 6.984 4.82 -2.281 1 94.38 73 MET B O 1
ATOM 2363 N N . GLY B 1 74 ? 8.344 5.809 -3.74 1 92.06 74 GLY B N 1
ATOM 2364 C CA . GLY B 1 74 ? 9.398 4.824 -3.564 1 92.06 74 GLY B CA 1
ATOM 2365 C C . GLY B 1 74 ? 10.539 4.992 -4.551 1 92.06 74 GLY B C 1
ATOM 2366 O O . GLY B 1 74 ? 10.445 5.777 -5.496 1 92.06 74 GLY B O 1
ATOM 2367 N N . CYS B 1 75 ? 11.586 4.34 -4.227 1 91.62 75 CYS B N 1
ATOM 2368 C CA . CYS B 1 75 ? 12.742 4.262 -5.109 1 91.62 75 CYS B CA 1
ATOM 2369 C C . CYS B 1 75 ? 13.422 2.902 -5 1 91.62 75 CYS B C 1
ATOM 2371 O O . CYS B 1 75 ? 13.117 2.117 -4.105 1 91.62 75 CYS B O 1
ATOM 2373 N N . GLY B 1 76 ? 14.219 2.613 -5.988 1 91.06 76 GLY B N 1
ATOM 2374 C CA . GLY B 1 76 ? 14.945 1.354 -5.957 1 91.06 76 GLY B CA 1
ATOM 2375 C C . GLY B 1 76 ? 16.141 1.333 -6.883 1 91.06 76 GLY B C 1
ATOM 2376 O O . GLY B 1 76 ? 16.297 2.211 -7.734 1 91.06 76 GLY B O 1
ATOM 2377 N N . VAL B 1 77 ? 16.953 0.329 -6.559 1 93.44 77 VAL B N 1
ATOM 2378 C CA . VAL B 1 77 ? 18.125 0.081 -7.395 1 93.44 77 VAL B CA 1
ATOM 2379 C C . VAL B 1 77 ? 17.984 -1.276 -8.078 1 93.44 77 VAL B C 1
ATOM 2381 O O . VAL B 1 77 ? 17.312 -2.172 -7.574 1 93.44 77 VAL B O 1
ATOM 2384 N N . SER B 1 78 ? 18.594 -1.359 -9.273 1 96.5 78 SER B N 1
ATOM 2385 C CA . SER B 1 78 ? 18.578 -2.617 -10.016 1 96.5 78 SER B CA 1
ATOM 2386 C C . SER B 1 78 ? 19.172 -3.756 -9.188 1 96.5 78 SER B C 1
ATOM 2388 O O . SER B 1 78 ? 20.016 -3.529 -8.32 1 96.5 78 SER B O 1
ATOM 2390 N N . PRO B 1 79 ? 18.719 -5.023 -9.414 1 97.31 79 PRO B N 1
ATOM 2391 C CA . PRO B 1 79 ? 17.656 -5.398 -10.352 1 97.31 79 PRO B CA 1
ATOM 2392 C C . PRO B 1 79 ? 16.266 -5.137 -9.805 1 97.31 79 PRO B C 1
ATOM 2394 O O . PRO B 1 79 ? 16.031 -5.254 -8.594 1 97.31 79 PRO B O 1
ATOM 2397 N N . MET B 1 80 ? 15.344 -4.68 -10.648 1 96.06 80 MET B N 1
ATOM 2398 C CA . MET B 1 80 ? 13.969 -4.426 -10.219 1 96.06 80 MET B CA 1
ATOM 2399 C C . MET B 1 80 ? 12.984 -4.688 -11.352 1 96.06 80 MET B C 1
ATOM 2401 O O . MET B 1 80 ? 13.383 -4.836 -12.508 1 96.06 80 MET B O 1
ATOM 2405 N N . ILE B 1 81 ? 11.742 -4.828 -10.969 1 96.69 81 ILE B N 1
ATOM 2406 C CA . ILE B 1 81 ? 10.641 -4.984 -11.906 1 96.69 81 ILE B CA 1
ATOM 2407 C C . ILE B 1 81 ? 9.602 -3.891 -11.672 1 96.69 81 ILE B C 1
ATOM 2409 O O . ILE B 1 81 ? 9.148 -3.693 -10.539 1 96.69 81 ILE B O 1
ATOM 2413 N N . LEU B 1 82 ? 9.273 -3.166 -12.719 1 94.81 82 LEU B N 1
ATOM 2414 C CA . LEU B 1 82 ? 8.281 -2.098 -12.641 1 94.81 82 LEU B CA 1
ATOM 2415 C C . LEU B 1 82 ? 7.062 -2.42 -13.492 1 94.81 82 LEU B C 1
ATOM 2417 O O . LEU B 1 82 ? 7.18 -3.098 -14.516 1 94.81 82 LEU B O 1
ATOM 2421 N N . GLY B 1 83 ? 5.93 -1.94 -12.953 1 91.69 83 GLY B N 1
ATOM 2422 C CA . GLY B 1 83 ? 4.742 -1.964 -13.789 1 91.69 83 GLY B CA 1
ATOM 2423 C C . GLY B 1 83 ? 3.83 -3.143 -13.508 1 91.69 83 GLY B C 1
ATOM 2424 O O . GLY B 1 83 ? 2.807 -3.32 -14.172 1 91.69 83 GLY B O 1
ATOM 2425 N N . LEU B 1 84 ? 4.117 -3.941 -12.523 1 89.88 84 LEU B N 1
ATOM 2426 C CA . LEU B 1 84 ? 3.324 -5.133 -12.242 1 89.88 84 LEU B CA 1
ATOM 2427 C C . LEU B 1 84 ? 1.878 -4.758 -11.93 1 89.88 84 LEU B C 1
ATOM 2429 O O . LEU B 1 84 ? 0.947 -5.336 -12.492 1 89.88 84 LEU B O 1
ATOM 2433 N N . VAL B 1 85 ? 1.756 -3.75 -11.141 1 81.75 85 VAL B N 1
ATOM 2434 C CA . VAL B 1 85 ? 0.416 -3.367 -10.703 1 81.75 85 VAL B CA 1
ATOM 2435 C C . VAL B 1 85 ? -0.295 -2.617 -11.828 1 81.75 85 VAL B C 1
ATOM 2437 O O . VAL B 1 85 ? -1.47 -2.869 -12.102 1 81.75 85 VAL B O 1
ATOM 2440 N N . ASP B 1 86 ? 0.376 -1.843 -12.484 1 77.38 86 ASP B N 1
ATOM 2441 C CA . ASP B 1 86 ? -0.198 -1.059 -13.57 1 77.38 86 ASP B CA 1
ATOM 2442 C C . ASP B 1 86 ? -0.61 -1.956 -14.734 1 77.38 86 ASP B C 1
ATOM 2444 O O . ASP B 1 86 ? -1.665 -1.753 -15.344 1 77.38 86 ASP B O 1
ATOM 2448 N N . ALA B 1 87 ? 0.167 -2.85 -14.906 1 71.06 87 ALA B N 1
ATOM 2449 C CA . ALA B 1 87 ? -0.129 -3.768 -16 1 71.06 87 ALA B CA 1
ATOM 2450 C C . ALA B 1 87 ? -1.327 -4.652 -15.664 1 71.06 87 ALA B C 1
ATOM 2452 O O . ALA B 1 87 ? -2.148 -4.945 -16.531 1 71.06 87 ALA B O 1
ATOM 2453 N N . TYR B 1 88 ? -1.362 -4.953 -14.477 1 72.88 88 TYR B N 1
ATOM 2454 C CA . TYR B 1 88 ? -2.533 -5.691 -14.016 1 72.88 88 TYR B CA 1
ATOM 2455 C C . TYR B 1 88 ? -3.797 -4.852 -14.156 1 72.88 88 TYR B C 1
ATOM 2457 O O . TYR B 1 88 ? -4.828 -5.344 -14.617 1 72.88 88 TYR B O 1
ATOM 2465 N N . ALA B 1 89 ? -3.656 -3.66 -13.75 1 75.38 89 ALA B N 1
ATOM 2466 C CA . ALA B 1 89 ? -4.805 -2.764 -13.844 1 75.38 89 ALA B CA 1
ATOM 2467 C C . ALA B 1 89 ? -5.285 -2.645 -15.289 1 75.38 89 ALA B C 1
ATOM 2469 O O . ALA B 1 89 ? -6.488 -2.613 -15.547 1 75.38 89 ALA B O 1
ATOM 2470 N N . ASP B 1 90 ? -4.434 -2.594 -16.109 1 73.31 90 ASP B N 1
ATOM 2471 C CA . ASP B 1 90 ? -4.773 -2.479 -17.531 1 73.31 90 ASP B CA 1
ATOM 2472 C C . ASP B 1 90 ? -5.402 -3.768 -18.047 1 73.31 90 ASP B C 1
ATOM 2474 O O . ASP B 1 90 ? -6.445 -3.734 -18.703 1 73.31 90 ASP B O 1
ATOM 2478 N N . LEU B 1 91 ? -4.719 -4.859 -17.719 1 69.75 91 LEU B N 1
ATOM 2479 C CA . LEU B 1 91 ? -5.172 -6.156 -18.219 1 69.75 91 LEU B CA 1
ATOM 2480 C C . LEU B 1 91 ? -6.57 -6.473 -17.703 1 69.75 91 LEU B C 1
ATOM 2482 O O . LEU B 1 91 ? -7.391 -7.047 -18.422 1 69.75 91 LEU B O 1
ATOM 2486 N N . TYR B 1 92 ? -6.824 -5.918 -16.547 1 68.06 92 TYR B N 1
ATOM 2487 C CA . TYR B 1 92 ? -8.102 -6.289 -15.961 1 68.06 92 TYR B CA 1
ATOM 2488 C C . TYR B 1 92 ? -9.016 -5.074 -15.828 1 68.06 92 TYR B C 1
ATOM 2490 O O . TYR B 1 92 ? -10.023 -5.125 -15.125 1 68.06 92 TYR B O 1
ATOM 2498 N N . GLN B 1 93 ? -8.641 -4.02 -16.453 1 67.62 93 GLN B N 1
ATOM 2499 C CA . GLN B 1 93 ? -9.438 -2.807 -16.594 1 67.62 93 GLN B CA 1
ATOM 2500 C C . GLN B 1 93 ? -9.883 -2.285 -15.227 1 67.62 93 GLN B C 1
ATOM 2502 O O . GLN B 1 93 ? -11.07 -2.023 -15.016 1 67.62 93 GLN B O 1
ATOM 2507 N N . LEU B 1 94 ? -8.883 -2.35 -14.414 1 64.75 94 LEU B N 1
ATOM 2508 C CA . LEU B 1 94 ? -9.195 -1.74 -13.125 1 64.75 94 LEU B CA 1
ATOM 2509 C C . LEU B 1 94 ? -9.414 -0.238 -13.273 1 64.75 94 LEU B C 1
ATOM 2511 O O . LEU B 1 94 ? -8.734 0.418 -14.062 1 64.75 94 LEU B O 1
ATOM 2515 N N . GLU B 1 95 ? -10.539 0.19 -12.852 1 56 95 GLU B N 1
ATOM 2516 C CA . GLU B 1 95 ? -10.898 1.604 -12.938 1 56 95 GLU B CA 1
ATOM 2517 C C . GLU B 1 95 ? -9.789 2.484 -12.367 1 56 95 GLU B C 1
ATOM 2519 O O . GLU B 1 95 ? -9.555 3.592 -12.859 1 56 95 GLU B O 1
ATOM 2524 N N . GLU B 1 96 ? -9.195 1.95 -11.328 1 55.56 96 GLU B N 1
ATOM 2525 C CA . GLU B 1 96 ? -8.242 2.793 -10.617 1 55.56 96 GLU B CA 1
ATOM 2526 C C . GLU B 1 96 ? -6.844 2.666 -11.219 1 55.56 96 GLU B C 1
ATOM 2528 O O . GLU B 1 96 ? -6.305 1.563 -11.328 1 55.56 96 GLU B O 1
ATOM 2533 N N . ASN B 1 97 ? -6.555 3.496 -12.273 1 56.69 97 ASN B N 1
ATOM 2534 C CA . ASN B 1 97 ? -5.227 3.471 -12.883 1 56.69 97 ASN B CA 1
ATOM 2535 C C . ASN B 1 97 ? -4.172 4.027 -11.93 1 56.69 97 ASN B C 1
ATOM 2537 O O . ASN B 1 97 ? -4.434 4.973 -11.188 1 56.69 97 ASN B O 1
ATOM 2541 N N . SER B 1 98 ? -3.205 3.076 -11.695 1 61.81 98 SER B N 1
ATOM 2542 C CA . SER B 1 98 ? -2.045 3.59 -10.977 1 61.81 98 SER B CA 1
ATOM 2543 C C . SER B 1 98 ? -1.482 4.836 -11.648 1 61.81 98 SER B C 1
ATOM 2545 O O . SER B 1 98 ? -1.361 4.883 -12.875 1 61.81 98 SER B O 1
ATOM 2547 N N . ASP B 1 99 ? -1.856 6.047 -11.125 1 76.81 99 ASP B N 1
ATOM 2548 C CA . ASP B 1 99 ? -1.398 7.32 -11.672 1 76.81 99 ASP B CA 1
ATOM 2549 C C . ASP B 1 99 ? 0.009 7.652 -11.18 1 76.81 99 ASP B C 1
ATOM 2551 O O . ASP B 1 99 ? 0.214 8.664 -10.5 1 76.81 99 ASP B O 1
ATOM 2555 N N . VAL B 1 100 ? 0.999 6.582 -11.586 1 86.44 100 VAL B N 1
ATOM 2556 C CA . VAL B 1 100 ? 2.381 6.852 -11.203 1 86.44 100 VAL B CA 1
ATOM 2557 C C . VAL B 1 100 ? 3.25 6.969 -12.453 1 86.44 100 VAL B C 1
ATOM 2559 O O . VAL B 1 100 ? 2.857 6.523 -13.531 1 86.44 100 VAL B O 1
ATOM 2562 N N . PHE B 1 101 ? 4.352 7.625 -12.359 1 90.75 101 PHE B N 1
ATOM 2563 C CA . PHE B 1 101 ? 5.391 7.645 -13.383 1 90.75 101 PHE B CA 1
ATOM 2564 C C . PHE B 1 101 ? 6.766 7.441 -12.758 1 90.75 101 PHE B C 1
ATOM 2566 O O . PHE B 1 101 ? 6.918 7.527 -11.539 1 90.75 101 PHE B O 1
ATOM 2573 N N . PHE B 1 102 ? 7.684 7.039 -13.594 1 95.19 102 PHE B N 1
ATOM 2574 C CA . PHE B 1 102 ? 9.016 6.68 -13.109 1 95.19 102 PHE B CA 1
ATOM 2575 C C . PHE B 1 102 ? 10.055 7.672 -13.617 1 95.19 102 PHE B C 1
ATOM 2577 O O . PHE B 1 102 ? 9.969 8.156 -14.742 1 95.19 102 PHE B O 1
ATOM 2584 N N . ILE B 1 103 ? 11.023 7.977 -12.781 1 96.69 103 ILE B N 1
ATOM 2585 C CA . ILE B 1 103 ? 12.133 8.836 -13.172 1 96.69 103 ILE B CA 1
ATOM 2586 C C . ILE B 1 103 ? 13.453 8.094 -12.961 1 96.69 103 ILE B C 1
ATOM 2588 O O . ILE B 1 103 ? 13.688 7.516 -11.898 1 96.69 103 ILE B O 1
ATOM 2592 N N . ALA B 1 104 ? 14.312 8.109 -14.016 1 97.69 104 ALA B N 1
ATOM 2593 C CA . ALA B 1 104 ? 15.656 7.547 -13.883 1 97.69 104 ALA B CA 1
ATOM 2594 C C . ALA B 1 104 ? 16.547 8.438 -13.023 1 97.69 104 ALA B C 1
ATOM 2596 O O . ALA B 1 104 ? 16.797 9.594 -13.375 1 97.69 104 ALA B O 1
ATOM 2597 N N . GLU B 1 105 ? 16.969 7.867 -11.938 1 94.25 105 GLU B N 1
ATOM 2598 C CA . GLU B 1 105 ? 17.875 8.625 -11.07 1 94.25 105 GLU B CA 1
ATOM 2599 C C . GLU B 1 105 ? 19.312 8.562 -11.578 1 94.25 105 GLU B C 1
ATOM 2601 O O . GLU B 1 105 ? 20.109 9.453 -11.297 1 94.25 105 GLU B O 1
ATOM 2606 N N . THR B 1 106 ? 19.656 7.52 -12.172 1 95.94 106 THR B N 1
ATOM 2607 C CA . THR B 1 106 ? 20.906 7.305 -12.891 1 95.94 106 THR B CA 1
ATOM 2608 C C . THR B 1 106 ? 20.641 6.828 -14.312 1 95.94 106 THR B C 1
ATOM 2610 O O . THR B 1 106 ? 19.484 6.691 -14.727 1 95.94 106 THR B O 1
ATOM 2613 N N . THR B 1 107 ? 21.734 6.695 -15.07 1 97.94 107 THR B N 1
ATOM 2614 C CA . THR B 1 107 ? 21.547 6.004 -16.344 1 97.94 107 THR B CA 1
ATOM 2615 C C . THR B 1 107 ? 21.109 4.562 -16.109 1 97.94 107 THR B C 1
ATOM 2617 O O . THR B 1 107 ? 21.703 3.844 -15.305 1 97.94 107 THR B O 1
ATOM 2620 N N . CYS B 1 108 ? 20.031 4.211 -16.844 1 98.06 108 CYS B N 1
ATOM 2621 C CA . CYS B 1 108 ? 19.438 2.902 -16.594 1 98.06 108 CYS B CA 1
ATOM 2622 C C . CYS B 1 108 ? 19.375 2.082 -17.875 1 98.06 108 CYS B C 1
ATOM 2624 O O . CYS B 1 108 ? 19.312 2.641 -18.969 1 98.06 108 CYS B O 1
ATOM 2626 N N . GLU B 1 109 ? 19.469 0.825 -17.719 1 98.31 109 GLU B N 1
ATOM 2627 C CA . GLU B 1 109 ? 19.188 -0.159 -18.766 1 98.31 109 GLU B CA 1
ATOM 2628 C C . GLU B 1 109 ? 18.016 -1.052 -18.375 1 98.31 109 GLU B C 1
ATOM 2630 O O . GLU B 1 109 ? 17.953 -1.546 -17.25 1 98.31 109 GLU B O 1
ATOM 2635 N N . TYR B 1 110 ? 17.109 -1.193 -19.297 1 97.81 110 TYR B N 1
ATOM 2636 C CA . TYR B 1 110 ? 15.938 -1.989 -18.953 1 97.81 110 TYR B CA 1
ATOM 2637 C C . TYR B 1 110 ? 15.383 -2.701 -20.188 1 97.81 110 TYR B C 1
ATOM 2639 O O . TYR B 1 110 ? 15.789 -2.412 -21.312 1 97.81 110 TYR B O 1
ATOM 2647 N N . TYR B 1 111 ? 14.562 -3.695 -19.969 1 97.69 111 TYR B N 1
ATOM 2648 C CA . TYR B 1 111 ? 13.914 -4.52 -20.984 1 97.69 111 TYR B CA 1
ATOM 2649 C C . TYR B 1 111 ? 12.398 -4.414 -20.891 1 97.69 111 TYR B C 1
ATOM 2651 O O . TYR B 1 111 ? 11.789 -4.949 -19.969 1 97.69 111 TYR B O 1
ATOM 2659 N N . PRO B 1 112 ? 11.805 -3.646 -21.812 1 96 112 PRO B N 1
ATOM 2660 C CA . PRO B 1 112 ? 10.344 -3.551 -21.812 1 96 112 PRO B CA 1
ATOM 2661 C C . PRO B 1 112 ? 9.672 -4.777 -22.422 1 96 112 PRO B C 1
ATOM 2663 O O . PRO B 1 112 ? 10.047 -5.219 -23.5 1 96 112 PRO B O 1
ATOM 2666 N N . VAL B 1 113 ? 8.695 -5.355 -21.688 1 95.06 113 VAL B N 1
ATOM 2667 C CA . VAL B 1 113 ? 7.961 -6.535 -22.125 1 95.06 113 VAL B CA 1
ATOM 2668 C C . VAL B 1 113 ? 6.461 -6.254 -22.094 1 95.06 113 VAL B C 1
ATOM 2670 O O . VAL B 1 113 ? 5.914 -5.883 -21.047 1 95.06 113 VAL B O 1
ATOM 2673 N N . PRO B 1 114 ? 5.777 -6.355 -23.25 1 92 114 PRO B N 1
ATOM 2674 C CA . PRO B 1 114 ? 4.324 -6.207 -23.188 1 92 114 PRO B CA 1
ATOM 2675 C C . PRO B 1 114 ? 3.686 -7.105 -22.125 1 92 114 PRO B C 1
ATOM 2677 O O . PRO B 1 114 ? 4.094 -8.258 -21.969 1 92 114 PRO B O 1
ATOM 2680 N N . VAL B 1 115 ? 2.719 -6.562 -21.453 1 91.38 115 VAL B N 1
ATOM 2681 C CA . VAL B 1 115 ? 2.137 -7.254 -20.297 1 91.38 115 VAL B CA 1
ATOM 2682 C C . VAL B 1 115 ? 1.563 -8.602 -20.75 1 91.38 115 VAL B C 1
ATOM 2684 O O . VAL B 1 115 ? 1.657 -9.594 -20.016 1 91.38 115 VAL B O 1
ATOM 2687 N N . LYS B 1 116 ? 0.98 -8.695 -21.891 1 90.56 116 LYS B N 1
ATOM 2688 C CA . LYS B 1 116 ? 0.414 -9.945 -22.375 1 90.56 116 LYS B CA 1
ATOM 2689 C C . LYS B 1 116 ? 1.49 -11.023 -22.516 1 90.56 116 LYS B C 1
ATOM 2691 O O . LYS B 1 116 ? 1.285 -12.172 -22.109 1 90.56 116 LYS B O 1
ATOM 2696 N N . ASP B 1 117 ? 2.605 -10.609 -23.062 1 92.69 117 ASP B N 1
ATOM 2697 C CA . ASP B 1 117 ? 3.719 -11.539 -23.203 1 92.69 117 ASP B CA 1
ATOM 2698 C C . ASP B 1 117 ? 4.262 -11.961 -21.844 1 92.69 117 ASP B C 1
ATOM 2700 O O . ASP B 1 117 ? 4.574 -13.141 -21.641 1 92.69 117 ASP B O 1
ATOM 2704 N N . PHE B 1 118 ? 4.379 -11.023 -20.984 1 94.88 118 PHE B N 1
ATOM 2705 C CA . PHE B 1 118 ? 4.879 -11.297 -19.641 1 94.88 118 PHE B CA 1
ATOM 2706 C C . PHE B 1 118 ? 4.02 -12.352 -18.953 1 94.88 118 PHE B C 1
ATOM 2708 O O . PHE B 1 118 ? 4.543 -13.289 -18.359 1 94.88 118 PHE B O 1
ATOM 2715 N N . VAL B 1 119 ? 2.746 -12.172 -19.062 1 92.81 119 VAL B N 1
ATOM 2716 C CA . VAL B 1 119 ? 1.812 -13.086 -18.422 1 92.81 119 VAL B CA 1
ATOM 2717 C C . VAL B 1 119 ? 1.951 -14.477 -19.016 1 92.81 119 VAL B C 1
ATOM 2719 O O . VAL B 1 119 ? 1.939 -15.477 -18.297 1 92.81 119 VAL B O 1
ATOM 2722 N N . GLU B 1 120 ? 2.062 -14.547 -20.281 1 93.88 120 GLU B N 1
ATOM 2723 C CA . GLU B 1 120 ? 2.236 -15.828 -20.953 1 93.88 120 GLU B CA 1
ATOM 2724 C C . GLU B 1 120 ? 3.508 -16.531 -20.484 1 93.88 120 GLU B C 1
ATOM 2726 O O . GLU B 1 120 ? 3.494 -17.734 -20.203 1 93.88 120 GLU B O 1
ATOM 2731 N N . ILE B 1 121 ? 4.551 -15.797 -20.422 1 96.44 121 ILE B N 1
ATOM 2732 C CA . ILE B 1 121 ? 5.816 -16.359 -19.953 1 96.44 121 ILE B CA 1
ATOM 2733 C C . ILE B 1 121 ? 5.691 -16.797 -18.5 1 96.44 121 ILE B C 1
ATOM 2735 O O . ILE B 1 121 ? 6.176 -17.875 -18.125 1 96.44 121 ILE B O 1
ATOM 2739 N N . ALA B 1 122 ? 5.078 -15.992 -17.672 1 95.44 122 ALA B N 1
ATOM 2740 C CA . ALA B 1 122 ? 4.887 -16.312 -16.266 1 95.44 122 ALA B CA 1
ATOM 2741 C C . ALA B 1 122 ? 4.105 -17.609 -16.094 1 95.44 122 ALA B C 1
ATOM 2743 O O . ALA B 1 122 ? 4.414 -18.422 -15.219 1 95.44 122 ALA B O 1
ATOM 2744 N N . ASP B 1 123 ? 3.113 -17.766 -16.953 1 95 123 ASP B N 1
ATOM 2745 C CA . ASP B 1 123 ? 2.336 -19 -16.938 1 95 123 ASP B CA 1
ATOM 2746 C C . ASP B 1 123 ? 3.195 -20.203 -17.344 1 95 123 ASP B C 1
ATOM 2748 O O . ASP B 1 123 ? 3.211 -21.219 -16.641 1 95 123 ASP B O 1
ATOM 2752 N N . GLU B 1 124 ? 3.863 -20.047 -18.406 1 96.44 124 GLU B N 1
ATOM 2753 C CA . GLU B 1 124 ? 4.652 -21.141 -18.984 1 96.44 124 GLU B CA 1
ATOM 2754 C C . GLU B 1 124 ? 5.785 -21.547 -18.047 1 96.44 124 GLU B C 1
ATOM 2756 O O . GLU B 1 124 ? 6.074 -22.75 -17.906 1 96.44 124 GLU B O 1
ATOM 2761 N N . LYS B 1 125 ? 6.379 -20.562 -17.438 1 96.88 125 LYS B N 1
ATOM 2762 C CA . LYS B 1 125 ? 7.574 -20.828 -16.656 1 96.88 125 LYS B CA 1
ATOM 2763 C C . LYS B 1 125 ? 7.246 -20.922 -15.164 1 96.88 125 LYS B C 1
ATOM 2765 O O . LYS B 1 125 ? 8.148 -21.016 -14.328 1 96.88 125 LYS B O 1
ATOM 2770 N N . HIS B 1 126 ? 6.004 -20.844 -14.781 1 95.81 126 HIS B N 1
ATOM 2771 C CA . HIS B 1 126 ? 5.52 -20.984 -13.414 1 95.81 126 HIS B CA 1
ATOM 2772 C C . HIS B 1 126 ? 6.199 -19.969 -12.492 1 95.81 126 HIS B C 1
ATOM 2774 O O . HIS B 1 126 ? 6.73 -20.344 -11.438 1 95.81 126 HIS B O 1
ATOM 2780 N N . LEU B 1 127 ? 6.074 -1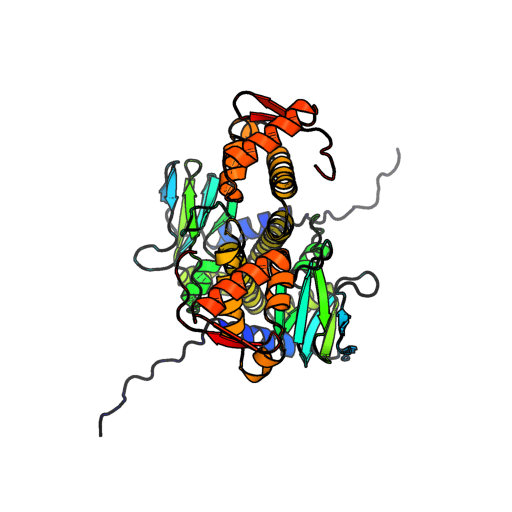8.672 -12.875 1 97.06 127 LEU B N 1
ATOM 2781 C CA . LEU B 1 127 ? 6.801 -17.625 -12.172 1 97.06 127 LEU B CA 1
ATOM 2782 C C . LEU B 1 127 ? 5.91 -16.938 -11.141 1 97.06 127 LEU B C 1
ATOM 2784 O O . LEU B 1 127 ? 6.34 -15.992 -10.477 1 97.06 127 LEU B O 1
ATOM 2788 N N . TRP B 1 128 ? 4.75 -17.406 -10.906 1 95.69 128 TRP B N 1
ATOM 2789 C CA . TRP B 1 128 ? 3.756 -16.672 -10.133 1 95.69 128 TRP B CA 1
ATOM 2790 C C . TRP B 1 128 ? 4.105 -16.688 -8.648 1 95.69 128 TRP B C 1
ATOM 2792 O O . TRP B 1 128 ? 3.77 -15.75 -7.918 1 95.69 128 TRP B O 1
ATOM 2802 N N . ARG B 1 129 ? 4.75 -17.656 -8.234 1 94 129 ARG B N 1
ATOM 2803 C CA . ARG B 1 129 ? 5.227 -17.641 -6.855 1 94 129 ARG B CA 1
ATOM 2804 C C . ARG B 1 129 ? 6.238 -16.516 -6.641 1 94 129 ARG B C 1
ATOM 2806 O O . ARG B 1 129 ? 6.152 -15.781 -5.656 1 94 129 ARG B O 1
ATOM 2813 N N . ASP B 1 130 ? 7.145 -16.391 -7.531 1 95 130 ASP B N 1
ATOM 2814 C CA . ASP B 1 130 ? 8.125 -15.312 -7.484 1 95 130 ASP B CA 1
ATOM 2815 C C . ASP B 1 130 ? 7.441 -13.945 -7.555 1 95 130 ASP B C 1
ATOM 2817 O O . ASP B 1 130 ? 7.785 -13.039 -6.797 1 95 130 ASP B O 1
ATOM 2821 N N . ILE B 1 131 ? 6.488 -13.836 -8.422 1 95.62 131 ILE B N 1
ATOM 2822 C CA . ILE B 1 131 ? 5.742 -12.586 -8.57 1 95.62 131 ILE B CA 1
ATOM 2823 C C . ILE B 1 131 ? 5.023 -12.258 -7.27 1 95.62 131 ILE B C 1
ATOM 2825 O O . ILE B 1 131 ? 5.059 -11.117 -6.805 1 95.62 131 ILE B O 1
ATOM 2829 N N . SER B 1 132 ? 4.438 -13.219 -6.688 1 93.81 132 SER B N 1
ATOM 2830 C CA . SER B 1 132 ? 3.742 -13.023 -5.418 1 93.81 132 SER B CA 1
ATOM 2831 C C . SER B 1 132 ? 4.695 -12.523 -4.336 1 93.81 132 SER B C 1
ATOM 2833 O O . SER B 1 132 ? 4.336 -11.648 -3.545 1 93.81 132 SER B O 1
ATOM 2835 N N . ASN B 1 133 ? 5.863 -13.055 -4.363 1 91.31 133 ASN B N 1
ATOM 2836 C CA . ASN B 1 133 ? 6.859 -12.617 -3.393 1 91.31 133 ASN B CA 1
ATOM 2837 C C . ASN B 1 133 ? 7.199 -11.141 -3.566 1 91.31 133 ASN B C 1
ATOM 2839 O O . ASN B 1 133 ? 7.281 -10.398 -2.586 1 91.31 133 ASN B O 1
ATOM 2843 N N . ILE B 1 134 ? 7.34 -10.742 -4.699 1 93.38 134 ILE B N 1
ATOM 2844 C CA . ILE B 1 134 ? 7.664 -9.359 -5.012 1 93.38 134 ILE B CA 1
ATOM 2845 C C . ILE B 1 134 ? 6.516 -8.445 -4.59 1 93.38 134 ILE B C 1
ATOM 2847 O O . ILE B 1 134 ? 6.738 -7.391 -3.992 1 93.38 134 ILE B O 1
ATOM 2851 N N . LEU B 1 135 ? 5.355 -8.922 -4.848 1 93.38 135 LEU B N 1
ATOM 2852 C CA . LEU B 1 135 ? 4.176 -8.133 -4.516 1 93.38 135 LEU B CA 1
ATOM 2853 C C . LEU B 1 135 ? 3.998 -8.023 -3.006 1 93.38 135 LEU B C 1
ATOM 2855 O O . LEU B 1 135 ? 3.625 -6.969 -2.492 1 93.38 135 LEU B O 1
ATOM 2859 N N . MET B 1 136 ? 4.242 -9.086 -2.316 1 91.12 136 MET B N 1
ATOM 2860 C CA . MET B 1 136 ? 4.121 -9.07 -0.861 1 91.12 136 MET B CA 1
ATOM 2861 C C . MET B 1 136 ? 5.137 -8.117 -0.239 1 91.12 136 MET B C 1
ATOM 2863 O O . MET B 1 136 ? 4.832 -7.418 0.728 1 91.12 136 MET B O 1
ATOM 2867 N N . TYR B 1 137 ? 6.27 -8.125 -0.815 1 89 137 TYR B N 1
ATOM 2868 C CA . TYR B 1 137 ? 7.297 -7.195 -0.351 1 89 137 TYR B CA 1
ATOM 2869 C C . TYR B 1 137 ? 6.863 -5.75 -0.57 1 89 137 TYR B C 1
ATOM 2871 O O . TYR B 1 137 ? 7.066 -4.898 0.298 1 89 137 TYR B O 1
ATOM 2879 N N . ARG B 1 138 ? 6.289 -5.492 -1.669 1 90.44 138 ARG B N 1
ATOM 2880 C CA . ARG B 1 138 ? 5.805 -4.152 -1.979 1 90.44 138 ARG B CA 1
ATOM 2881 C C . ARG B 1 138 ? 4.703 -3.732 -1.012 1 90.44 138 ARG B C 1
ATOM 2883 O O . ARG B 1 138 ? 4.664 -2.582 -0.57 1 90.44 138 ARG B O 1
ATOM 2890 N N . ILE B 1 139 ? 3.834 -4.637 -0.687 1 91.88 139 ILE B N 1
ATOM 2891 C CA . ILE B 1 139 ? 2.756 -4.332 0.247 1 91.88 139 ILE B CA 1
ATOM 2892 C C . ILE B 1 139 ? 3.336 -4.039 1.629 1 91.88 139 ILE B C 1
ATOM 2894 O O . ILE B 1 139 ? 2.887 -3.121 2.316 1 91.88 139 ILE B O 1
ATOM 2898 N N . ALA B 1 140 ? 4.309 -4.805 2.008 1 88.19 140 ALA B N 1
ATOM 2899 C CA . ALA B 1 140 ? 4.965 -4.539 3.285 1 88.19 140 ALA B CA 1
ATOM 2900 C C . ALA B 1 140 ? 5.559 -3.133 3.316 1 88.19 140 ALA B C 1
ATOM 2902 O O . ALA B 1 140 ? 5.406 -2.41 4.305 1 88.19 140 ALA B O 1
ATOM 2903 N N . PHE B 1 141 ? 6.184 -2.762 2.232 1 88.38 141 PHE B N 1
ATOM 2904 C CA . PHE B 1 141 ? 6.75 -1.424 2.109 1 88.38 141 PHE B CA 1
ATOM 2905 C C . PHE B 1 141 ? 5.66 -0.364 2.232 1 88.38 141 PHE B C 1
ATOM 2907 O O . PHE B 1 141 ? 5.816 0.614 2.967 1 88.38 141 PHE B O 1
ATOM 2914 N N . MET B 1 142 ? 4.617 -0.539 1.535 1 91.69 142 MET B N 1
ATOM 2915 C CA . MET B 1 142 ? 3.531 0.437 1.53 1 91.69 142 MET B CA 1
ATOM 2916 C C . MET B 1 142 ? 2.867 0.517 2.9 1 91.69 142 MET B C 1
ATOM 2918 O O . MET B 1 142 ? 2.416 1.587 3.314 1 91.69 142 MET B O 1
ATOM 2922 N N . THR B 1 143 ? 2.803 -0.582 3.557 1 90.88 143 THR B N 1
ATOM 2923 C CA . THR B 1 143 ? 2.238 -0.6 4.902 1 90.88 143 THR B CA 1
ATOM 2924 C C . THR B 1 143 ? 3.096 0.224 5.859 1 90.88 143 THR B C 1
ATOM 2926 O O . THR B 1 143 ? 2.57 0.987 6.672 1 90.88 143 THR B O 1
ATOM 2929 N N . ASN B 1 144 ? 4.324 0.077 5.719 1 90 144 ASN B N 1
ATOM 2930 C CA . ASN B 1 144 ? 5.23 0.868 6.547 1 90 144 ASN B CA 1
ATOM 2931 C C . ASN B 1 144 ? 5.121 2.357 6.23 1 90 144 ASN B C 1
ATOM 2933 O O . ASN B 1 144 ? 5.129 3.191 7.137 1 90 144 ASN B O 1
ATOM 2937 N N . ARG B 1 145 ? 5.07 2.637 4.98 1 93.31 145 ARG B N 1
ATOM 2938 C CA . ARG B 1 145 ? 4.875 4.02 4.559 1 93.31 145 ARG B CA 1
ATOM 2939 C C . ARG B 1 145 ? 3.584 4.59 5.137 1 93.31 145 ARG B C 1
ATOM 2941 O O . ARG B 1 145 ? 3.57 5.711 5.652 1 93.31 145 ARG B O 1
ATOM 2948 N N . ASP B 1 146 ? 2.559 3.822 5.078 1 94.38 146 ASP B N 1
ATOM 2949 C CA . ASP B 1 146 ? 1.275 4.188 5.668 1 94.38 146 ASP B CA 1
ATOM 2950 C C . ASP B 1 146 ? 1.425 4.492 7.156 1 94.38 146 ASP B C 1
ATOM 2952 O O . ASP B 1 146 ? 1.011 5.555 7.621 1 94.38 146 ASP B O 1
ATOM 2956 N N . ARG B 1 147 ? 2.104 3.713 7.828 1 92.88 147 ARG B N 1
ATOM 2957 C CA . ARG B 1 147 ? 2.326 3.84 9.266 1 92.88 147 ARG B CA 1
ATOM 2958 C C . ARG B 1 147 ? 3.084 5.121 9.594 1 92.88 147 ARG B C 1
ATOM 2960 O O . ARG B 1 147 ? 2.766 5.805 10.57 1 92.88 147 ARG B O 1
ATOM 2967 N N . ASN B 1 148 ? 3.922 5.434 8.766 1 94.31 148 ASN B N 1
ATOM 2968 C CA . ASN B 1 148 ? 4.84 6.527 9.062 1 94.31 148 ASN B CA 1
ATOM 2969 C C . ASN B 1 148 ? 4.258 7.875 8.641 1 94.31 148 ASN B C 1
ATOM 2971 O O . ASN B 1 148 ? 4.633 8.914 9.188 1 94.31 148 ASN B O 1
ATOM 2975 N N . LEU B 1 149 ? 3.291 7.844 7.711 1 96.5 149 LEU B N 1
ATOM 2976 C CA . LEU B 1 149 ? 2.939 9.133 7.121 1 96.5 149 LEU B CA 1
ATOM 2977 C C . LEU B 1 149 ? 1.478 9.469 7.387 1 96.5 149 LEU B C 1
ATOM 2979 O O . LEU B 1 149 ? 1.13 10.641 7.566 1 96.5 149 LEU B O 1
ATOM 2983 N N . ILE B 1 150 ? 0.618 8.516 7.387 1 96.25 150 ILE B N 1
ATOM 2984 C CA . ILE B 1 150 ? -0.81 8.789 7.516 1 96.25 150 ILE B CA 1
ATOM 2985 C C . ILE B 1 150 ? -1.177 8.922 8.992 1 96.25 150 ILE B C 1
ATOM 2987 O O . ILE B 1 150 ? -0.923 8.016 9.781 1 96.25 150 ILE B O 1
ATOM 2991 N N . GLY B 1 151 ? -1.768 9.992 9.312 1 94.44 151 GLY B N 1
ATOM 2992 C CA . GLY B 1 151 ? -2.209 10.227 10.68 1 94.44 151 GLY B CA 1
ATOM 2993 C C . GLY B 1 151 ? -1.078 10.617 11.617 1 94.44 151 GLY B C 1
ATOM 2994 O O . GLY B 1 151 ? -1.235 10.586 12.836 1 94.44 151 GLY B O 1
ATOM 2995 N N . GLN B 1 152 ? 0.028 10.898 11.055 1 94.06 152 GLN B N 1
ATOM 2996 C CA . GLN B 1 152 ? 1.201 11.281 11.836 1 94.06 152 GLN B CA 1
ATOM 2997 C C . GLN B 1 152 ? 1.449 12.789 11.758 1 94.06 152 GLN B C 1
ATOM 2999 O O . GLN B 1 152 ? 1.18 13.414 10.727 1 94.06 152 GLN B O 1
ATOM 3004 N N . ASP B 1 153 ? 1.935 13.289 12.883 1 93.44 153 ASP B N 1
ATOM 3005 C CA . ASP B 1 153 ? 2.285 14.711 12.852 1 93.44 153 ASP B CA 1
ATOM 3006 C C . ASP B 1 153 ? 3.574 14.938 12.07 1 93.44 153 ASP B C 1
ATOM 3008 O O . ASP B 1 153 ? 4.25 13.984 11.68 1 93.44 153 ASP B O 1
ATOM 3012 N N . ALA B 1 154 ? 3.834 16.156 11.812 1 94.69 154 ALA B N 1
ATOM 3013 C CA . ALA B 1 154 ? 4.957 16.531 10.953 1 94.69 154 ALA B CA 1
ATOM 3014 C C . ALA B 1 154 ? 6.27 15.984 11.508 1 94.69 154 ALA B C 1
ATOM 3016 O O . ALA B 1 154 ? 7.09 15.445 10.758 1 94.69 154 ALA B O 1
ATOM 3017 N N . TYR B 1 155 ? 6.523 16.094 12.773 1 96.62 155 TYR B N 1
ATOM 3018 C CA . TYR B 1 155 ? 7.758 15.602 13.367 1 96.62 155 TYR B CA 1
ATOM 3019 C C . TYR B 1 155 ? 7.91 14.094 13.156 1 96.62 155 TYR B C 1
ATOM 3021 O O . TYR B 1 155 ? 8.977 13.625 12.758 1 96.62 155 TYR B O 1
ATOM 3029 N N . SER B 1 156 ? 6.836 13.391 13.461 1 96 156 SER B N 1
ATOM 3030 C CA . SER B 1 156 ? 6.887 11.938 13.328 1 96 156 SER B CA 1
ATOM 3031 C C . SER B 1 156 ? 7.199 11.523 11.898 1 96 156 SER B C 1
ATOM 3033 O O . SER B 1 156 ? 7.949 10.57 11.664 1 96 156 SER B O 1
ATOM 3035 N N . GLN B 1 157 ? 6.594 12.203 10.953 1 97.31 157 GLN B N 1
ATOM 3036 C CA . GLN B 1 157 ? 6.867 11.922 9.547 1 97.31 157 GLN B CA 1
ATOM 3037 C C . GLN B 1 157 ? 8.328 12.188 9.203 1 97.31 157 GLN B C 1
ATOM 3039 O O . GLN B 1 157 ? 8.984 11.352 8.586 1 97.31 157 GLN B O 1
ATOM 3044 N N . ILE B 1 158 ? 8.789 13.328 9.617 1 97.88 158 ILE B N 1
ATOM 3045 C CA . ILE B 1 158 ? 10.164 13.734 9.336 1 97.88 158 ILE B CA 1
ATOM 3046 C C . ILE B 1 158 ? 11.133 12.758 9.992 1 97.88 158 ILE B C 1
ATOM 3048 O O . ILE B 1 158 ? 12.102 12.328 9.367 1 97.88 158 ILE B O 1
ATOM 3052 N N . LYS B 1 159 ? 10.836 12.43 11.234 1 97.19 159 LYS B N 1
ATOM 3053 C CA . LYS B 1 159 ? 11.664 11.477 11.969 1 97.19 159 LYS B CA 1
ATOM 3054 C C . LYS B 1 159 ? 11.773 10.156 11.219 1 97.19 159 LYS B C 1
ATOM 3056 O O . LYS B 1 159 ? 12.867 9.625 11.039 1 97.19 159 LYS B O 1
ATOM 3061 N N . ALA B 1 160 ? 10.664 9.656 10.789 1 96 160 ALA B N 1
ATOM 3062 C CA . ALA B 1 160 ? 10.648 8.383 10.07 1 96 160 ALA B CA 1
ATOM 3063 C C . ALA B 1 160 ? 11.508 8.453 8.805 1 96 160 ALA B C 1
ATOM 3065 O O . ALA B 1 160 ? 12.25 7.52 8.5 1 96 160 ALA B O 1
ATOM 3066 N N . LEU B 1 161 ? 11.406 9.547 8.078 1 97.06 161 LEU B N 1
ATOM 3067 C CA . LEU B 1 161 ? 12.125 9.68 6.816 1 97.06 161 LEU B CA 1
ATOM 3068 C C . LEU B 1 161 ? 13.617 9.93 7.059 1 97.06 161 LEU B C 1
ATOM 3070 O O . LEU B 1 161 ? 14.461 9.484 6.277 1 97.06 161 LEU B O 1
ATOM 3074 N N . LEU B 1 162 ? 13.938 10.617 8.172 1 97.12 162 LEU B N 1
ATOM 3075 C CA . LEU B 1 162 ? 15.344 10.758 8.547 1 97.12 162 LEU B CA 1
ATOM 3076 C C . LEU B 1 162 ? 15.961 9.398 8.859 1 97.12 162 LEU B C 1
ATOM 3078 O O . LEU B 1 162 ? 17.094 9.117 8.445 1 97.12 162 LEU B O 1
ATOM 3082 N N . LEU B 1 163 ? 15.203 8.602 9.562 1 96.06 163 LEU B N 1
ATOM 3083 C CA . LEU B 1 163 ? 15.68 7.262 9.891 1 96.06 163 LEU B CA 1
ATOM 3084 C C . LEU B 1 163 ? 15.844 6.418 8.633 1 96.06 163 LEU B C 1
ATOM 3086 O O . LEU B 1 163 ? 16.797 5.652 8.516 1 96.06 163 LEU B O 1
ATOM 3090 N N . GLU B 1 164 ? 14.938 6.551 7.742 1 93.94 164 GLU B N 1
ATOM 3091 C CA . GLU B 1 164 ? 15.062 5.867 6.457 1 93.94 164 GLU B CA 1
ATOM 3092 C C . GLU B 1 164 ? 16.312 6.328 5.711 1 93.94 164 GLU B C 1
ATOM 3094 O O . GLU B 1 164 ? 17.094 5.504 5.238 1 93.94 164 GLU B O 1
ATOM 3099 N N . LEU B 1 165 ? 16.484 7.609 5.613 1 95.25 165 LEU B N 1
ATOM 3100 C CA . LEU B 1 165 ? 17.656 8.18 4.938 1 95.25 165 LEU B CA 1
ATOM 3101 C C . LEU B 1 165 ? 18.938 7.699 5.59 1 95.25 165 LEU B C 1
ATOM 3103 O O . LEU B 1 165 ? 19.906 7.367 4.895 1 95.25 165 LEU B O 1
ATOM 3107 N N . TRP B 1 166 ? 18.906 7.598 6.859 1 95.31 166 TRP B N 1
ATOM 3108 C CA . TRP B 1 166 ? 20.078 7.168 7.633 1 95.31 166 TRP B CA 1
ATOM 3109 C C . TRP B 1 166 ? 20.438 5.723 7.309 1 95.31 166 TRP B C 1
ATOM 3111 O O . TRP B 1 166 ? 21.609 5.332 7.402 1 95.31 166 TRP B O 1
ATOM 3121 N N . SER B 1 167 ? 19.438 4.953 6.949 1 92.5 167 SER B N 1
ATOM 3122 C CA . SER B 1 167 ? 19.656 3.539 6.668 1 92.5 167 SER B CA 1
ATOM 3123 C C . SER B 1 167 ? 20.359 3.348 5.324 1 92.5 167 SER B C 1
ATOM 3125 O O . SER B 1 167 ? 20.859 2.26 5.031 1 92.5 167 SER B O 1
ATOM 3127 N N . TYR B 1 168 ? 20.406 4.375 4.484 1 90.75 168 TYR B N 1
ATOM 3128 C CA . TYR B 1 168 ? 21.094 4.285 3.201 1 90.75 168 TYR B CA 1
ATOM 3129 C C . TYR B 1 168 ? 22.609 4.23 3.393 1 90.75 168 TYR B C 1
ATOM 3131 O O . TYR B 1 168 ? 23.141 4.77 4.367 1 90.75 168 TYR B O 1
ATOM 3139 N N . PRO B 1 169 ? 23.297 3.568 2.416 1 90.25 169 PRO B N 1
ATOM 3140 C CA . PRO B 1 169 ? 24.766 3.658 2.463 1 90.25 169 PRO B CA 1
ATOM 3141 C C . PRO B 1 169 ? 25.266 5.102 2.459 1 90.25 169 PRO B C 1
ATOM 3143 O O . PRO B 1 169 ? 24.672 5.965 1.812 1 90.25 169 PRO B O 1
ATOM 3146 N N . GLU B 1 170 ? 26.359 5.297 3.172 1 92.38 170 GLU B N 1
ATOM 3147 C CA . GLU B 1 170 ? 26.891 6.641 3.346 1 92.38 170 GLU B CA 1
ATOM 3148 C C . GLU B 1 170 ? 27.125 7.32 1.998 1 92.38 170 GLU B C 1
ATOM 3150 O O . GLU B 1 170 ? 26.812 8.5 1.826 1 92.38 170 GLU B O 1
ATOM 3155 N N . SER B 1 171 ? 27.688 6.594 1.04 1 90.19 171 SER B N 1
ATOM 3156 C CA . SER B 1 171 ? 28.016 7.152 -0.269 1 90.19 171 SER B CA 1
ATOM 3157 C C . SER B 1 171 ? 26.766 7.672 -0.97 1 90.19 171 SER B C 1
ATOM 3159 O O . SER B 1 171 ? 26.797 8.734 -1.602 1 90.19 171 SER B O 1
ATOM 3161 N N . SER B 1 172 ? 25.641 7.008 -0.812 1 89.06 172 SER B N 1
ATOM 3162 C CA . SER B 1 172 ? 24.375 7.41 -1.411 1 89.06 172 SER B CA 1
ATOM 3163 C C . SER B 1 172 ? 23.703 8.508 -0.596 1 89.06 172 SER B C 1
ATOM 3165 O O . SER B 1 172 ? 23.172 9.469 -1.158 1 89.06 172 SER B O 1
ATOM 3167 N N . ARG B 1 173 ? 23.812 8.375 0.677 1 92.5 173 ARG B N 1
ATOM 3168 C CA . ARG B 1 173 ? 23.156 9.32 1.585 1 92.5 173 ARG B CA 1
ATOM 3169 C C . ARG B 1 173 ? 23.75 10.719 1.424 1 92.5 173 ARG B C 1
ATOM 3171 O O . ARG B 1 173 ? 23.016 11.711 1.47 1 92.5 173 ARG B O 1
ATOM 3178 N N . PHE B 1 174 ? 25.016 10.812 1.148 1 92.56 174 PHE B N 1
ATOM 3179 C CA . PHE B 1 174 ? 25.703 12.094 1.064 1 92.56 174 PHE B CA 1
ATOM 3180 C C . PHE B 1 174 ? 25.359 12.82 -0.23 1 92.56 174 PHE B C 1
ATOM 3182 O O . PHE B 1 174 ? 25.641 14.008 -0.384 1 92.56 174 PHE B O 1
ATOM 3189 N N . GLU B 1 175 ? 24.688 12.141 -1.124 1 90.5 175 GLU B N 1
ATOM 3190 C CA . GLU B 1 175 ? 24.266 12.766 -2.375 1 90.5 175 GLU B CA 1
ATOM 3191 C C . GLU B 1 175 ? 22.828 13.273 -2.281 1 90.5 175 GLU B C 1
ATOM 3193 O O . GLU B 1 175 ? 22.344 13.93 -3.201 1 90.5 175 GLU B O 1
ATOM 3198 N N . ILE B 1 176 ? 22.25 12.969 -1.148 1 94.19 176 ILE B N 1
ATOM 3199 C CA . ILE B 1 176 ? 20.828 13.258 -1.024 1 94.19 176 ILE B CA 1
ATOM 3200 C C . ILE B 1 176 ? 20.625 14.438 -0.069 1 94.19 176 ILE B C 1
ATOM 3202 O O . ILE B 1 176 ? 21.172 14.445 1.037 1 94.19 176 ILE B O 1
ATOM 3206 N N . ASN B 1 177 ? 19.938 15.461 -0.539 1 96.88 177 ASN B N 1
ATOM 3207 C CA . ASN B 1 177 ? 19.516 16.547 0.335 1 96.88 177 ASN B CA 1
ATOM 3208 C C . ASN B 1 177 ? 18.359 16.125 1.241 1 96.88 177 ASN B C 1
ATOM 3210 O O . ASN B 1 177 ? 17.297 15.742 0.757 1 96.88 177 ASN B O 1
ATOM 3214 N N . ALA B 1 178 ? 18.578 16.219 2.545 1 97.56 178 ALA B N 1
ATOM 3215 C CA . ALA B 1 178 ? 17.625 15.695 3.521 1 97.56 178 ALA B CA 1
ATOM 3216 C C . ALA B 1 178 ? 16.281 16.406 3.414 1 97.56 178 ALA B C 1
ATOM 3218 O O . ALA B 1 178 ? 15.234 15.766 3.434 1 97.56 178 ALA B O 1
ATOM 3219 N N . GLN B 1 179 ? 16.344 17.703 3.312 1 97.75 179 GLN B N 1
ATOM 3220 C CA . GLN B 1 179 ? 15.102 18.484 3.211 1 97.75 179 GLN B CA 1
ATOM 3221 C C . GLN B 1 179 ? 14.312 18.094 1.969 1 97.75 179 GLN B C 1
ATOM 3223 O O . GLN B 1 179 ? 13.094 17.875 2.045 1 97.75 179 GLN B O 1
ATOM 3228 N N . ASN B 1 180 ? 14.984 17.953 0.839 1 96.81 180 ASN B N 1
ATOM 3229 C CA . ASN B 1 180 ? 14.336 17.547 -0.406 1 96.81 180 ASN B CA 1
ATOM 3230 C C . ASN B 1 180 ? 13.766 16.141 -0.315 1 96.81 180 ASN B C 1
ATOM 3232 O O . ASN B 1 180 ? 12.664 15.875 -0.793 1 96.81 180 ASN B O 1
ATOM 3236 N N . PHE B 1 181 ? 14.555 15.289 0.292 1 97.12 181 PHE B N 1
ATOM 3237 C CA . PHE B 1 181 ? 14.156 13.898 0.485 1 97.12 181 PHE B CA 1
ATOM 3238 C C . PHE B 1 181 ? 12.828 13.812 1.229 1 97.12 181 PHE B C 1
ATOM 3240 O O . PHE B 1 181 ? 11.914 13.109 0.799 1 97.12 181 PHE B O 1
ATOM 3247 N N . ILE B 1 182 ? 12.703 14.539 2.246 1 98.25 182 ILE B N 1
ATOM 3248 C CA . ILE B 1 182 ? 11.523 14.531 3.104 1 98.25 182 ILE B CA 1
ATOM 3249 C C . ILE B 1 182 ? 10.352 15.188 2.375 1 98.25 182 ILE B C 1
ATOM 3251 O O . ILE B 1 182 ? 9.25 14.633 2.334 1 98.25 182 ILE B O 1
ATOM 3255 N N . GLN B 1 183 ? 10.625 16.297 1.787 1 97.94 183 GLN B N 1
ATOM 3256 C CA . GLN B 1 183 ? 9.57 17.062 1.135 1 97.94 183 GLN B CA 1
ATOM 3257 C C . GLN B 1 183 ? 8.953 16.281 -0.019 1 97.94 183 GLN B C 1
ATOM 3259 O O . GLN B 1 183 ? 7.73 16.25 -0.173 1 97.94 183 GLN B O 1
ATOM 3264 N N . GLN B 1 184 ? 9.742 15.641 -0.76 1 97.06 184 GLN B N 1
ATOM 3265 C CA . GLN B 1 184 ? 9.289 14.898 -1.934 1 97.06 184 GLN B CA 1
ATOM 3266 C C . GLN B 1 184 ? 8.438 13.703 -1.532 1 97.06 184 GLN B C 1
ATOM 3268 O O . GLN B 1 184 ? 7.688 13.164 -2.352 1 97.06 184 GLN B O 1
ATOM 3273 N N . ARG B 1 185 ? 8.516 13.312 -0.308 1 97.19 185 ARG B N 1
ATOM 3274 C CA . ARG B 1 185 ? 7.836 12.086 0.092 1 97.19 185 ARG B CA 1
ATOM 3275 C C . ARG B 1 185 ? 6.625 12.391 0.971 1 97.19 185 ARG B C 1
ATOM 3277 O O . ARG B 1 185 ? 5.762 11.531 1.166 1 97.19 185 ARG B O 1
ATOM 3284 N N . THR B 1 186 ? 6.551 13.578 1.519 1 97.12 186 THR B N 1
ATOM 3285 C CA . THR B 1 186 ? 5.504 13.867 2.494 1 97.12 186 THR B CA 1
ATOM 3286 C C . THR B 1 186 ? 4.562 14.953 1.976 1 97.12 186 THR B C 1
ATOM 3288 O O . THR B 1 186 ? 3.414 15.039 2.408 1 97.12 186 THR B O 1
ATOM 3291 N N . GLY B 1 187 ? 5.051 15.867 1.242 1 94.94 187 GLY B N 1
ATOM 3292 C CA . GLY B 1 187 ? 4.285 17.031 0.816 1 94.94 187 GLY B CA 1
ATOM 3293 C C . GLY B 1 187 ? 4.277 18.141 1.841 1 94.94 187 GLY B C 1
ATOM 3294 O O . GLY B 1 187 ? 3.627 19.172 1.64 1 94.94 187 GLY B O 1
ATOM 3295 N N . LEU B 1 188 ? 5.059 17.969 2.898 1 96.25 188 LEU B N 1
ATOM 3296 C CA . LEU B 1 188 ? 5.184 19.031 3.883 1 96.25 188 LEU B CA 1
ATOM 3297 C C . LEU B 1 188 ? 5.852 20.266 3.27 1 96.25 188 LEU B C 1
ATOM 3299 O O . LEU B 1 188 ? 6.637 20.141 2.326 1 96.25 188 LEU B O 1
ATOM 3303 N N . SER B 1 189 ? 5.508 21.391 3.857 1 96.19 189 SER B N 1
ATOM 3304 C CA . SER B 1 189 ? 6.145 22.625 3.381 1 96.19 189 SER B CA 1
ATOM 3305 C C . SER B 1 189 ? 7.613 22.672 3.785 1 96.19 189 SER B C 1
ATOM 3307 O O . SER B 1 189 ? 8 22.125 4.82 1 96.19 189 SER B O 1
ATOM 3309 N N . ARG B 1 190 ? 8.359 23.344 2.914 1 96.44 190 ARG B N 1
ATOM 3310 C CA . ARG B 1 190 ? 9.781 23.516 3.205 1 96.44 190 ARG B CA 1
ATOM 3311 C C . ARG B 1 190 ? 9.984 24.188 4.562 1 96.44 190 ARG B C 1
ATOM 3313 O O . ARG B 1 190 ? 10.844 23.766 5.34 1 96.44 190 ARG B O 1
ATOM 3320 N N . SER B 1 191 ? 9.203 25.188 4.859 1 97.44 191 SER B N 1
ATOM 3321 C CA . SER B 1 191 ? 9.312 25.938 6.105 1 97.44 191 SER B CA 1
ATOM 3322 C C . SER B 1 191 ? 9.109 25.031 7.316 1 97.44 191 SER B C 1
ATOM 3324 O O . SER B 1 191 ? 9.891 25.062 8.266 1 97.44 191 SER B O 1
ATOM 3326 N N . ARG B 1 192 ? 8.148 24.188 7.266 1 96.69 192 ARG B N 1
ATOM 3327 C CA . ARG B 1 192 ? 7.844 23.281 8.367 1 96.69 192 ARG B CA 1
ATOM 3328 C C . ARG B 1 192 ? 8.961 22.25 8.562 1 96.69 192 ARG B C 1
ATOM 3330 O O . ARG B 1 192 ? 9.352 21.969 9.688 1 96.69 192 ARG B O 1
ATOM 3337 N N . ILE B 1 193 ? 9.461 21.766 7.473 1 98.06 193 ILE B N 1
ATOM 3338 C CA . ILE B 1 193 ? 10.547 20.781 7.527 1 98.06 193 ILE B CA 1
ATOM 3339 C C . ILE B 1 193 ? 11.789 21.438 8.125 1 98.06 193 ILE B C 1
ATOM 3341 O O . ILE B 1 193 ? 12.414 20.859 9.031 1 98.06 193 ILE B O 1
ATOM 3345 N N . MET B 1 194 ? 12.062 22.594 7.637 1 97.19 194 MET B N 1
ATOM 3346 C CA . MET B 1 194 ? 13.25 23.297 8.102 1 97.19 194 MET B CA 1
ATOM 3347 C C . MET B 1 194 ? 13.148 23.641 9.586 1 97.19 194 MET B C 1
ATOM 3349 O O . MET B 1 194 ? 14.148 23.609 10.305 1 97.19 194 MET B O 1
ATOM 3353 N N . GLN B 1 195 ? 11.984 23.938 10 1 97.44 195 GLN B N 1
ATOM 3354 C CA . GLN B 1 195 ? 11.758 24.219 11.414 1 97.44 195 GLN B CA 1
ATOM 3355 C C . GLN B 1 195 ? 12.078 23 12.266 1 97.44 195 GLN B C 1
ATOM 3357 O O . GLN B 1 195 ? 12.789 23.094 13.266 1 97.44 195 GLN B O 1
ATOM 3362 N N . VAL B 1 196 ? 11.594 21.891 11.906 1 97.19 196 VAL B N 1
ATOM 3363 C CA . VAL B 1 196 ? 11.812 20.656 12.648 1 97.19 196 VAL B CA 1
ATOM 3364 C C . VAL B 1 196 ? 13.289 20.281 12.602 1 97.19 196 VAL B C 1
ATOM 3366 O O . VAL B 1 196 ? 13.883 19.922 13.625 1 97.19 196 VAL B O 1
ATOM 3369 N N . LEU B 1 197 ? 13.898 20.391 11.422 1 96.94 197 LEU B N 1
ATOM 3370 C CA . LEU B 1 197 ? 15.305 20.062 11.273 1 96.94 197 LEU B CA 1
ATOM 3371 C C . LEU B 1 197 ? 16.172 20.969 12.125 1 96.94 197 LEU B C 1
ATOM 3373 O O . LEU B 1 197 ? 17.172 20.516 12.719 1 96.94 197 LEU B O 1
ATOM 3377 N N . SER B 1 198 ? 15.781 22.219 12.164 1 96.69 198 SER B N 1
ATOM 3378 C CA . SER B 1 198 ? 16.531 23.172 12.977 1 96.69 198 SER B CA 1
ATOM 3379 C C . SER B 1 198 ? 16.453 22.828 14.461 1 96.69 198 SER B C 1
ATOM 3381 O O . SER B 1 198 ? 17.453 22.922 15.172 1 96.69 198 SER B O 1
ATOM 3383 N N . GLU B 1 199 ? 15.297 22.438 14.891 1 96.25 199 GLU B N 1
ATOM 3384 C CA . GLU B 1 199 ? 15.109 22.031 16.281 1 96.25 199 GLU B CA 1
ATOM 3385 C C . GLU B 1 199 ? 15.914 20.781 16.625 1 96.25 199 GLU B C 1
ATOM 3387 O O . GLU B 1 199 ? 16.516 20.703 17.703 1 96.25 199 GLU B O 1
ATOM 3392 N N . LEU B 1 200 ? 15.93 19.891 15.727 1 96.31 200 LEU B N 1
ATOM 3393 C CA . LEU B 1 200 ? 16.688 18.656 15.93 1 96.31 200 LEU B CA 1
ATOM 3394 C C . LEU B 1 200 ? 18.188 18.953 15.961 1 96.31 200 LEU B C 1
ATOM 3396 O O . LEU B 1 200 ? 18.938 18.359 16.75 1 96.31 200 LEU B O 1
ATOM 3400 N N . LYS B 1 201 ? 18.625 19.844 15.156 1 95.56 201 LYS B N 1
ATOM 3401 C CA . LYS B 1 201 ? 20.016 20.281 15.148 1 95.56 201 LYS B CA 1
ATOM 3402 C C . LYS B 1 201 ? 20.391 20.969 16.453 1 95.56 201 LYS B C 1
ATOM 3404 O O . LYS B 1 201 ? 21.438 20.672 17.047 1 95.56 201 LYS B O 1
ATOM 3409 N N . ALA B 1 202 ? 19.5 21.844 16.844 1 95.12 202 ALA B N 1
ATOM 3410 C CA . ALA B 1 202 ? 19.734 22.594 18.078 1 95.12 202 ALA B CA 1
ATOM 3411 C C . ALA B 1 202 ? 19.844 21.656 19.281 1 95.12 202 ALA B C 1
ATOM 3413 O O . ALA B 1 202 ? 20.609 21.906 20.203 1 95.12 202 ALA B O 1
ATOM 3414 N N . GLY B 1 203 ? 19.109 20.578 19.219 1 94.88 203 GLY B N 1
ATOM 3415 C CA . GLY B 1 203 ? 19.141 19.594 20.297 1 94.88 203 GLY B CA 1
ATOM 3416 C C . GLY B 1 203 ? 20.266 18.594 20.141 1 94.88 203 GLY B C 1
ATOM 3417 O O . GLY B 1 203 ? 20.391 17.672 20.953 1 94.88 203 GLY B O 1
ATOM 3418 N N . ASP B 1 204 ? 21.016 18.672 19.156 1 95.12 204 ASP B N 1
ATOM 3419 C CA . ASP B 1 204 ? 22.172 17.844 18.875 1 95.12 204 ASP B CA 1
ATOM 3420 C C . ASP B 1 204 ? 21.75 16.406 18.562 1 95.12 204 ASP B C 1
ATOM 3422 O O . ASP B 1 204 ? 22.438 15.453 18.906 1 95.12 204 ASP B O 1
ATOM 3426 N N . TYR B 1 205 ? 20.594 16.297 17.969 1 96.62 205 TYR B N 1
ATOM 3427 C CA . TYR B 1 205 ? 20.094 14.969 17.594 1 96.62 205 TYR B CA 1
ATOM 3428 C C . TYR B 1 205 ? 20.578 14.586 16.203 1 96.62 205 TYR B C 1
ATOM 3430 O O . TYR B 1 205 ? 20.672 13.406 15.875 1 96.62 205 TYR B O 1
ATOM 3438 N N . ILE B 1 206 ? 20.797 15.648 15.414 1 97.5 206 ILE B N 1
ATOM 3439 C CA . ILE B 1 206 ? 21.266 15.414 14.055 1 97.5 206 ILE B CA 1
ATOM 3440 C C . ILE B 1 206 ? 22.344 16.438 13.695 1 97.5 206 ILE B C 1
ATOM 3442 O O . ILE B 1 206 ? 22.438 17.5 14.328 1 97.5 206 ILE B O 1
ATOM 3446 N N . LYS B 1 207 ? 23.172 16.109 12.758 1 97 207 LYS B N 1
ATOM 3447 C CA . LYS B 1 207 ? 24.094 17.031 12.094 1 97 207 LYS B CA 1
ATOM 3448 C C . LYS B 1 207 ? 23.859 17.062 10.586 1 97 207 LYS B C 1
ATOM 3450 O O . LYS B 1 207 ? 23.922 16.016 9.93 1 97 207 LYS B O 1
ATOM 3455 N N . ILE B 1 208 ? 23.562 18.172 10.117 1 96.19 208 ILE B N 1
ATOM 3456 C CA . ILE B 1 208 ? 23.344 18.391 8.688 1 96.19 208 ILE B CA 1
ATOM 3457 C C . ILE B 1 208 ? 24.266 19.484 8.172 1 96.19 208 ILE B C 1
ATOM 3459 O O . ILE B 1 208 ? 24.344 20.562 8.766 1 96.19 208 ILE B O 1
ATOM 3463 N N . LEU B 1 209 ? 25.016 19.156 7.16 1 93.94 209 LEU B N 1
ATOM 3464 C CA . LEU B 1 209 ? 25.891 20.109 6.496 1 93.94 209 LEU B CA 1
ATOM 3465 C C . LEU B 1 209 ? 25.531 20.234 5.016 1 93.94 209 LEU B C 1
ATOM 3467 O O . LEU B 1 209 ? 25.516 19.234 4.293 1 93.94 209 LEU B O 1
ATOM 3471 N N . HIS B 1 210 ? 25.25 21.406 4.547 1 94.12 210 HIS B N 1
ATOM 3472 C CA . HIS B 1 210 ? 24.844 21.672 3.172 1 94.12 210 HIS B CA 1
ATOM 3473 C C . HIS B 1 210 ? 23.719 20.719 2.742 1 94.12 210 HIS B C 1
ATOM 3475 O O . HIS B 1 210 ? 23.781 20.141 1.657 1 94.12 210 HIS B O 1
ATOM 3481 N N . GLY B 1 211 ? 22.844 20.406 3.666 1 95.75 211 GLY B N 1
ATOM 3482 C CA . GLY B 1 211 ? 21.656 19.625 3.377 1 95.75 211 GLY B CA 1
ATOM 3483 C C . GLY B 1 211 ? 21.859 18.141 3.506 1 95.75 211 GLY B C 1
ATOM 3484 O O . GLY B 1 211 ? 20.922 17.359 3.33 1 95.75 211 GLY B O 1
ATOM 3485 N N . ARG B 1 212 ? 23.109 17.75 3.871 1 97.31 212 ARG B N 1
ATOM 3486 C CA . ARG B 1 212 ? 23.438 16.328 3.93 1 97.31 212 ARG B CA 1
ATOM 3487 C C . ARG B 1 212 ? 23.438 15.82 5.371 1 97.31 212 ARG B C 1
ATOM 3489 O O . ARG B 1 212 ? 24.047 16.438 6.246 1 97.31 212 ARG B O 1
ATOM 3496 N N . LEU B 1 213 ? 22.75 14.703 5.59 1 97.12 213 LEU B N 1
ATOM 3497 C CA . LEU B 1 213 ? 22.656 14.117 6.926 1 97.12 213 LEU B CA 1
ATOM 3498 C C . LEU B 1 213 ? 23.953 13.398 7.289 1 97.12 213 LEU B C 1
ATOM 3500 O O . LEU B 1 213 ? 24.25 12.344 6.73 1 97.12 213 LEU B O 1
ATOM 3504 N N . LEU B 1 214 ? 24.656 13.898 8.25 1 96.31 214 LEU B N 1
ATOM 3505 C CA . LEU B 1 214 ? 25.984 13.398 8.602 1 96.31 214 LEU B CA 1
ATOM 3506 C C . LEU B 1 214 ? 25.922 12.523 9.844 1 96.31 214 LEU B C 1
ATOM 3508 O O . LEU B 1 214 ? 26.688 11.57 9.984 1 96.31 214 LEU B O 1
ATOM 3512 N N . GLU B 1 215 ? 25.094 12.953 10.75 1 96.12 215 GLU B N 1
ATOM 3513 C CA . GLU B 1 215 ? 24.953 12.227 12 1 96.12 215 GLU B CA 1
ATOM 3514 C C . GLU B 1 215 ? 23.5 12.148 12.438 1 96.12 215 GLU B C 1
ATOM 3516 O O . GLU B 1 215 ? 22.719 13.07 12.18 1 96.12 215 GLU B O 1
ATOM 3521 N N . LEU B 1 216 ? 23.203 11.078 13.016 1 96.31 216 LEU B N 1
ATOM 3522 C CA . LEU B 1 216 ? 21.875 10.875 13.594 1 96.31 216 LEU B CA 1
ATOM 3523 C C . LEU B 1 216 ? 21.969 10.125 14.914 1 96.31 216 LEU B C 1
ATOM 3525 O O . LEU B 1 216 ? 22.531 9.023 14.969 1 96.31 216 LEU B O 1
ATOM 3529 N N . ARG B 1 217 ? 21.531 10.789 15.922 1 93.44 217 ARG B N 1
ATOM 3530 C CA . ARG B 1 217 ? 21.484 10.195 17.25 1 93.44 217 ARG B CA 1
ATOM 3531 C C . ARG B 1 217 ? 20.062 9.812 17.641 1 93.44 217 ARG B C 1
ATOM 3533 O O . ARG B 1 217 ? 19.141 9.93 16.828 1 93.44 217 ARG B O 1
ATOM 3540 N N . ASN B 1 218 ? 19.875 9.359 18.828 1 89.31 218 ASN B N 1
ATOM 3541 C CA . ASN B 1 218 ? 18.547 8.938 19.25 1 89.31 218 ASN B CA 1
ATOM 3542 C C . ASN B 1 218 ? 17.547 10.102 19.219 1 89.31 218 ASN B C 1
ATOM 3544 O O . ASN B 1 218 ? 17.656 11.039 20.016 1 89.31 218 ASN B O 1
ATOM 3548 N N . LEU B 1 219 ? 16.688 9.945 18.359 1 90.44 219 LEU B N 1
ATOM 3549 C CA . LEU B 1 219 ? 15.688 11 18.203 1 90.44 219 LEU B CA 1
ATOM 3550 C C . LEU B 1 219 ? 14.641 10.93 19.297 1 90.44 219 LEU B C 1
ATOM 3552 O O . LEU B 1 219 ? 14.234 9.836 19.703 1 90.44 219 LEU B O 1
ATOM 3556 N N . PRO B 1 220 ? 14.258 12.094 19.766 1 85.44 220 PRO B N 1
ATOM 3557 C CA . PRO B 1 220 ? 13.219 12.094 20.797 1 85.44 220 PRO B CA 1
ATOM 3558 C C . PRO B 1 220 ? 11.922 11.422 20.328 1 85.44 220 PRO B C 1
ATOM 3560 O O . PRO B 1 220 ? 11.648 11.367 19.125 1 85.44 220 PRO B O 1
ATOM 3563 N N . VAL B 1 221 ? 11.148 10.93 21.312 1 79.75 221 VAL B N 1
ATOM 3564 C CA . VAL B 1 221 ? 9.891 10.258 21 1 79.75 221 VAL B CA 1
ATOM 3565 C C . VAL B 1 221 ? 8.875 11.273 20.484 1 79.75 221 VAL B C 1
ATOM 3567 O O . VAL B 1 221 ? 8.133 11 19.531 1 79.75 221 VAL B O 1
ATOM 3570 N N . SER B 1 222 ? 8.828 12.43 21.219 1 75.25 222 SER B N 1
ATOM 3571 C CA . SER B 1 222 ? 7.91 13.484 20.812 1 75.25 222 SER B CA 1
ATOM 3572 C C . SER B 1 222 ? 8.555 14.859 20.969 1 75.25 222 SER B C 1
ATOM 3574 O O . SER B 1 222 ? 9.508 15.031 21.719 1 75.25 222 SER B O 1
ATOM 3576 N N . PHE B 1 223 ? 8.094 15.758 19.938 1 67.88 223 PHE B N 1
ATOM 3577 C CA . PHE B 1 223 ? 8.602 17.125 20.016 1 67.88 223 PHE B CA 1
ATOM 3578 C C . PHE B 1 223 ? 7.48 18.094 20.359 1 67.88 223 PHE B C 1
ATOM 3580 O O . PHE B 1 223 ? 6.332 17.906 19.969 1 67.88 223 PHE B O 1
#

Solvent-accessible surface area (backbone atoms only — not comparable to full-atom values): 24345 Å² total; per-residue (Å²): 130,82,80,89,70,86,81,76,78,82,70,63,42,38,67,52,46,35,50,52,28,50,50,53,48,48,64,69,62,65,57,98,64,73,76,45,76,46,54,53,73,40,76,49,66,47,64,54,94,91,32,47,19,31,36,42,29,68,36,37,31,39,34,35,23,34,62,89,76,53,39,38,78,47,69,49,56,48,71,45,77,42,39,68,53,47,28,47,24,59,76,24,56,32,85,69,63,70,59,60,43,33,35,24,70,28,58,28,33,29,36,76,35,50,40,70,58,48,52,51,49,33,61,75,66,65,39,31,58,37,51,31,46,47,47,40,52,50,46,53,51,51,51,50,49,44,65,39,49,54,57,44,53,71,64,54,29,49,50,49,47,49,54,52,50,64,70,42,58,66,80,61,31,63,73,38,44,48,67,58,56,43,31,40,54,43,55,54,53,68,67,60,51,50,51,52,52,50,53,35,40,75,69,64,28,37,39,69,57,98,46,18,69,76,43,78,50,84,67,75,94,74,135,131,80,81,89,66,87,80,75,77,84,71,64,41,38,65,52,47,36,51,50,29,50,50,54,48,48,65,70,61,66,56,98,66,73,76,45,75,46,54,53,73,41,74,48,67,47,63,52,93,90,32,45,21,30,35,40,30,70,36,36,31,40,35,36,23,34,61,89,77,53,38,41,79,47,68,48,55,48,71,44,78,41,37,66,53,47,28,45,24,60,78,23,56,32,84,68,64,71,59,60,42,32,36,25,70,28,58,27,33,29,36,77,35,51,39,70,57,47,50,52,48,33,62,75,67,65,39,32,58,37,50,32,45,46,47,40,51,50,45,52,51,51,50,51,50,44,65,38,48,53,55,43,55,71,63,55,31,50,50,49,46,50,53,52,50,64,70,41,58,66,80,61,31,62,74,38,44,47,66,58,56,44,32,38,54,42,56,55,53,68,68,61,51,50,50,51,51,48,51,35,39,73,68,65,28,37,38,68,58,97,45,18,69,75,43,77,51,84,66,73,94,75,135